Protein AF-0000000084534404 (afdb_homodimer)

Foldseek 3Di:
DQDADDAWDAEEEFEPLLFFLNVLLCVVCVVVRAAYAYEYCDQVSCVVVCVVPPPRYHYAHDDLLDLVSLLVSLVVSCSHHVAHAEYELDDAFAEFDAPVLADPVNLVVRLSRQPVSLVSNCVNRLVSLLVVLHHEYEREAALLLQDHFHGGVSNSVNSVNNLVVQVVVQVVCVRSHYHYEYEHEDWEQTCNLPDPRYHYGDYDPVCCVGRVCVVPVSNVCHPVTPHYSNVSSVVVVVLVVDVVRDRYHYGDPVSVVSNVVSVVVVVVVCVVCVVVVVVVDDPPPD/DQDADDAWDAEEEFEPLLWFLNVLLCVVCVVVRAAYAYEYCDQVSCVVVCVVRPPRYHYAHDDLLDLVSLLVSLVVSCSHHVAHAEYELDDAFAEFDAPVLADPVNLVVRLSRQPVSLVSNCVSRLVSLLVVLHHEYEREAALLLQDPFHGGVSNSVNSVNNLVVQVVVQVVCVRSHYHYEYEHEDWEQTCNLPDPRYHYGDYDPVCCVGRVCVVPVSNVCHPVTPHYSNVVSVVVVVLVPDVVRDRYHYGDPVSVVSNVVSVVVVVVVCVVCVVVVVVVDDPPPD

pLDDT: mean 96.42, std 6.54, range [39.44, 99.0]

Organism: Streptomyces rubellomurinus (strain ATCC 31215) (NCBI:txid359131)

Nearest PDB structures (foldseek):
  3m1a-assembly6_J  TM=9.734E-01  e=5.591E-38  Streptomyces avermitilis
  3m1a-assembly4_E  TM=9.728E-01  e=1.158E-37  Streptomyces avermitilis
  3m1a-assembly4_D  TM=9.571E-01  e=4.399E-37  Streptomyces avermitilis
  3m1a-assembly1_G  TM=9.650E-01  e=8.575E-37  Streptomyces avermitilis
  3m1a-assembly1_C  TM=9.523E-01  e=2.405E-36  Streptomyces avermitilis

Radius of gyration: 23.88 Å; Cα contacts (8 Å, |Δi|>4): 1272; chains: 2; bounding box: 55×74×57 Å

InterPro domains:
  IPR002347 Short-chain dehydrogenase/reductase SDR [PF00106] (11-192)
  IPR002347 Short-chain dehydrogenase/reductase SDR [PR00080] (82-93)
  IPR002347 Short-chain dehydrogenase/reductase SDR [PR00080] (135-143)
  IPR002347 Short-chain dehydrogenase/reductase SDR [PR00080] (155-174)
  IPR002347 Short-chain dehydrogenase/reductase SDR [PR00081] (11-28)
  IPR002347 Short-chain dehydrogenase/reductase SDR [PR00081] (82-93)
  IPR002347 Short-chain dehydrogenase/reductase SDR [PR00081] (129-145)
  IPR002347 Short-chain dehydrogenase/reductase SDR [PR00081] (155-174)
  IPR002347 Short-chain dehydrogenase/reductase SDR [PR00081] (176-193)
  IPR020904 Short-chain dehydrogenase/reductase, conserved site [PS00061] (142-170)
  IPR036291 NAD(P)-binding domain superfamily [SSF51735] (7-244)
  IPR051911 Short-chain Dehydrogenases/Reductases (SDR) [PTHR43976] (7-281)

Structure (mmCIF, N/CA/C/O backbone):
data_AF-0000000084534404-model_v1
#
loop_
_entity.id
_entity.type
_entity.pdbx_description
1 polymer '3-ketoacyl-ACP reductase'
#
loop_
_atom_site.group_PDB
_atom_site.id
_atom_site.type_symbol
_atom_site.label_atom_id
_atom_site.label_alt_id
_atom_site.label_comp_id
_atom_site.label_asym_id
_atom_site.label_entity_id
_atom_site.label_seq_id
_atom_site.pdbx_PDB_ins_code
_atom_site.Cartn_x
_atom_site.Cartn_y
_atom_site.Cartn_z
_atom_site.occupancy
_atom_site.B_iso_or_equiv
_atom_site.auth_seq_id
_atom_site.auth_comp_id
_atom_site.auth_asym_id
_atom_site.auth_atom_id
_atom_site.pdbx_PDB_model_num
ATOM 1 N N . MET A 1 1 ? 10.148 41.781 -4.383 1 39.44 1 MET A N 1
ATOM 2 C CA . MET A 1 1 ? 10.242 40.906 -3.213 1 39.44 1 MET A CA 1
ATOM 3 C C . MET A 1 1 ? 8.953 40.969 -2.396 1 39.44 1 MET A C 1
ATOM 5 O O . MET A 1 1 ? 8.656 41.969 -1.748 1 39.44 1 MET A O 1
ATOM 9 N N . THR A 1 2 ? 7.871 40.344 -2.916 1 50.09 2 THR A N 1
ATOM 10 C CA . THR A 1 2 ? 6.559 40.5 -2.295 1 50.09 2 THR A CA 1
ATOM 11 C C . THR A 1 2 ? 6.633 40.219 -0.797 1 50.09 2 THR A C 1
ATOM 13 O O . THR A 1 2 ? 7.281 39.25 -0.372 1 50.09 2 THR A O 1
ATOM 16 N N . GLU A 1 3 ? 6.484 41.156 -0.088 1 61.53 3 GLU A N 1
ATOM 17 C CA . GLU A 1 3 ? 6.598 41.125 1.367 1 61.53 3 GLU A CA 1
ATOM 18 C C . GLU A 1 3 ? 5.801 40 1.979 1 61.53 3 GLU A C 1
ATOM 20 O O . GLU A 1 3 ? 4.598 39.875 1.747 1 61.53 3 GLU A O 1
ATOM 25 N N . GLN A 1 4 ? 6.516 38.906 2.408 1 69.25 4 GLN A N 1
ATOM 26 C CA . GLN A 1 4 ? 5.914 37.812 3.152 1 69.25 4 GLN A CA 1
ATOM 27 C C . GLN A 1 4 ? 5.055 38.312 4.301 1 69.25 4 GLN A C 1
ATOM 29 O O . GLN A 1 4 ? 5.402 39.312 4.949 1 69.25 4 GLN A O 1
ATOM 34 N N . GLN A 1 5 ? 3.832 37.906 4.277 1 78.31 5 GLN A N 1
ATOM 35 C CA . GLN A 1 5 ? 2.912 38.281 5.34 1 78.31 5 GLN A CA 1
ATOM 36 C C . GLN A 1 5 ? 3.348 37.719 6.684 1 78.31 5 GLN A C 1
ATOM 38 O O . GLN A 1 5 ? 3.803 36.562 6.758 1 78.31 5 GLN A O 1
ATOM 43 N N . GLU A 1 6 ? 3.455 38.469 7.652 1 75.88 6 GLU A N 1
ATOM 44 C CA . GLU A 1 6 ? 3.764 38.031 9.008 1 75.88 6 GLU A CA 1
ATOM 45 C C . GLU A 1 6 ? 2.678 37.094 9.547 1 75.88 6 GLU A C 1
ATOM 47 O O . GLU A 1 6 ? 1.486 37.344 9.344 1 75.88 6 GLU A O 1
ATOM 52 N N . THR A 1 7 ? 3.027 35.875 9.859 1 79.12 7 THR A N 1
ATOM 53 C CA . THR A 1 7 ? 2.037 34.906 10.336 1 79.12 7 THR A CA 1
ATOM 54 C C . THR A 1 7 ? 2.248 34.594 11.82 1 79.12 7 THR A C 1
ATOM 56 O O . THR A 1 7 ? 3.346 34.781 12.344 1 79.12 7 THR A O 1
ATOM 59 N N . THR A 1 8 ? 1.12 34.406 12.469 1 81 8 THR A N 1
ATOM 60 C CA . THR A 1 8 ? 1.146 33.906 13.836 1 81 8 THR A CA 1
ATOM 61 C C . THR A 1 8 ? 1.241 32.375 13.852 1 81 8 THR A C 1
ATOM 63 O O . THR A 1 8 ? 0.524 31.688 13.117 1 81 8 THR A O 1
ATOM 66 N N . GLY A 1 9 ? 2.209 31.844 14.562 1 94.06 9 GLY A N 1
ATOM 67 C CA . GLY A 1 9 ? 2.307 30.406 14.742 1 94.06 9 GLY A CA 1
ATOM 68 C C . GLY A 1 9 ? 2.783 29.672 13.5 1 94.06 9 GLY A C 1
ATOM 69 O O . GLY A 1 9 ? 3.59 30.203 12.734 1 94.06 9 GLY A O 1
ATOM 70 N N . ARG A 1 10 ? 2.383 28.531 13.312 1 97.62 10 ARG A N 1
ATOM 71 C CA . ARG A 1 10 ? 2.787 27.688 12.195 1 97.62 10 ARG A CA 1
ATOM 72 C C . ARG A 1 10 ? 1.904 27.938 10.977 1 97.62 10 ARG A C 1
ATOM 74 O O . ARG A 1 10 ? 0.771 28.406 11.109 1 97.62 10 ARG A O 1
ATOM 81 N N . VAL A 1 11 ? 2.395 27.641 9.82 1 98.56 11 VAL A N 1
ATOM 82 C CA . VAL A 1 11 ? 1.636 27.703 8.578 1 98.56 11 VAL A CA 1
ATOM 83 C C . VAL A 1 11 ? 1.305 26.281 8.109 1 98.56 11 VAL A C 1
ATOM 85 O O . VAL A 1 11 ? 2.205 25.5 7.801 1 98.56 11 VAL A O 1
ATOM 88 N N . TRP A 1 12 ? -0.001 25.969 8.062 1 98.81 12 TRP A N 1
ATOM 89 C CA . TRP A 1 12 ? -0.508 24.672 7.621 1 98.81 12 TRP A CA 1
ATOM 90 C C . TRP A 1 12 ? -0.99 24.75 6.176 1 98.81 12 TRP A C 1
ATOM 92 O O . TRP A 1 12 ? -1.636 25.719 5.773 1 98.81 12 TRP A O 1
ATOM 102 N N . LEU A 1 13 ? -0.631 23.828 5.336 1 98.88 13 LEU A N 1
ATOM 103 C CA . LEU A 1 13 ? -1.285 23.531 4.062 1 98.88 13 LEU A CA 1
ATOM 104 C C . LEU A 1 13 ? -2.102 22.25 4.148 1 98.88 13 LEU A C 1
ATOM 106 O O . LEU A 1 13 ? -1.543 21.156 4.305 1 98.88 13 LEU A O 1
ATOM 110 N N . ILE A 1 14 ? -3.439 22.344 4.102 1 98.94 14 ILE A N 1
ATOM 111 C CA . ILE A 1 14 ? -4.344 21.234 4.324 1 98.94 14 ILE A CA 1
ATOM 112 C C . ILE A 1 14 ? -5.191 20.984 3.078 1 98.94 14 ILE A C 1
ATOM 114 O O . ILE A 1 14 ? -5.875 21.906 2.6 1 98.94 14 ILE A O 1
ATOM 118 N N . THR A 1 15 ? -5.145 19.812 2.521 1 98.88 15 THR A N 1
ATOM 119 C CA . THR A 1 15 ? -5.984 19.469 1.375 1 98.88 15 THR A CA 1
ATOM 120 C C . THR A 1 15 ? -7.324 18.906 1.831 1 98.88 15 THR A C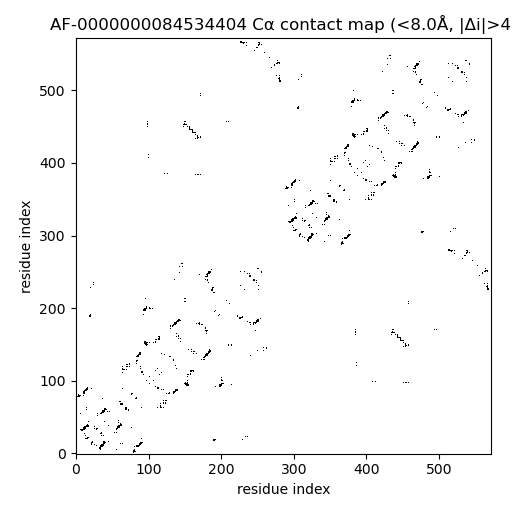 1
ATOM 122 O O . THR A 1 15 ? -7.402 18.25 2.873 1 98.88 15 THR A O 1
ATOM 125 N N . GLY A 1 16 ? -8.32 19.109 1 1 97.75 16 GLY A N 1
ATOM 126 C CA . GLY A 1 16 ? -9.648 18.703 1.432 1 97.75 16 GLY A CA 1
ATOM 127 C C . GLY A 1 16 ? -10.094 19.391 2.715 1 97.75 16 GLY A C 1
ATOM 128 O O . GLY A 1 16 ? -10.656 18.75 3.6 1 97.75 16 GLY A O 1
ATOM 129 N N . ALA A 1 17 ? -9.875 20.656 2.814 1 98.12 17 ALA A N 1
ATOM 130 C CA . ALA A 1 17 ? -10.023 21.375 4.082 1 98.12 17 ALA A CA 1
ATOM 131 C C . ALA A 1 17 ? -11.469 21.797 4.309 1 98.12 17 ALA A C 1
ATOM 133 O O . ALA A 1 17 ? -11.812 22.297 5.379 1 98.12 17 ALA A O 1
ATOM 134 N N . ASN A 1 18 ? -12.352 21.5 3.377 1 95.69 18 ASN A N 1
ATOM 135 C CA . ASN A 1 18 ? -13.695 22.062 3.439 1 95.69 18 ASN A CA 1
ATOM 136 C C . ASN A 1 18 ? -14.688 21.094 4.051 1 95.69 18 ASN A C 1
ATOM 138 O O . ASN A 1 18 ? -15.883 21.375 4.141 1 95.69 18 ASN A O 1
ATOM 142 N N . SER A 1 19 ? -14.219 19.938 4.48 1 93.69 19 SER A N 1
ATOM 143 C CA . SER A 1 19 ? -15.125 18.984 5.109 1 93.69 19 SER A CA 1
ATOM 144 C C . SER A 1 19 ? -14.367 17.953 5.938 1 93.69 19 SER A C 1
ATOM 146 O O . SER A 1 19 ? -13.141 17.875 5.879 1 93.69 19 SER A O 1
ATOM 148 N N . GLY A 1 20 ? -15.07 17.312 6.785 1 95.75 20 GLY A N 1
ATOM 149 C CA . GLY A 1 20 ? -14.562 16.141 7.484 1 95.75 20 GLY A CA 1
ATOM 150 C C . GLY A 1 20 ? -13.32 16.438 8.297 1 95.75 20 GLY A C 1
ATOM 151 O O . GLY A 1 20 ? -13.273 17.406 9.055 1 95.75 20 GLY A O 1
ATOM 152 N N . PHE A 1 21 ? -12.367 15.516 8.195 1 98.19 21 PHE A N 1
ATOM 153 C CA . PHE A 1 21 ? -11.125 15.625 8.945 1 98.19 21 PHE A CA 1
ATOM 154 C C . PHE A 1 21 ? -10.375 16.891 8.578 1 98.19 21 PHE A C 1
ATOM 156 O O . PHE A 1 21 ? -9.797 17.562 9.438 1 98.19 21 PHE A O 1
ATOM 163 N N . GLY A 1 22 ? -10.391 17.25 7.254 1 98.38 22 GLY A N 1
ATOM 164 C CA . GLY A 1 22 ? -9.68 18.438 6.812 1 98.38 22 GLY A CA 1
ATOM 165 C C . GLY A 1 22 ? -10.164 19.719 7.492 1 98.38 22 GLY A C 1
ATOM 166 O O . GLY A 1 22 ? -9.359 20.531 7.941 1 98.38 22 GLY A O 1
ATOM 167 N N . GLN A 1 23 ? -11.461 19.844 7.578 1 97.88 23 GLN A N 1
ATOM 168 C CA . GLN A 1 23 ? -12.039 21 8.242 1 97.88 23 GLN A CA 1
ATOM 169 C C . GLN A 1 23 ? -11.734 20.984 9.734 1 97.88 23 GLN A C 1
ATOM 171 O O . GLN A 1 23 ? -11.391 22.016 10.312 1 97.88 23 GLN A O 1
ATOM 176 N N . ALA A 1 24 ? -11.875 19.812 10.344 1 98.62 24 ALA A N 1
ATOM 177 C CA . ALA A 1 24 ? -11.625 19.688 11.781 1 98.62 24 ALA A CA 1
ATOM 178 C C . ALA A 1 24 ? -10.18 20.016 12.117 1 98.62 24 ALA A C 1
ATOM 180 O O . ALA A 1 24 ? -9.906 20.703 13.109 1 98.62 24 ALA A O 1
ATOM 181 N N . VAL A 1 25 ? -9.234 19.547 11.32 1 98.88 25 VAL A N 1
ATOM 182 C CA . VAL A 1 25 ? -7.824 19.812 11.547 1 98.88 25 VAL A CA 1
ATOM 183 C C . VAL A 1 25 ? -7.539 21.297 11.336 1 98.88 25 VAL A C 1
ATOM 185 O O . VAL A 1 25 ? -6.781 21.906 12.094 1 98.88 25 VAL A O 1
ATOM 188 N N . ALA A 1 26 ? -8.148 21.891 10.305 1 98.81 26 ALA A N 1
ATOM 189 C CA . ALA A 1 26 ? -8.008 23.312 10.07 1 98.81 26 ALA A CA 1
ATOM 190 C C . ALA A 1 26 ? -8.477 24.125 11.281 1 98.81 26 ALA A C 1
ATOM 192 O O . ALA A 1 26 ? -7.77 25.016 11.758 1 98.81 26 ALA A O 1
ATOM 193 N N . GLU A 1 27 ? -9.625 23.766 11.797 1 98.56 27 GLU A N 1
ATOM 194 C CA . GLU A 1 27 ? -10.203 24.469 12.938 1 98.56 27 GLU A CA 1
ATOM 195 C C . GLU A 1 27 ? -9.336 24.312 14.18 1 98.56 27 GLU A C 1
ATOM 197 O O . GLU A 1 27 ? -9.148 25.266 14.945 1 98.56 27 GLU A O 1
ATOM 202 N N . ALA A 1 28 ? -8.805 23.109 14.375 1 98.69 28 ALA A N 1
ATOM 203 C CA . ALA A 1 28 ? -7.93 22.859 15.523 1 98.69 28 ALA A CA 1
ATOM 204 C C . ALA A 1 28 ? -6.648 23.688 15.422 1 98.69 28 ALA A C 1
ATOM 206 O O . ALA A 1 28 ? -6.18 24.234 16.422 1 98.69 28 ALA A O 1
ATOM 207 N N . ALA A 1 29 ? -6.062 23.75 14.227 1 98.62 29 ALA A N 1
ATOM 208 C CA . ALA A 1 29 ? -4.859 24.547 14 1 98.62 29 ALA A CA 1
ATOM 209 C C . ALA A 1 29 ? -5.129 26.016 14.258 1 98.62 29 ALA A C 1
ATOM 211 O O . ALA A 1 29 ? -4.316 26.703 14.891 1 98.62 29 ALA A O 1
ATOM 212 N N . LEU A 1 30 ? -6.277 26.531 13.797 1 98.25 30 LEU A N 1
ATOM 213 C CA . LEU A 1 30 ? -6.66 27.922 14 1 98.25 30 LEU A CA 1
ATOM 214 C C . LEU A 1 30 ? -6.855 28.219 15.484 1 98.25 30 LEU A C 1
ATOM 216 O O . LEU A 1 30 ? -6.418 29.266 15.969 1 98.25 30 LEU A O 1
ATOM 220 N N . ALA A 1 31 ? -7.488 27.281 16.156 1 97.5 31 ALA A N 1
ATOM 221 C CA . ALA A 1 31 ? -7.703 27.438 17.594 1 97.5 31 ALA A CA 1
ATOM 222 C C . ALA A 1 31 ? -6.379 27.5 18.359 1 97.5 31 ALA A C 1
ATOM 224 O O . ALA A 1 31 ? -6.273 28.172 19.375 1 97.5 31 ALA A O 1
ATOM 225 N N . ALA A 1 32 ? -5.355 26.875 17.828 1 97.25 32 ALA A N 1
ATOM 226 C CA . ALA A 1 32 ? -4.031 26.859 18.438 1 97.25 32 ALA A CA 1
ATOM 227 C C . ALA A 1 32 ? -3.24 28.109 18.094 1 97.25 32 ALA A C 1
ATOM 229 O O . ALA A 1 32 ? -2.104 28.281 18.531 1 97.25 32 ALA A O 1
ATOM 230 N N . GLY A 1 33 ? -3.75 28.984 17.234 1 96.38 33 GLY A N 1
ATOM 231 C CA . GLY A 1 33 ? -3.119 30.25 16.891 1 96.38 33 GLY A CA 1
ATOM 232 C C . GLY A 1 33 ? -2.332 30.203 15.602 1 96.38 33 GLY A C 1
ATOM 233 O O . GLY A 1 33 ? -1.594 31.141 15.281 1 96.38 33 GLY A O 1
ATOM 234 N N . ASP A 1 34 ? -2.479 29.125 14.828 1 98.06 34 ASP A N 1
ATOM 235 C CA . ASP A 1 34 ? -1.726 28.938 13.594 1 98.06 34 ASP A CA 1
ATOM 236 C C . ASP A 1 34 ? -2.471 29.516 12.398 1 98.06 34 ASP A C 1
ATOM 238 O O . ASP A 1 34 ? -3.592 30.016 12.539 1 98.06 34 ASP A O 1
ATOM 242 N N . THR A 1 35 ? -1.83 29.609 11.289 1 98.19 35 THR A N 1
ATOM 243 C CA . THR A 1 35 ? -2.377 30.047 10.016 1 98.19 35 THR A CA 1
ATOM 244 C C . THR A 1 35 ? -2.625 28.844 9.094 1 98.19 35 THR A C 1
ATOM 246 O O . THR A 1 35 ? -1.806 27.938 9.023 1 98.19 35 THR A O 1
ATOM 249 N N . VAL A 1 36 ? -3.752 28.859 8.398 1 98.56 36 VAL A N 1
ATOM 250 C CA . VAL A 1 36 ? -4.129 27.703 7.598 1 98.56 36 VAL A CA 1
ATOM 251 C C . VAL A 1 36 ? -4.32 28.125 6.145 1 98.56 36 VAL A C 1
ATOM 253 O O . VAL A 1 36 ? -5.156 28.984 5.84 1 98.56 36 VAL A O 1
ATOM 256 N N . VAL A 1 37 ? -3.49 27.609 5.262 1 98.5 37 VAL A N 1
ATOM 257 C CA . VAL A 1 37 ? -3.793 27.578 3.834 1 98.5 37 VAL A CA 1
ATOM 258 C C . VAL A 1 37 ? -4.703 26.391 3.525 1 98.5 37 VAL A C 1
ATOM 260 O O . VAL A 1 37 ? -4.254 25.25 3.525 1 98.5 37 VAL A O 1
ATOM 263 N N . ALA A 1 38 ? -5.984 26.688 3.295 1 98.69 38 ALA A N 1
ATOM 264 C CA . ALA A 1 38 ? -7.023 25.672 3.131 1 98.69 38 ALA A CA 1
ATOM 265 C C . ALA A 1 38 ? -7.285 25.391 1.653 1 98.69 38 ALA A C 1
ATOM 267 O O . ALA A 1 38 ? -7.773 26.266 0.926 1 98.69 38 ALA A O 1
ATOM 268 N N . ALA A 1 39 ? -6.98 24.172 1.258 1 98.62 39 ALA A N 1
ATOM 269 C CA . ALA A 1 39 ? -7.094 23.828 -0.157 1 98.62 39 ALA A CA 1
ATOM 270 C C . ALA A 1 39 ? -8.336 22.984 -0.417 1 98.62 39 ALA A C 1
ATOM 272 O O . ALA A 1 39 ? -8.664 22.094 0.363 1 98.62 39 ALA A O 1
ATOM 273 N N . ALA A 1 40 ? -9.031 23.297 -1.398 1 98 40 ALA A N 1
ATOM 274 C CA . ALA A 1 40 ? -10.18 22.547 -1.901 1 98 40 ALA A CA 1
ATOM 275 C C . ALA A 1 40 ? -10.352 22.766 -3.404 1 98 40 ALA A C 1
ATOM 277 O O . ALA A 1 40 ? -9.82 23.719 -3.973 1 98 40 ALA A O 1
ATOM 278 N N . ARG A 1 41 ? -11.047 21.891 -4.047 1 95.94 41 ARG A N 1
ATOM 279 C CA . ARG A 1 41 ? -11.328 22.047 -5.473 1 95.94 41 ARG A CA 1
ATOM 280 C C . ARG A 1 41 ? -12.18 23.281 -5.738 1 95.94 41 ARG A C 1
ATOM 282 O O . ARG A 1 41 ? -12.023 23.953 -6.766 1 95.94 41 ARG A O 1
ATOM 289 N N . ARG A 1 42 ? -13.07 23.562 -4.727 1 95.5 42 ARG A N 1
ATOM 290 C CA . ARG A 1 42 ? -13.938 24.734 -4.746 1 95.5 42 ARG A CA 1
ATOM 291 C C . ARG A 1 42 ? -13.664 25.641 -3.549 1 95.5 42 ARG A C 1
ATOM 293 O O . ARG A 1 42 ? -14.336 25.531 -2.52 1 95.5 42 ARG A O 1
ATOM 300 N N . PRO A 1 43 ? -12.75 26.531 -3.77 1 96.62 43 PRO A N 1
ATOM 301 C CA . PRO A 1 43 ? -12.305 27.328 -2.625 1 96.62 43 PRO A CA 1
ATOM 302 C C . PRO A 1 43 ? -13.43 28.141 -1.992 1 96.62 43 PRO A C 1
ATOM 304 O O . PRO A 1 43 ? -13.359 28.484 -0.811 1 96.62 43 PRO A O 1
ATOM 307 N N . GLU A 1 44 ? -14.477 28.438 -2.752 1 97.19 44 GLU A N 1
ATOM 308 C CA . GLU A 1 44 ? -15.602 29.203 -2.227 1 97.19 44 GLU A CA 1
ATOM 309 C C . GLU A 1 44 ? -16.281 28.469 -1.075 1 97.19 44 GLU A C 1
ATOM 311 O O . GLU A 1 44 ? -16.938 29.094 -0.234 1 97.19 44 GLU A O 1
ATOM 316 N N . THR A 1 45 ? -16.156 27.156 -1.045 1 96.94 45 THR A N 1
ATOM 317 C CA . THR A 1 45 ? -16.734 26.375 0.033 1 96.94 45 THR A CA 1
ATOM 318 C C . THR A 1 45 ? -16.031 26.656 1.356 1 96.94 45 THR A C 1
ATOM 320 O O . THR A 1 45 ? -16.516 26.281 2.422 1 96.94 45 THR A O 1
ATOM 323 N N . LEU A 1 46 ? -14.922 27.391 1.323 1 97.62 46 LEU A N 1
ATOM 324 C CA . LEU A 1 46 ? -14.141 27.703 2.512 1 97.62 46 LEU A CA 1
ATOM 325 C C . LEU A 1 46 ? -14.383 29.141 2.967 1 97.62 46 LEU A C 1
ATOM 327 O O . LEU A 1 46 ? -13.742 29.609 3.908 1 97.62 46 LEU A O 1
ATOM 331 N N . SER A 1 47 ? -15.32 29.844 2.35 1 96.62 47 SER A N 1
ATOM 332 C CA . SER A 1 47 ? -15.562 31.25 2.631 1 96.62 47 SER A CA 1
ATOM 333 C C . SER A 1 47 ? -15.992 31.469 4.078 1 96.62 47 SER A C 1
ATOM 335 O O . SER A 1 47 ? -15.617 32.469 4.707 1 96.62 47 SER A O 1
ATOM 337 N N . GLY A 1 48 ? -16.844 30.516 4.559 1 95.81 48 GLY A N 1
ATOM 338 C CA . GLY A 1 48 ? -17.266 30.609 5.941 1 95.81 48 GLY A CA 1
ATOM 339 C C . GLY A 1 48 ? -16.125 30.516 6.934 1 95.81 48 GLY A C 1
ATOM 340 O O . GLY A 1 48 ? -16.047 31.297 7.879 1 95.81 48 GLY A O 1
ATOM 341 N N . LEU A 1 49 ? -15.25 29.578 6.688 1 96.06 49 LEU A N 1
ATOM 342 C CA . LEU A 1 49 ? -14.086 29.391 7.551 1 96.06 49 LEU A CA 1
ATOM 343 C C . LEU A 1 49 ? -13.188 30.625 7.5 1 96.06 49 LEU A C 1
ATOM 345 O O . LEU A 1 49 ? -12.672 31.062 8.531 1 96.06 49 LEU A O 1
ATOM 349 N N . ALA A 1 50 ? -12.992 31.156 6.336 1 96.19 50 ALA A N 1
ATOM 350 C CA . ALA A 1 50 ? -12.156 32.344 6.156 1 96.19 50 ALA A CA 1
ATOM 351 C C . ALA A 1 50 ? -12.758 33.562 6.863 1 96.19 50 ALA A C 1
ATOM 353 O O . ALA A 1 50 ? -12.039 34.344 7.488 1 96.19 50 ALA A O 1
ATOM 354 N N . ALA A 1 51 ? -14.047 33.688 6.797 1 96.31 51 ALA A N 1
ATOM 355 C CA . ALA A 1 51 ? -14.742 34.812 7.41 1 96.31 51 ALA A CA 1
ATOM 356 C C . ALA A 1 51 ? -14.656 34.75 8.93 1 96.31 51 ALA A C 1
ATOM 358 O O . ALA A 1 51 ? -14.578 35.781 9.602 1 96.31 51 ALA A O 1
ATOM 359 N N . ALA A 1 52 ? -14.602 33.531 9.406 1 95.69 52 ALA A N 1
ATOM 360 C CA . ALA A 1 52 ? -14.562 33.312 10.852 1 95.69 52 ALA A CA 1
ATOM 361 C C . ALA A 1 52 ? -13.172 33.594 11.406 1 95.69 52 ALA A C 1
ATOM 363 O O . ALA A 1 52 ? -13.008 33.844 12.609 1 95.69 52 ALA A O 1
ATOM 364 N N . HIS A 1 53 ? -12.148 33.562 10.547 1 94.75 53 HIS A N 1
ATOM 365 C CA . HIS A 1 53 ? -10.766 33.781 10.969 1 94.75 53 HIS A CA 1
ATOM 366 C C . HIS A 1 53 ? -10.023 34.688 10.016 1 94.75 53 HIS A C 1
ATOM 368 O O . HIS A 1 53 ? -9.062 34.281 9.367 1 94.75 53 HIS A O 1
ATOM 374 N N . PRO A 1 54 ? -10.406 35.938 10.023 1 90.94 54 PRO A N 1
ATOM 375 C CA . PRO A 1 54 ? -9.812 36.875 9.062 1 90.94 54 PRO A CA 1
ATOM 376 C C . PRO A 1 54 ? -8.289 36.938 9.164 1 90.94 54 PRO A C 1
ATOM 378 O O . PRO A 1 54 ? -7.746 37.062 10.258 1 90.94 54 PRO A O 1
ATOM 381 N N . GLY A 1 55 ? -7.676 36.719 8.047 1 90.5 55 GLY A N 1
ATOM 382 C CA . GLY A 1 55 ? -6.23 36.875 7.953 1 90.5 55 GLY A CA 1
ATOM 383 C C . GLY A 1 55 ? -5.48 35.594 8.297 1 90.5 55 GLY A C 1
ATOM 384 O O . GLY A 1 55 ? -4.27 35.5 8.094 1 90.5 55 GLY A O 1
ATOM 385 N N . ARG A 1 56 ? -6.195 34.625 8.812 1 95.81 56 ARG A N 1
ATOM 386 C CA . ARG A 1 56 ? -5.492 33.438 9.273 1 95.81 56 ARG A CA 1
ATOM 387 C C . ARG A 1 56 ? -5.895 32.219 8.453 1 95.81 56 ARG A C 1
ATOM 389 O O . ARG A 1 56 ? -5.344 31.125 8.641 1 95.81 56 ARG A O 1
ATOM 396 N N . VAL A 1 57 ? -6.848 32.406 7.59 1 97.12 57 VAL A N 1
ATOM 397 C CA . VAL A 1 57 ? -7.246 31.359 6.648 1 97.12 57 VAL A CA 1
ATOM 398 C C . VAL A 1 57 ? -7.109 31.875 5.219 1 97.12 57 VAL A C 1
ATOM 400 O O . VAL A 1 57 ? -7.602 32.969 4.891 1 97.12 57 VAL A O 1
ATOM 403 N N . VAL A 1 58 ? -6.453 31.125 4.363 1 96.38 58 VAL A N 1
ATOM 404 C CA . VAL A 1 58 ? -6.309 31.453 2.947 1 96.38 58 VAL A CA 1
ATOM 405 C C . VAL A 1 58 ? -6.855 30.297 2.102 1 96.38 58 VAL A C 1
ATOM 407 O O . VAL A 1 58 ? -6.191 29.266 1.936 1 96.38 58 VAL A O 1
ATOM 410 N N . PRO A 1 59 ? -8.047 30.5 1.562 1 97.5 59 PRO A N 1
ATOM 411 C CA . PRO A 1 59 ? -8.539 29.469 0.64 1 97.5 59 PRO A CA 1
ATOM 412 C C . PRO A 1 59 ? -7.738 29.406 -0.658 1 97.5 59 PRO A C 1
ATOM 414 O O . PRO A 1 59 ? -7.43 30.453 -1.246 1 97.5 59 PRO A O 1
ATOM 417 N N . VAL A 1 60 ? -7.316 28.234 -1.054 1 97.31 60 VAL A N 1
ATOM 418 C CA . VAL A 1 60 ? -6.609 28.047 -2.316 1 97.31 60 VAL A CA 1
ATOM 419 C C . VAL A 1 60 ? -7.285 26.953 -3.133 1 97.31 60 VAL A C 1
ATOM 421 O O . VAL A 1 60 ? -7.801 25.984 -2.572 1 97.31 60 VAL A O 1
ATOM 424 N N . ARG A 1 61 ? -7.285 27.141 -4.453 1 97.69 61 ARG A N 1
ATOM 425 C CA . ARG A 1 61 ? -7.801 26.125 -5.359 1 97.69 61 ARG A CA 1
ATOM 426 C C . ARG A 1 61 ? -6.773 25.016 -5.586 1 97.69 61 ARG A C 1
ATOM 428 O O . ARG A 1 61 ? -5.645 25.297 -6 1 97.69 61 ARG A O 1
ATOM 435 N N . LEU A 1 62 ? -7.227 23.781 -5.285 1 98.5 62 LEU A N 1
ATOM 436 C CA . LEU A 1 62 ? -6.324 22.656 -5.531 1 98.5 62 LEU A CA 1
ATOM 437 C C . LEU A 1 62 ? -7.105 21.375 -5.754 1 98.5 62 LEU A C 1
ATOM 439 O O . LEU A 1 62 ? -7.832 20.922 -4.863 1 98.5 62 LEU A O 1
ATOM 443 N N . ASP A 1 63 ? -7.05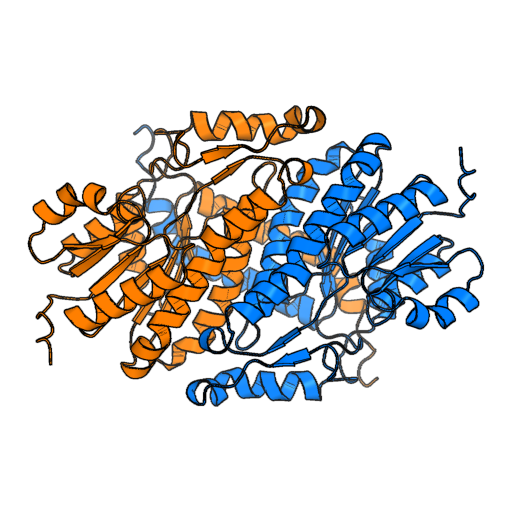1 20.859 -6.949 1 98.56 63 ASP A N 1
ATOM 444 C CA . ASP A 1 63 ? -7.273 19.453 -7.227 1 98.56 63 ASP A CA 1
ATOM 445 C C . ASP A 1 63 ? -5.977 18.656 -7.105 1 98.56 63 ASP A C 1
ATOM 447 O O . ASP A 1 63 ? -5.07 18.797 -7.926 1 98.56 63 ASP A O 1
ATOM 451 N N . VAL A 1 64 ? -5.926 17.781 -6.117 1 98.38 64 VAL A N 1
ATOM 452 C CA . VAL A 1 64 ? -4.652 17.141 -5.797 1 98.38 64 VAL A CA 1
ATOM 453 C C . VAL A 1 64 ? -4.266 16.188 -6.922 1 98.38 64 VAL A C 1
ATOM 455 O O . VAL A 1 64 ? -3.137 15.688 -6.961 1 98.38 64 VAL A O 1
ATOM 458 N N . THR A 1 65 ? -5.176 15.898 -7.855 1 98.12 65 THR A N 1
ATOM 459 C CA . THR A 1 65 ? -4.852 15.047 -8.992 1 98.12 65 THR A CA 1
ATOM 460 C C . THR A 1 65 ? -4.277 15.867 -10.141 1 98.12 65 THR A C 1
ATOM 462 O O . THR A 1 65 ? -3.93 15.32 -11.188 1 98.12 65 THR A O 1
ATOM 465 N N . ASP A 1 66 ? -4.211 17.203 -10 1 98.19 66 ASP A N 1
ATOM 466 C CA . ASP A 1 66 ? -3.662 18.109 -10.992 1 98.19 66 ASP A CA 1
ATOM 467 C C . ASP A 1 66 ? -2.271 18.594 -10.586 1 98.19 66 ASP A C 1
ATOM 469 O O . ASP A 1 66 ? -2.141 19.516 -9.773 1 98.19 66 ASP A O 1
ATOM 473 N N . GLN A 1 67 ? -1.259 18.141 -11.258 1 96.5 67 GLN A N 1
ATOM 474 C CA . GLN A 1 67 ? 0.128 18.406 -10.891 1 96.5 67 GLN A CA 1
ATOM 475 C C . GLN A 1 67 ? 0.446 19.906 -10.984 1 96.5 67 GLN A C 1
ATOM 477 O O . GLN A 1 67 ? 1.192 20.438 -10.156 1 96.5 67 GLN A O 1
ATOM 482 N N . ALA A 1 68 ? -0.062 20.531 -11.953 1 97 68 ALA A N 1
ATOM 483 C CA . ALA A 1 68 ? 0.187 21.953 -12.117 1 97 68 ALA A CA 1
ATOM 484 C C . ALA A 1 68 ? -0.415 22.75 -10.969 1 97 68 ALA A C 1
ATOM 486 O O . ALA A 1 68 ? 0.179 23.734 -10.5 1 97 68 ALA A O 1
ATOM 487 N N . GLN A 1 69 ? -1.566 22.344 -10.523 1 98.31 69 GLN A N 1
ATOM 488 C CA . GLN A 1 69 ? -2.197 23.047 -9.406 1 98.31 69 GLN A CA 1
ATOM 489 C C . GLN A 1 69 ? -1.447 22.797 -8.102 1 98.31 69 GLN A C 1
ATOM 491 O O . GLN A 1 69 ? -1.432 23.641 -7.211 1 98.31 69 GLN A O 1
ATOM 496 N N . ILE A 1 70 ? -0.854 21.609 -7.992 1 98.5 70 ILE A N 1
ATOM 497 C CA . ILE A 1 70 ? -0.044 21.297 -6.816 1 98.5 70 ILE A CA 1
ATOM 498 C C . ILE A 1 70 ? 1.118 22.297 -6.719 1 98.5 70 ILE A C 1
ATOM 500 O O . ILE A 1 70 ? 1.318 22.922 -5.68 1 98.5 70 ILE A O 1
ATOM 504 N N . ALA A 1 71 ? 1.832 22.422 -7.824 1 97.62 71 ALA A N 1
ATOM 505 C CA . ALA A 1 71 ? 2.961 23.344 -7.855 1 97.62 71 ALA A CA 1
ATOM 506 C C . ALA A 1 71 ? 2.512 24.766 -7.535 1 97.62 71 ALA A C 1
ATOM 508 O O . ALA A 1 71 ? 3.158 25.469 -6.754 1 97.62 71 ALA A O 1
ATOM 509 N N . ALA A 1 72 ? 1.437 25.203 -8.078 1 97.56 72 ALA A N 1
ATOM 510 C CA . ALA A 1 72 ? 0.921 26.547 -7.891 1 97.56 72 ALA A CA 1
ATOM 511 C C . ALA A 1 72 ? 0.528 26.797 -6.438 1 97.56 72 ALA A C 1
ATOM 513 O O . ALA A 1 72 ? 0.809 27.859 -5.883 1 97.56 72 ALA A O 1
ATOM 514 N N . ALA A 1 73 ? -0.137 25.812 -5.82 1 97.88 73 ALA A N 1
ATOM 515 C CA . ALA A 1 73 ? -0.586 25.953 -4.441 1 97.88 73 ALA A CA 1
ATOM 516 C C . ALA A 1 73 ? 0.6 26.078 -3.488 1 97.88 73 ALA A C 1
ATOM 518 O O . ALA A 1 73 ? 0.583 26.906 -2.576 1 97.88 73 ALA A O 1
ATOM 519 N N . VAL A 1 74 ? 1.629 25.266 -3.686 1 98.31 74 VAL A N 1
ATOM 520 C CA . VAL A 1 74 ? 2.814 25.312 -2.834 1 98.31 74 VAL A CA 1
ATOM 521 C C . VAL A 1 74 ? 3.562 26.625 -3.051 1 98.31 74 VAL A C 1
ATOM 523 O O . VAL A 1 74 ? 3.943 27.297 -2.088 1 98.31 74 VAL A O 1
ATOM 526 N N . ASP A 1 75 ? 3.686 27 -4.312 1 97.19 75 ASP A N 1
ATOM 527 C CA . ASP A 1 75 ? 4.371 28.25 -4.641 1 97.19 75 ASP A CA 1
ATOM 528 C C . ASP A 1 75 ? 3.65 29.453 -4.027 1 97.19 75 ASP A C 1
ATOM 530 O O . ASP A 1 75 ? 4.289 30.359 -3.488 1 97.19 75 ASP A O 1
ATOM 534 N N . GLU A 1 76 ? 2.369 29.453 -4.152 1 96 76 GLU A N 1
ATOM 535 C CA . GLU A 1 76 ? 1.578 30.547 -3.586 1 96 76 GLU A CA 1
ATOM 536 C C . GLU A 1 76 ? 1.746 30.625 -2.072 1 96 76 GLU A C 1
ATOM 538 O O . GLU A 1 76 ? 1.864 31.703 -1.509 1 96 76 GLU A O 1
ATOM 543 N N . THR A 1 77 ? 1.71 29.453 -1.424 1 97.31 77 THR A N 1
ATOM 544 C CA . THR A 1 77 ? 1.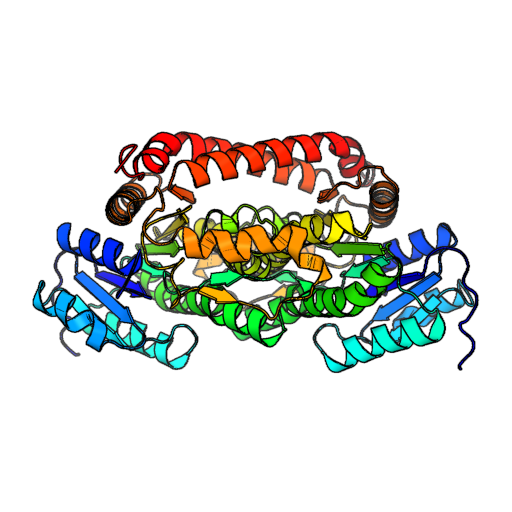883 29.391 0.024 1 97.31 77 THR A CA 1
ATOM 545 C C . THR A 1 77 ? 3.254 29.938 0.423 1 97.31 77 THR A C 1
ATOM 547 O O . THR A 1 77 ? 3.365 30.734 1.351 1 97.31 77 THR A O 1
ATOM 550 N N . LEU A 1 78 ? 4.273 29.562 -0.309 1 97 78 LEU A N 1
ATOM 551 C CA . LEU A 1 78 ? 5.637 29.984 -0.017 1 97 78 LEU A CA 1
ATOM 552 C C . LEU A 1 78 ? 5.816 31.469 -0.302 1 97 78 LEU A C 1
ATOM 554 O O . LEU A 1 78 ? 6.52 32.188 0.432 1 97 78 LEU A O 1
ATOM 558 N N . ALA A 1 79 ? 5.203 31.938 -1.358 1 96 79 ALA A N 1
ATOM 559 C CA . ALA A 1 79 ? 5.281 33.344 -1.693 1 96 79 ALA A CA 1
ATOM 560 C C . ALA A 1 79 ? 4.633 34.219 -0.61 1 96 79 ALA A C 1
ATOM 562 O O . ALA A 1 79 ? 5.121 35.312 -0.295 1 96 79 ALA A O 1
ATOM 563 N N . ARG A 1 80 ? 3.605 33.75 -0.052 1 95 80 ARG A N 1
ATOM 564 C CA . ARG A 1 80 ? 2.82 34.531 0.9 1 95 80 ARG A CA 1
ATOM 565 C C . ARG A 1 80 ? 3.43 34.469 2.297 1 95 80 ARG A C 1
ATOM 567 O O . ARG A 1 80 ? 3.473 35.469 3.012 1 95 80 ARG A O 1
ATOM 574 N N . PHE A 1 81 ? 3.877 33.281 2.662 1 96.56 81 PHE A N 1
ATOM 575 C CA . PHE A 1 81 ? 4.215 33.094 4.07 1 96.56 81 PHE A CA 1
ATOM 576 C C . PHE A 1 81 ? 5.68 32.719 4.23 1 96.56 81 PHE A C 1
ATOM 578 O O . PHE A 1 81 ? 6.203 32.688 5.344 1 96.56 81 PHE A O 1
ATOM 585 N N . GLY A 1 82 ? 6.363 32.281 3.143 1 95.81 82 GLY A N 1
ATOM 586 C CA . GLY A 1 82 ? 7.773 31.938 3.145 1 95.81 82 GLY A CA 1
ATOM 587 C C . GLY A 1 82 ? 8.047 30.531 3.641 1 95.81 82 GLY A C 1
ATOM 588 O O . GLY A 1 82 ? 9.188 30.062 3.629 1 95.81 82 GLY A O 1
ATOM 589 N N . ARG A 1 83 ? 6.926 29.828 4.062 1 96.81 83 ARG A N 1
ATOM 590 C CA . ARG A 1 83 ? 7.145 28.516 4.645 1 96.81 83 ARG A CA 1
ATOM 591 C C . ARG A 1 83 ? 5.863 27.688 4.625 1 96.81 83 ARG A C 1
ATOM 593 O O . ARG A 1 83 ? 4.766 28.234 4.504 1 96.81 83 ARG A O 1
ATOM 600 N N . VAL A 1 84 ? 6.027 26.422 4.637 1 98.5 84 VAL A N 1
ATOM 601 C CA . VAL A 1 84 ? 5.027 25.438 5.027 1 98.5 84 VAL A CA 1
ATOM 602 C C . VAL A 1 84 ? 5.527 24.641 6.227 1 98.5 84 VAL A C 1
ATOM 604 O O . VAL A 1 84 ? 6.48 23.859 6.109 1 98.5 84 VAL A O 1
ATOM 607 N N . ASP A 1 85 ? 4.895 24.797 7.352 1 98.75 85 ASP A N 1
ATOM 608 C CA . ASP A 1 85 ? 5.328 24.109 8.562 1 98.75 85 ASP A CA 1
ATOM 609 C C . ASP A 1 85 ? 4.707 22.719 8.648 1 98.75 85 ASP A C 1
ATOM 611 O O . ASP A 1 85 ? 5.332 21.781 9.148 1 98.75 85 ASP A O 1
ATOM 615 N N . VAL A 1 86 ? 3.457 22.578 8.258 1 98.94 86 VAL A N 1
ATOM 616 C CA . VAL A 1 86 ? 2.74 21.312 8.328 1 98.94 86 VAL A CA 1
ATOM 617 C C . VAL A 1 86 ? 1.95 21.094 7.035 1 98.94 86 VAL A C 1
ATOM 619 O O . VAL A 1 86 ? 1.125 21.922 6.66 1 98.94 86 VAL A O 1
ATOM 622 N N . LEU A 1 87 ? 2.238 20.094 6.312 1 98.94 87 LEU A N 1
ATOM 623 C CA . LEU A 1 87 ? 1.415 19.625 5.203 1 98.94 87 LEU A CA 1
ATOM 624 C C . LEU A 1 87 ? 0.485 18.5 5.656 1 98.94 87 LEU A C 1
ATOM 626 O O . LEU A 1 87 ? 0.933 17.516 6.254 1 98.94 87 LEU A O 1
ATOM 630 N N . VAL A 1 88 ? -0.807 18.656 5.461 1 99 88 VAL A N 1
ATOM 631 C CA . VAL A 1 88 ? -1.775 17.594 5.727 1 99 88 VAL A CA 1
ATOM 632 C C . VAL A 1 88 ? -2.379 17.109 4.41 1 99 88 VAL A C 1
ATOM 634 O O . VAL A 1 88 ? -3.213 17.781 3.811 1 99 88 VAL A O 1
ATOM 637 N N . ASN A 1 89 ? -1.939 15.969 3.99 1 98.94 89 ASN A N 1
ATOM 638 C CA . ASN A 1 89 ? -2.568 15.281 2.867 1 98.94 89 ASN A CA 1
ATOM 639 C C . ASN A 1 89 ? -3.834 14.547 3.297 1 98.94 89 ASN A C 1
ATOM 641 O O . ASN A 1 89 ? -3.766 13.414 3.777 1 98.94 89 ASN A O 1
ATOM 645 N N . ASN A 1 90 ? -5.004 15.172 3.021 1 98.69 90 ASN A N 1
ATOM 646 C CA . ASN A 1 90 ? -6.254 14.688 3.604 1 98.69 90 ASN A CA 1
ATOM 647 C C . ASN A 1 90 ? -7.305 14.422 2.529 1 98.69 90 ASN A C 1
ATOM 649 O O . ASN A 1 90 ? -8.211 13.609 2.73 1 98.69 90 ASN A O 1
ATOM 653 N N . ALA A 1 91 ? -7.195 15.094 1.338 1 97.94 91 ALA A N 1
ATOM 654 C CA . ALA A 1 91 ? -8.195 14.898 0.288 1 97.94 91 ALA A CA 1
ATOM 655 C C . ALA A 1 91 ? -8.359 13.422 -0.048 1 97.94 91 ALA A C 1
ATOM 657 O O . ALA A 1 91 ? -7.367 12.688 -0.155 1 97.94 91 ALA A O 1
ATOM 658 N N . GLY A 1 92 ? -9.578 12.992 -0.126 1 96.75 92 GLY A N 1
ATOM 659 C CA . GLY A 1 92 ? -9.805 11.586 -0.429 1 96.75 92 GLY A CA 1
ATOM 660 C C . GLY A 1 92 ? -11.273 11.242 -0.61 1 96.75 92 GLY A C 1
ATOM 661 O O . GLY A 1 92 ? -12.141 12.102 -0.444 1 96.75 92 GLY A O 1
ATOM 662 N N . ARG A 1 93 ? -11.547 10.031 -1.041 1 96.5 93 ARG A N 1
ATOM 663 C CA . ARG A 1 93 ? -12.875 9.445 -1.171 1 96.5 93 ARG A CA 1
ATOM 664 C C . ARG A 1 93 ? -12.82 7.93 -1.033 1 96.5 93 ARG A C 1
ATOM 666 O O . ARG A 1 93 ? -11.742 7.344 -1.002 1 96.5 93 ARG A O 1
ATOM 673 N N . GLY A 1 94 ? -14.039 7.398 -0.883 1 96.38 94 GLY A N 1
ATOM 674 C CA . GLY A 1 94 ? -14.125 5.949 -0.799 1 96.38 94 GLY A CA 1
ATOM 675 C C . GLY A 1 94 ? -14.609 5.305 -2.086 1 96.38 94 GLY A C 1
ATOM 676 O O . GLY A 1 94 ? -15.07 5.996 -2.994 1 96.38 94 GLY A O 1
ATOM 677 N N . LEU A 1 95 ? -14.383 4.074 -2.215 1 97.81 95 LEU A N 1
ATOM 678 C CA . LEU A 1 95 ? -14.922 3.219 -3.27 1 97.81 95 LEU A CA 1
ATOM 679 C C . LEU A 1 95 ? -15.281 1.841 -2.723 1 97.81 95 LEU A C 1
ATOM 681 O O . LEU A 1 95 ? -14.43 1.164 -2.135 1 97.81 95 LEU A O 1
ATOM 685 N N . ILE A 1 96 ? -16.531 1.481 -2.869 1 98.12 96 ILE A N 1
ATOM 686 C CA . ILE A 1 96 ? -16.953 0.146 -2.467 1 98.12 96 ILE A CA 1
ATOM 687 C C . ILE A 1 96 ? -17.094 -0.745 -3.699 1 98.12 96 ILE A C 1
ATOM 689 O O . ILE A 1 96 ? -17.703 -0.345 -4.699 1 98.12 96 ILE A O 1
ATOM 693 N N . GLY A 1 97 ? -16.547 -1.893 -3.633 1 98.5 97 GLY A N 1
ATOM 694 C CA . GLY A 1 97 ? -16.641 -2.914 -4.664 1 98.5 97 GLY A CA 1
ATOM 695 C C . GLY A 1 97 ? -15.625 -4.027 -4.484 1 98.5 97 GLY A C 1
ATOM 696 O O . GLY A 1 97 ? -14.547 -3.811 -3.934 1 98.5 97 GLY A O 1
ATOM 697 N N . ALA A 1 98 ? -16.016 -5.195 -4.938 1 98.88 98 ALA A N 1
ATOM 698 C CA . ALA A 1 98 ? -15.031 -6.27 -4.973 1 98.88 98 ALA A CA 1
ATOM 699 C C . ALA A 1 98 ? -13.891 -5.941 -5.93 1 98.88 98 ALA A C 1
ATOM 701 O O . ALA A 1 98 ? -14.023 -5.066 -6.789 1 98.88 98 ALA A O 1
ATOM 702 N N . VAL A 1 99 ? -12.797 -6.648 -5.762 1 98.94 99 VAL A N 1
ATOM 703 C CA . VAL A 1 99 ? -11.633 -6.445 -6.629 1 98.94 99 VAL A CA 1
ATOM 704 C C . VAL A 1 99 ? -12.031 -6.688 -8.086 1 98.94 99 VAL A C 1
ATOM 706 O O . VAL A 1 99 ? -11.68 -5.902 -8.969 1 98.94 99 VAL A O 1
ATOM 709 N N . GLU A 1 100 ? -12.797 -7.719 -8.352 1 98.88 100 GLU A N 1
ATOM 710 C CA . GLU A 1 100 ? -13.219 -8.031 -9.711 1 98.88 100 GLU A CA 1
ATOM 711 C C . GLU A 1 100 ? -14.195 -6.988 -10.242 1 98.88 100 GLU A C 1
ATOM 713 O O . GLU A 1 100 ? -14.289 -6.777 -11.453 1 98.88 100 GLU A O 1
ATOM 718 N N . GLU A 1 101 ? -14.914 -6.301 -9.32 1 98.81 101 GLU A N 1
ATOM 719 C CA . GLU A 1 101 ? -15.898 -5.293 -9.711 1 98.81 101 GLU A CA 1
ATOM 720 C C . GLU A 1 101 ? -15.219 -3.973 -10.07 1 98.81 101 GLU A C 1
ATOM 722 O O . GLU A 1 101 ? -15.758 -3.186 -10.852 1 98.81 101 GLU A O 1
ATOM 727 N N . SER A 1 102 ? -14.055 -3.686 -9.523 1 98.38 102 SER A N 1
ATOM 728 C CA . SER A 1 102 ? -13.367 -2.418 -9.734 1 98.38 102 SER A CA 1
ATOM 729 C C . SER A 1 102 ? -12.734 -2.355 -11.117 1 98.38 102 SER A C 1
ATOM 731 O O . SER A 1 102 ? -12.023 -3.277 -11.523 1 98.38 102 SER A O 1
ATOM 733 N N . THR A 1 103 ? -12.992 -1.284 -11.859 1 98 103 THR A N 1
ATOM 734 C CA . THR A 1 103 ? -12.414 -1.116 -13.188 1 98 103 THR A CA 1
ATOM 735 C C . THR A 1 103 ? -11.008 -0.525 -13.094 1 98 103 THR A C 1
ATOM 737 O O . THR A 1 103 ? -10.625 0.003 -12.047 1 98 103 THR A O 1
ATOM 740 N N . ASP A 1 104 ? -10.281 -0.626 -14.195 1 97.69 104 ASP A N 1
ATOM 741 C CA . ASP A 1 104 ? -8.961 -0.004 -14.258 1 97.69 104 ASP A CA 1
ATOM 742 C C . ASP A 1 104 ? -9.047 1.498 -13.992 1 97.69 104 ASP A C 1
ATOM 744 O O . ASP A 1 104 ? -8.211 2.062 -13.297 1 97.69 104 ASP A O 1
ATOM 748 N N . ARG A 1 105 ? -10 2.088 -14.609 1 98.06 105 ARG A N 1
ATOM 749 C CA . ARG A 1 105 ? -10.172 3.529 -14.445 1 98.06 105 ARG A CA 1
ATOM 750 C C . ARG A 1 105 ? -10.422 3.889 -12.984 1 98.06 105 ARG A C 1
ATOM 752 O O . ARG A 1 105 ? -9.828 4.832 -12.461 1 98.06 105 ARG A O 1
ATOM 759 N N . GLU A 1 106 ? -11.289 3.17 -12.281 1 98.5 106 GLU A N 1
ATOM 760 C CA . GLU A 1 106 ? -11.594 3.424 -10.875 1 98.5 106 GLU A CA 1
ATOM 761 C C . GLU A 1 106 ? -10.352 3.268 -10.008 1 98.5 106 GLU A C 1
ATOM 763 O O . GLU A 1 106 ? -10.094 4.094 -9.133 1 98.5 106 GLU A O 1
ATOM 768 N N . LEU A 1 107 ? -9.594 2.215 -10.273 1 98.69 107 LEU A N 1
ATOM 769 C CA . LEU A 1 107 ? -8.367 1.988 -9.516 1 98.69 107 LEU A CA 1
ATOM 770 C C . LEU A 1 107 ? -7.379 3.133 -9.727 1 98.69 107 LEU A C 1
ATOM 772 O O . LEU A 1 107 ? -6.793 3.639 -8.766 1 98.69 107 LEU A O 1
ATOM 776 N N . ARG A 1 108 ? -7.207 3.529 -10.969 1 98.5 108 ARG A N 1
ATOM 777 C CA . ARG A 1 108 ? -6.254 4.578 -11.32 1 98.5 108 ARG A CA 1
ATOM 778 C C . ARG A 1 108 ? -6.68 5.922 -10.742 1 98.5 108 ARG A C 1
ATOM 780 O O . ARG A 1 108 ? -5.852 6.668 -10.211 1 98.5 108 ARG A O 1
ATOM 787 N N . ASP A 1 109 ? -7.977 6.199 -10.82 1 98.38 109 ASP A N 1
ATOM 788 C CA . ASP A 1 109 ? -8.484 7.453 -10.273 1 98.38 109 ASP A CA 1
ATOM 789 C C . ASP A 1 109 ? -8.242 7.535 -8.773 1 98.38 109 ASP A C 1
ATOM 791 O O . ASP A 1 109 ? -7.863 8.586 -8.258 1 98.38 109 ASP A O 1
ATOM 795 N N . LEU A 1 110 ? -8.438 6.469 -8.102 1 98.69 110 LEU A N 1
ATOM 796 C CA . LEU A 1 110 ? -8.242 6.453 -6.656 1 98.69 110 LEU A CA 1
ATOM 797 C C . LEU A 1 110 ? -6.766 6.617 -6.305 1 98.69 110 LEU A C 1
ATOM 799 O O . LEU A 1 110 ? -6.422 7.305 -5.34 1 98.69 110 LEU A O 1
ATOM 803 N N . MET A 1 111 ? -5.891 5.961 -7.09 1 98.88 111 MET A N 1
ATOM 804 C CA . MET A 1 111 ? -4.457 6.066 -6.84 1 98.88 111 MET A CA 1
ATOM 805 C C . MET A 1 111 ? -3.961 7.484 -7.094 1 98.88 111 MET A C 1
ATOM 807 O O . MET A 1 111 ? -3.062 7.965 -6.402 1 98.88 111 MET A O 1
ATOM 811 N N . GLU A 1 112 ? -4.555 8.156 -8.102 1 98.69 112 GLU A N 1
ATOM 812 C CA . GLU A 1 112 ? -4.219 9.555 -8.336 1 98.69 112 GLU A CA 1
ATOM 813 C C . GLU A 1 112 ? -4.504 10.406 -7.105 1 98.69 112 GLU A C 1
ATOM 815 O O . GLU A 1 112 ? -3.691 11.258 -6.727 1 98.69 112 GLU A O 1
ATOM 820 N N . LEU A 1 113 ? -5.574 10.125 -6.512 1 98.62 113 LEU A N 1
ATOM 821 C CA . LEU A 1 113 ? -6.102 10.961 -5.438 1 98.62 113 LEU A CA 1
ATOM 822 C C . LEU A 1 113 ? -5.398 10.656 -4.117 1 98.62 113 LEU A C 1
ATOM 824 O O . LEU A 1 113 ? -5.031 11.578 -3.381 1 98.62 113 LEU A O 1
ATOM 828 N N . HIS A 1 114 ? -5.203 9.391 -3.836 1 98.81 114 HIS A N 1
ATOM 829 C CA . HIS A 1 114 ? -4.805 8.992 -2.49 1 98.81 114 HIS A CA 1
ATOM 830 C C . HIS A 1 114 ? -3.297 8.789 -2.402 1 98.81 114 HIS A C 1
ATOM 832 O O . HIS A 1 114 ? -2.734 8.75 -1.306 1 98.81 114 HIS A O 1
ATOM 838 N N . PHE A 1 115 ? -2.654 8.625 -3.553 1 98.94 115 PHE A N 1
ATOM 839 C CA . PHE A 1 115 ? -1.237 8.289 -3.48 1 98.94 115 PHE A CA 1
ATOM 840 C C . PHE A 1 115 ? -0.399 9.297 -4.262 1 98.94 115 PHE A C 1
ATOM 842 O O . PHE A 1 115 ? 0.45 9.977 -3.686 1 98.94 115 PHE A O 1
ATOM 849 N N . PHE A 1 116 ? -0.648 9.445 -5.621 1 98.88 116 PHE A N 1
ATOM 850 C CA . PHE A 1 116 ? 0.206 10.289 -6.453 1 98.88 116 PHE A CA 1
ATOM 851 C C . PHE A 1 116 ? 0.096 11.75 -6.043 1 98.88 116 PHE A C 1
ATOM 853 O O . PHE A 1 116 ? 1.095 12.469 -6.023 1 98.88 116 PHE A O 1
ATOM 860 N N . GLY A 1 117 ? -1.101 12.211 -5.754 1 98.88 117 GLY A N 1
ATOM 861 C CA . GLY A 1 117 ? -1.291 13.57 -5.273 1 98.88 117 GLY A CA 1
ATOM 862 C C . GLY A 1 117 ? -0.507 13.875 -4.008 1 98.88 117 GLY A C 1
ATOM 863 O O . GLY A 1 117 ? 0.373 14.734 -4.008 1 98.88 117 GLY A O 1
ATOM 864 N N . PRO A 1 118 ? -0.764 13.086 -2.945 1 98.94 118 PRO A N 1
ATOM 865 C CA . PRO A 1 118 ? -0.019 13.258 -1.695 1 98.94 118 PRO A CA 1
ATOM 866 C C . PRO A 1 118 ? 1.49 13.133 -1.887 1 98.94 118 PRO A C 1
ATOM 868 O O . PRO A 1 118 ? 2.258 13.891 -1.281 1 98.94 118 PRO A O 1
ATOM 871 N N . ALA A 1 119 ? 1.935 12.211 -2.725 1 98.94 119 ALA A N 1
ATOM 872 C CA . ALA A 1 119 ? 3.361 12.062 -2.994 1 98.94 119 ALA A CA 1
ATOM 873 C C . ALA A 1 119 ? 3.93 13.32 -3.645 1 98.94 119 ALA A C 1
ATOM 875 O O . ALA A 1 119 ? 5.008 13.789 -3.268 1 98.94 119 ALA A O 1
ATOM 876 N N . ALA A 1 120 ? 3.209 13.867 -4.59 1 98.88 120 ALA A N 1
ATOM 877 C CA . ALA A 1 120 ? 3.654 15.062 -5.297 1 98.88 120 ALA A CA 1
ATOM 878 C C . ALA A 1 120 ? 3.693 16.266 -4.363 1 98.88 120 ALA A C 1
ATOM 880 O O . ALA A 1 120 ? 4.66 17.031 -4.367 1 98.88 120 ALA A O 1
ATOM 881 N N . LEU A 1 121 ? 2.641 16.438 -3.564 1 98.94 121 LEU A N 1
ATOM 882 C CA . LEU A 1 121 ? 2.59 17.547 -2.607 1 98.94 121 LEU A CA 1
ATOM 883 C C . LEU A 1 121 ? 3.74 17.453 -1.61 1 98.94 121 LEU A C 1
ATOM 885 O O . LEU A 1 121 ? 4.387 18.453 -1.307 1 98.94 121 LEU A O 1
ATOM 889 N N . THR A 1 122 ? 3.977 16.234 -1.123 1 98.94 122 THR A N 1
ATOM 890 C CA . THR A 1 122 ? 5.055 15.984 -0.171 1 98.94 122 THR A CA 1
ATOM 891 C C . THR A 1 122 ? 6.402 16.359 -0.774 1 98.94 122 THR A C 1
ATOM 893 O O . THR A 1 122 ? 7.18 17.094 -0.162 1 98.94 122 THR A O 1
ATOM 896 N N . ARG A 1 123 ? 6.648 15.938 -1.995 1 98.81 123 ARG A N 1
ATOM 897 C CA . ARG A 1 123 ? 7.922 16.219 -2.652 1 98.81 123 ARG A CA 1
ATOM 898 C C . ARG A 1 123 ? 8.062 17.719 -2.934 1 98.81 123 ARG A C 1
ATOM 900 O O . ARG A 1 123 ? 9.18 18.25 -2.953 1 98.81 123 ARG A O 1
ATOM 907 N N . ALA A 1 124 ? 6.957 18.406 -3.121 1 98.69 124 ALA A N 1
ATOM 908 C CA . ALA A 1 124 ? 6.984 19.844 -3.414 1 98.69 124 ALA A CA 1
ATOM 909 C C . ALA A 1 124 ? 7.391 20.641 -2.184 1 98.69 124 ALA A C 1
ATOM 911 O O . ALA A 1 124 ? 8.023 21.688 -2.303 1 98.69 124 ALA A O 1
ATOM 912 N N . VAL A 1 125 ? 7.07 20.141 -0.987 1 98.81 125 VAL A N 1
ATOM 913 C CA . VAL A 1 125 ? 7.32 20.953 0.201 1 98.81 125 VAL A CA 1
ATOM 914 C C . VAL A 1 125 ? 8.648 20.547 0.833 1 98.81 125 VAL A C 1
ATOM 916 O O . VAL A 1 125 ? 9.25 21.328 1.578 1 98.81 125 VAL A O 1
ATOM 919 N N . LEU A 1 126 ? 9.164 19.344 0.586 1 98.81 126 LEU A N 1
ATOM 920 C CA . LEU A 1 126 ? 10.297 18.766 1.289 1 98.81 126 LEU A CA 1
ATOM 921 C C . LEU A 1 126 ? 11.547 19.609 1.114 1 98.81 126 LEU A C 1
ATOM 923 O O . LEU A 1 126 ? 12.281 19.859 2.076 1 98.81 126 LEU A O 1
ATOM 927 N N . PRO A 1 127 ? 11.844 20.109 -0.171 1 98.56 127 PRO A N 1
ATOM 928 C CA . PRO A 1 127 ? 13.07 20.906 -0.292 1 98.56 127 PRO A CA 1
ATOM 929 C C . PRO A 1 127 ? 13.078 22.109 0.641 1 98.56 127 PRO A C 1
ATOM 931 O O . PRO A 1 127 ? 14.133 22.469 1.187 1 98.56 127 PRO A O 1
ATOM 934 N N . HIS A 1 128 ? 11.961 22.703 0.876 1 98.38 128 HIS A N 1
ATOM 935 C CA . HIS A 1 128 ? 11.859 23.891 1.713 1 98.38 128 HIS A CA 1
ATOM 936 C C . HIS A 1 128 ? 11.938 23.547 3.193 1 98.38 128 HIS A C 1
ATOM 938 O O . HIS A 1 128 ? 12.578 24.25 3.975 1 98.38 128 HIS A O 1
ATOM 944 N N . MET A 1 129 ? 11.273 22.422 3.557 1 98.75 129 MET A N 1
ATOM 945 C CA . MET A 1 129 ? 11.359 21.938 4.934 1 98.75 129 MET A CA 1
ATOM 946 C C . MET A 1 129 ? 12.789 21.531 5.277 1 98.75 129 MET A C 1
ATOM 948 O O . MET A 1 129 ? 13.273 21.828 6.371 1 98.75 129 MET A O 1
ATOM 952 N N . ARG A 1 130 ? 13.461 20.859 4.316 1 98.38 130 ARG A N 1
ATOM 953 C CA . ARG A 1 130 ? 14.844 20.438 4.527 1 98.38 130 ARG A CA 1
ATOM 954 C C . ARG A 1 130 ? 15.758 21.641 4.723 1 98.38 130 ARG A C 1
ATOM 956 O O . ARG A 1 130 ? 16.594 21.656 5.633 1 98.38 130 ARG A O 1
ATOM 963 N N . ALA A 1 131 ? 15.547 22.641 3.93 1 97.88 131 ALA A N 1
ATOM 964 C CA . ALA A 1 131 ? 16.375 23.828 4.016 1 97.88 131 ALA A CA 1
ATOM 965 C C . ALA A 1 131 ? 16.188 24.531 5.359 1 97.88 131 ALA A C 1
ATOM 967 O O . ALA A 1 131 ? 17.141 25.062 5.93 1 97.88 131 ALA A O 1
ATOM 968 N N . ARG A 1 132 ? 15 24.531 5.887 1 97.25 132 ARG A N 1
ATOM 969 C CA . ARG A 1 132 ? 14.672 25.203 7.137 1 97.25 132 ARG A CA 1
ATOM 970 C C . ARG A 1 132 ? 15.039 24.344 8.336 1 97.25 132 ARG A C 1
ATOM 972 O O . ARG A 1 132 ? 15.195 24.844 9.453 1 97.25 132 ARG A O 1
ATOM 979 N N . GLY A 1 133 ? 15.102 23.016 8.141 1 98.31 133 GLY A N 1
ATOM 980 C CA . GLY A 1 133 ? 15.438 22.078 9.203 1 98.31 133 GLY A CA 1
ATOM 981 C C . GLY A 1 133 ? 14.266 21.781 10.117 1 98.31 133 GLY A C 1
ATOM 982 O O . GLY A 1 133 ? 14.461 21.453 11.289 1 98.31 133 GLY A O 1
ATOM 983 N N . SER A 1 134 ? 13.078 21.969 9.617 1 98.31 134 SER A N 1
ATOM 984 C CA . SER A 1 134 ? 11.859 21.719 10.367 1 98.31 134 SER A CA 1
ATOM 985 C C . SER A 1 134 ? 10.664 21.516 9.438 1 98.31 134 SER A C 1
ATOM 987 O O . SER A 1 134 ? 10.672 22 8.305 1 98.31 134 SER A O 1
ATOM 989 N N . GLY A 1 135 ? 9.672 20.812 9.875 1 98.69 135 GLY A N 1
ATOM 990 C CA . GLY A 1 135 ? 8.438 20.578 9.141 1 98.69 135 GLY A CA 1
ATOM 991 C C . GLY A 1 135 ? 7.746 19.297 9.531 1 98.69 135 GLY A C 1
ATOM 992 O O . GLY A 1 135 ? 8.32 18.469 10.25 1 98.69 135 GLY A O 1
ATOM 993 N N . ALA A 1 136 ? 6.508 19.172 9.172 1 98.94 136 ALA A N 1
ATOM 994 C CA . ALA A 1 136 ? 5.738 17.953 9.406 1 98.94 136 ALA A CA 1
ATOM 995 C C . ALA A 1 136 ? 4.855 17.625 8.211 1 98.94 136 ALA A C 1
ATOM 997 O O . ALA A 1 136 ? 4.273 18.516 7.59 1 98.94 136 ALA A O 1
ATOM 998 N N . VAL A 1 137 ? 4.875 16.391 7.863 1 99 137 VAL A N 1
ATOM 999 C CA . VAL A 1 137 ? 3.949 15.859 6.867 1 99 137 VAL A CA 1
ATOM 1000 C C . VAL A 1 137 ? 2.965 14.898 7.535 1 99 137 VAL A C 1
ATOM 1002 O O . VAL A 1 137 ? 3.371 13.898 8.141 1 99 137 VAL A O 1
ATOM 1005 N N . VAL A 1 138 ? 1.691 15.25 7.488 1 99 138 VAL A N 1
ATOM 1006 C CA . VAL A 1 138 ? 0.618 14.391 7.98 1 99 138 VAL A CA 1
ATOM 1007 C C . VAL A 1 138 ? -0.069 13.703 6.809 1 99 138 VAL A C 1
ATOM 1009 O O . VAL A 1 138 ? -0.577 14.359 5.898 1 99 138 VAL A O 1
ATOM 1012 N N . GLN A 1 139 ? 0.01 12.398 6.801 1 98.94 139 GLN A N 1
ATOM 1013 C CA . GLN A 1 139 ? -0.69 11.57 5.82 1 98.94 139 GLN A CA 1
ATOM 1014 C C . GLN A 1 139 ? -1.979 11 6.402 1 98.94 139 GLN A C 1
ATOM 1016 O O . GLN A 1 139 ? -1.941 10.18 7.32 1 98.94 139 GLN A O 1
ATOM 1021 N N . MET A 1 140 ? -3.117 11.43 5.852 1 98.88 140 MET A N 1
ATOM 1022 C CA . MET A 1 140 ? -4.383 10.844 6.277 1 98.88 140 MET A CA 1
ATOM 1023 C C . MET A 1 140 ? -4.625 9.508 5.574 1 98.88 140 MET A C 1
ATOM 1025 O O . MET A 1 140 ? -5.129 9.477 4.453 1 98.88 140 MET A O 1
ATOM 1029 N N . SER A 1 141 ? -4.273 8.508 6.258 1 98.81 141 SER A N 1
ATOM 1030 C CA . SER A 1 141 ? -4.535 7.145 5.805 1 98.81 141 SER A CA 1
ATOM 1031 C C . SER A 1 141 ? -5.863 6.625 6.344 1 98.81 141 SER A C 1
ATOM 1033 O O . SER A 1 141 ? -6.891 7.289 6.223 1 98.81 141 SER A O 1
ATOM 1035 N N . SER A 1 142 ? -5.934 5.477 6.863 1 98.56 142 SER A N 1
ATOM 1036 C CA . SER A 1 142 ? -7.094 4.754 7.379 1 98.56 142 SER A CA 1
ATOM 1037 C C . SER A 1 142 ? -6.672 3.479 8.102 1 98.56 142 SER A C 1
ATOM 1039 O O . SER A 1 142 ? -5.547 3.004 7.93 1 98.56 142 SER A O 1
ATOM 1041 N N . MET A 1 143 ? -7.594 3.004 8.984 1 98.69 143 MET A N 1
ATOM 1042 C CA . MET A 1 143 ? -7.383 1.616 9.391 1 98.69 143 MET A CA 1
ATOM 1043 C C . MET A 1 143 ? -7.285 0.705 8.172 1 98.69 143 MET A C 1
ATOM 1045 O O . MET A 1 143 ? -6.57 -0.298 8.195 1 98.69 143 MET A O 1
ATOM 1049 N N . GLY A 1 144 ? -7.895 1.146 7.059 1 98.44 144 GLY A N 1
ATOM 1050 C CA . GLY A 1 144 ? -7.855 0.425 5.797 1 98.44 144 GLY A CA 1
ATOM 1051 C C . GLY A 1 144 ? -6.492 0.459 5.133 1 98.44 144 GLY A C 1
ATOM 1052 O O . GLY A 1 144 ? -6.289 -0.167 4.09 1 98.44 144 GLY A O 1
ATOM 1053 N N . GLY A 1 145 ? -5.535 1.177 5.672 1 98.81 145 GLY A N 1
ATOM 1054 C CA . GLY A 1 145 ? -4.145 1.157 5.246 1 98.81 145 GLY A CA 1
ATOM 1055 C C . GLY A 1 145 ? -3.311 0.13 5.984 1 98.81 145 GLY A C 1
ATOM 1056 O O . GLY A 1 145 ? -2.146 -0.094 5.645 1 98.81 145 GLY A O 1
ATOM 1057 N N . ARG A 1 146 ? -3.945 -0.521 7.008 1 98.62 146 ARG A N 1
ATOM 1058 C CA . ARG A 1 146 ? -3.256 -1.499 7.844 1 98.62 146 ARG A CA 1
ATOM 1059 C C . ARG A 1 146 ? -3.799 -2.904 7.602 1 98.62 146 ARG A C 1
ATOM 1061 O O . ARG A 1 146 ? -3.082 -3.891 7.781 1 98.62 146 ARG A O 1
ATOM 1068 N N . PHE A 1 147 ? -5.059 -2.979 7.262 1 98.62 147 PHE A N 1
ATOM 1069 C CA . PHE A 1 147 ? -5.688 -4.223 6.836 1 98.62 147 PHE A CA 1
ATOM 1070 C C . PHE A 1 147 ? -6.832 -3.949 5.871 1 98.62 147 PHE A C 1
ATOM 1072 O O . PHE A 1 147 ? -7.305 -2.816 5.762 1 98.62 147 PHE A O 1
ATOM 1079 N N . SER A 1 148 ? -7.215 -4.973 5.152 1 98.5 148 SER A N 1
ATOM 1080 C CA . SER A 1 148 ? -8.281 -4.844 4.164 1 98.5 148 SER A CA 1
ATOM 1081 C C . SER A 1 148 ? -9.383 -5.871 4.41 1 98.5 148 SER A C 1
ATOM 1083 O O . SER A 1 148 ? -9.234 -6.762 5.246 1 98.5 148 SER A O 1
ATOM 1085 N N . PHE A 1 149 ? -10.516 -5.672 3.844 1 97.44 149 PHE A N 1
ATOM 1086 C CA . PHE A 1 149 ? -11.656 -6.574 3.947 1 97.44 149 PHE A CA 1
ATOM 1087 C C . PHE A 1 149 ? -12.539 -6.477 2.709 1 97.44 149 PHE A C 1
ATOM 1089 O O . PHE A 1 149 ? -12.352 -5.594 1.872 1 97.44 149 PHE A O 1
ATOM 1096 N N . PRO A 1 150 ? -13.445 -7.398 2.531 1 98.56 150 PRO A N 1
ATOM 1097 C CA . PRO A 1 150 ? -14.219 -7.457 1.287 1 98.56 150 PRO A CA 1
ATOM 1098 C C . PRO A 1 150 ? -14.945 -6.148 0.98 1 98.56 150 PRO A C 1
ATOM 1100 O O . PRO A 1 150 ? -15.578 -5.57 1.865 1 98.56 150 PRO A O 1
ATOM 1103 N N . GLY A 1 151 ? -14.812 -5.742 -0.219 1 98.56 151 GLY A N 1
ATOM 1104 C CA . GLY A 1 151 ? -15.562 -4.59 -0.688 1 98.56 151 GLY A CA 1
ATOM 1105 C C . GLY A 1 151 ? -14.766 -3.301 -0.649 1 98.56 151 GLY A C 1
ATOM 1106 O O . GLY A 1 151 ? -15.219 -2.271 -1.153 1 98.56 151 GLY A O 1
ATOM 1107 N N . VAL A 1 152 ? -13.508 -3.363 -0.128 1 98.5 152 VAL A N 1
ATOM 1108 C CA . VAL A 1 152 ? -12.789 -2.098 -0.009 1 98.5 152 VAL A CA 1
ATOM 1109 C C . VAL A 1 152 ? -11.367 -2.258 -0.541 1 98.5 152 VAL A C 1
ATOM 1111 O O . VAL A 1 152 ? -10.477 -1.469 -0.207 1 98.5 152 VAL A O 1
ATOM 1114 N N . GLY A 1 153 ? -11.125 -3.293 -1.324 1 98.81 153 GLY A N 1
ATOM 1115 C CA . GLY A 1 153 ? -9.789 -3.602 -1.802 1 98.81 153 GLY A CA 1
ATOM 1116 C C . GLY A 1 153 ? -9.141 -2.449 -2.547 1 98.81 153 GLY A C 1
ATOM 1117 O O . GLY A 1 153 ? -7.961 -2.152 -2.336 1 98.81 153 GLY A O 1
ATOM 1118 N N . ALA A 1 154 ? -9.898 -1.796 -3.434 1 98.81 154 ALA A N 1
ATOM 1119 C CA . ALA A 1 154 ? -9.367 -0.675 -4.207 1 98.81 154 ALA A CA 1
ATOM 1120 C C . ALA A 1 154 ? -8.945 0.474 -3.293 1 98.81 154 ALA A C 1
ATOM 1122 O O . ALA A 1 154 ? -7.852 1.02 -3.432 1 98.81 154 ALA A O 1
ATOM 1123 N N . TYR A 1 155 ? -9.781 0.803 -2.359 1 98.69 155 TYR A N 1
ATOM 1124 C CA . TYR A 1 155 ? -9.5 1.852 -1.387 1 98.69 155 TYR A CA 1
ATOM 1125 C C . TYR A 1 155 ? -8.297 1.487 -0.527 1 98.69 155 TYR A C 1
ATOM 1127 O O . TYR A 1 155 ? -7.367 2.283 -0.38 1 98.69 155 TYR A O 1
ATOM 1135 N N . SER A 1 156 ? -8.266 0.269 0.006 1 98.88 156 SER A N 1
ATOM 1136 C CA . SER A 1 156 ? -7.184 -0.194 0.867 1 98.88 156 SER A CA 1
ATOM 1137 C C . SER A 1 156 ? -5.844 -0.155 0.139 1 98.88 156 SER A C 1
ATOM 1139 O O . SER A 1 156 ? -4.828 0.232 0.719 1 98.88 156 SER A O 1
ATOM 1141 N N . ALA A 1 157 ? -5.84 -0.519 -1.105 1 98.94 157 ALA A N 1
ATOM 1142 C CA . ALA A 1 157 ? -4.598 -0.517 -1.873 1 98.94 157 ALA A CA 1
ATOM 1143 C C . ALA A 1 157 ? -3.949 0.865 -1.863 1 98.94 157 ALA A C 1
ATOM 1145 O O . ALA A 1 157 ? -2.73 0.985 -1.71 1 98.94 157 ALA A O 1
ATOM 1146 N N . THR A 1 158 ? -4.738 1.907 -2.029 1 98.94 158 THR A N 1
ATOM 1147 C CA . THR A 1 158 ? -4.191 3.26 -2.086 1 98.94 158 THR A CA 1
ATOM 1148 C C . THR A 1 158 ? -3.639 3.678 -0.727 1 98.94 158 THR A C 1
ATOM 1150 O O . THR A 1 158 ? -2.572 4.289 -0.647 1 98.94 158 THR A O 1
ATOM 1153 N N . LYS A 1 159 ? -4.375 3.35 0.336 1 98.94 159 LYS A N 1
ATOM 1154 C CA . LYS A 1 159 ? -3.934 3.73 1.674 1 98.94 159 LYS A CA 1
ATOM 1155 C C . LYS A 1 159 ? -2.719 2.916 2.104 1 98.94 159 LYS A C 1
ATOM 1157 O O . LYS A 1 159 ? -1.822 3.432 2.775 1 98.94 159 LYS A O 1
ATOM 1162 N N . PHE A 1 160 ? -2.635 1.627 1.626 1 98.94 160 PHE A N 1
ATOM 1163 C CA . PHE A 1 160 ? -1.435 0.825 1.824 1 98.94 160 PHE A CA 1
ATOM 1164 C C . PHE A 1 160 ? -0.233 1.472 1.146 1 98.94 160 PHE A C 1
ATOM 1166 O O . PHE A 1 160 ? 0.839 1.584 1.744 1 98.94 160 PHE A O 1
ATOM 1173 N N . ALA A 1 161 ? -0.425 1.861 -0.058 1 98.94 161 ALA A N 1
ATOM 1174 C CA . ALA A 1 161 ? 0.663 2.502 -0.794 1 98.94 161 ALA A CA 1
ATOM 1175 C C . ALA A 1 161 ? 1.168 3.74 -0.06 1 98.94 161 ALA A C 1
ATOM 1177 O O . ALA A 1 161 ? 2.377 3.936 0.079 1 98.94 161 ALA A O 1
ATOM 1178 N N . LEU A 1 162 ? 0.231 4.523 0.425 1 98.94 162 LEU A N 1
ATOM 1179 C CA . LEU A 1 162 ? 0.576 5.734 1.162 1 98.94 162 LEU A CA 1
ATOM 1180 C C . LEU A 1 162 ? 1.366 5.398 2.422 1 98.94 162 LEU A C 1
ATOM 1182 O O . LEU A 1 162 ? 2.344 6.078 2.748 1 98.94 162 LEU A O 1
ATOM 1186 N N . GLU A 1 163 ? 0.975 4.355 3.121 1 98.94 163 GLU A N 1
ATOM 1187 C CA . GLU A 1 163 ? 1.675 3.896 4.316 1 98.94 163 GLU A CA 1
ATOM 1188 C C . GLU A 1 163 ? 3.113 3.502 3.994 1 98.94 163 GLU A C 1
ATOM 1190 O O . GLU A 1 163 ? 4.047 3.928 4.68 1 98.94 163 GLU A O 1
ATOM 1195 N N . GLY A 1 164 ? 3.26 2.707 2.969 1 98.88 164 GLY A N 1
ATOM 1196 C CA . GLY A 1 164 ? 4.586 2.234 2.602 1 98.88 164 GLY A CA 1
ATOM 1197 C C . GLY A 1 164 ? 5.539 3.355 2.24 1 98.88 164 GLY A C 1
ATOM 1198 O O . GLY A 1 164 ? 6.688 3.369 2.689 1 98.88 164 GLY A O 1
ATOM 1199 N N . LEU A 1 165 ? 5.062 4.32 1.48 1 98.94 165 LEU A N 1
ATOM 1200 C CA . LEU A 1 165 ? 5.875 5.473 1.108 1 98.94 165 LEU A CA 1
ATOM 1201 C C . LEU A 1 165 ? 6.262 6.285 2.34 1 98.94 165 LEU A C 1
ATOM 1203 O O . LEU A 1 165 ? 7.414 6.707 2.471 1 98.94 165 LEU A O 1
ATOM 1207 N N . SER A 1 166 ? 5.332 6.453 3.223 1 98.94 166 SER A N 1
ATOM 1208 C CA . SER A 1 166 ? 5.496 7.34 4.367 1 98.94 166 SER A CA 1
ATOM 1209 C C . SER A 1 166 ? 6.449 6.746 5.398 1 98.94 166 SER A C 1
ATOM 1211 O O . SER A 1 166 ? 7.184 7.477 6.07 1 98.94 166 SER A O 1
ATOM 1213 N N . GLU A 1 167 ? 6.418 5.422 5.512 1 98.88 167 GLU A N 1
ATOM 1214 C CA . GLU A 1 167 ? 7.344 4.766 6.43 1 98.88 167 GLU A CA 1
ATOM 1215 C C . GLU A 1 167 ? 8.797 5.023 6.031 1 98.88 167 GLU A C 1
ATOM 1217 O O . GLU A 1 167 ? 9.641 5.305 6.883 1 98.88 167 GLU A O 1
ATOM 1222 N N . ALA A 1 168 ? 9.086 4.91 4.758 1 98.88 168 ALA A N 1
ATOM 1223 C CA . ALA A 1 168 ? 10.422 5.238 4.281 1 98.88 168 ALA A CA 1
ATOM 1224 C C . ALA A 1 168 ? 10.727 6.723 4.473 1 98.88 168 ALA A C 1
ATOM 1226 O O . ALA A 1 168 ? 11.797 7.086 4.957 1 98.88 168 ALA A O 1
ATOM 1227 N N . LEU A 1 169 ? 9.773 7.539 4.156 1 98.94 169 LEU A N 1
ATOM 1228 C CA . LEU A 1 169 ? 9.93 8.984 4.242 1 98.94 169 LEU A CA 1
ATOM 1229 C C . LEU A 1 169 ? 10.297 9.406 5.66 1 98.94 169 LEU A C 1
ATOM 1231 O O . LEU A 1 169 ? 11.203 10.227 5.855 1 98.94 169 LEU A O 1
ATOM 1235 N N . ALA A 1 170 ? 9.602 8.867 6.629 1 98.94 170 ALA A N 1
ATOM 1236 C CA . ALA A 1 170 ? 9.797 9.242 8.031 1 98.94 170 ALA A CA 1
ATOM 1237 C C . ALA A 1 170 ? 11.25 9.07 8.445 1 98.94 170 ALA A C 1
ATOM 1239 O O . ALA A 1 170 ? 11.828 9.953 9.086 1 98.94 170 ALA A O 1
ATOM 1240 N N . LYS A 1 171 ? 11.805 7.953 8.039 1 98.62 171 LYS A N 1
ATOM 1241 C CA . LYS A 1 171 ? 13.195 7.688 8.391 1 98.62 171 LYS A CA 1
ATOM 1242 C C . LYS A 1 171 ? 14.148 8.57 7.586 1 98.62 171 LYS A C 1
ATOM 1244 O O . LYS A 1 171 ? 15.156 9.039 8.109 1 98.62 171 LYS A O 1
ATOM 1249 N N . GLU A 1 172 ? 13.828 8.836 6.387 1 98.88 172 GLU A N 1
ATOM 1250 C CA . GLU A 1 172 ? 14.68 9.602 5.48 1 98.88 172 GLU A CA 1
ATOM 1251 C C . GLU A 1 172 ? 14.805 11.047 5.934 1 98.88 172 GLU A C 1
ATOM 1253 O O . GLU A 1 172 ? 15.875 11.656 5.805 1 98.88 172 GLU A O 1
ATOM 1258 N N . VAL A 1 173 ? 13.758 11.609 6.543 1 98.88 173 VAL A N 1
ATOM 1259 C CA . VAL A 1 173 ? 13.75 13.055 6.746 1 98.88 173 VAL A CA 1
ATOM 1260 C C . VAL A 1 173 ? 13.961 13.375 8.227 1 98.88 173 VAL A C 1
ATOM 1262 O O . VAL A 1 173 ? 14.062 14.539 8.609 1 98.88 173 VAL A O 1
ATOM 1265 N N . ALA A 1 174 ? 13.992 12.328 9.062 1 98.56 174 ALA A N 1
ATOM 1266 C CA . ALA A 1 174 ? 14.117 12.531 10.508 1 98.56 174 ALA A CA 1
ATOM 1267 C C . ALA A 1 174 ? 15.344 13.367 10.844 1 98.56 174 ALA A C 1
ATOM 1269 O O . ALA A 1 174 ? 15.289 14.242 11.703 1 98.56 174 ALA A O 1
ATOM 1270 N N . GLY A 1 175 ? 16.422 13.141 10.086 1 98.12 175 GLY A N 1
ATOM 1271 C CA . GLY A 1 175 ? 17.672 13.836 10.352 1 98.12 175 GLY A CA 1
ATOM 1272 C C . GLY A 1 175 ? 17.609 15.32 10.016 1 98.12 175 GLY A C 1
ATOM 1273 O O . GLY A 1 175 ? 18.469 16.094 10.422 1 98.12 175 GLY A O 1
ATOM 1274 N N . PHE A 1 176 ? 16.578 15.719 9.281 1 98.5 176 PHE A N 1
ATOM 1275 C CA . PHE A 1 176 ? 16.438 17.109 8.891 1 98.5 176 PHE A CA 1
ATOM 1276 C C . PHE A 1 176 ? 15.477 17.844 9.836 1 98.5 176 PHE A C 1
ATOM 1278 O O . PHE A 1 176 ? 15.125 19 9.602 1 98.5 176 PHE A O 1
ATOM 1285 N N . GLY A 1 177 ? 15 17.125 10.914 1 98.38 177 GLY A N 1
ATOM 1286 C CA . GLY A 1 177 ? 14.039 17.734 11.812 1 98.38 177 GLY A CA 1
ATOM 1287 C C . GLY A 1 177 ? 12.625 17.734 11.273 1 98.38 177 GLY A C 1
ATOM 1288 O O . GLY A 1 177 ? 11.758 18.453 11.766 1 98.38 177 GLY A O 1
ATOM 1289 N N . ILE A 1 178 ? 12.344 16.969 10.203 1 98.88 178 ILE A N 1
ATOM 1290 C CA . ILE A 1 178 ? 11.016 16.891 9.602 1 98.88 178 ILE A CA 1
ATOM 1291 C C . ILE A 1 178 ? 10.273 15.672 10.156 1 98.88 178 ILE A C 1
ATOM 1293 O O . ILE A 1 178 ? 10.812 14.57 10.195 1 98.88 178 ILE A O 1
ATOM 1297 N N . LYS A 1 179 ? 9.055 15.875 10.664 1 98.88 179 LYS A N 1
ATOM 1298 C CA . LYS A 1 179 ? 8.203 14.828 11.219 1 98.88 179 LYS A CA 1
ATOM 1299 C C . LYS A 1 179 ? 7.277 14.258 10.148 1 98.88 179 LYS A C 1
ATOM 1301 O O . LYS A 1 179 ? 6.883 14.961 9.219 1 98.88 179 LYS A O 1
ATOM 1306 N N . VAL A 1 180 ? 7.012 12.984 10.242 1 98.94 180 VAL A N 1
ATOM 1307 C CA . VAL A 1 180 ? 5.988 12.328 9.438 1 98.94 180 VAL A CA 1
ATOM 1308 C C . VAL A 1 180 ? 5 11.609 10.352 1 98.94 180 VAL A C 1
ATOM 1310 O O . VAL A 1 180 ? 5.402 10.852 11.242 1 98.94 180 VAL A O 1
ATOM 1313 N N . LEU A 1 181 ? 3.742 11.906 10.195 1 98.94 181 LEU A N 1
ATOM 1314 C CA . LEU A 1 181 ? 2.662 11.273 10.953 1 98.94 181 LEU A CA 1
ATOM 1315 C C . LEU A 1 181 ? 1.644 10.633 10.016 1 98.94 181 LEU A C 1
ATOM 1317 O O . LEU A 1 181 ? 1.104 11.305 9.125 1 98.94 181 LEU A O 1
ATOM 1321 N N . ILE A 1 182 ? 1.447 9.336 10.156 1 98.94 182 ILE A N 1
ATOM 1322 C CA . ILE A 1 182 ? 0.391 8.617 9.445 1 98.94 182 ILE A CA 1
ATOM 1323 C C . ILE A 1 182 ? -0.832 8.477 10.352 1 98.94 182 ILE A C 1
ATOM 1325 O O . ILE A 1 182 ? -0.756 7.859 11.414 1 98.94 182 ILE A O 1
ATOM 1329 N N . VAL A 1 183 ? -1.922 9.062 9.953 1 99 183 VAL A N 1
ATOM 1330 C CA . VAL A 1 183 ? -3.156 9 10.727 1 99 183 VAL A CA 1
ATOM 1331 C C . VAL A 1 183 ? -4.055 7.891 10.18 1 99 183 VAL A C 1
ATOM 1333 O O . VAL A 1 183 ? -4.297 7.816 8.977 1 99 183 VAL A O 1
ATOM 1336 N N . GLU A 1 184 ? -4.531 7.02 11.07 1 98.94 184 GLU A N 1
ATOM 1337 C CA . GLU A 1 184 ? -5.277 5.832 10.664 1 98.94 184 GLU A CA 1
ATOM 1338 C C . GLU A 1 184 ? -6.648 5.789 11.328 1 98.94 184 GLU A C 1
ATOM 1340 O O . GLU A 1 184 ? -6.883 4.984 12.234 1 98.94 184 GLU A O 1
ATOM 1345 N N . PRO A 1 185 ? -7.594 6.582 10.828 1 98.88 185 PRO A N 1
ATOM 1346 C CA . PRO A 1 185 ? -8.93 6.617 11.422 1 98.88 185 PRO A CA 1
ATOM 1347 C C . PRO A 1 185 ? -9.766 5.383 11.078 1 98.88 185 PRO A C 1
ATOM 1349 O O . PRO A 1 185 ? -9.609 4.812 9.992 1 98.88 185 PRO A O 1
ATOM 1352 N N . GLY A 1 186 ? -10.633 5 12.055 1 98.44 186 GLY A N 1
ATOM 1353 C CA . GLY A 1 186 ? -11.742 4.109 11.773 1 98.44 186 GLY A CA 1
ATOM 1354 C C . GLY A 1 186 ? -12.977 4.832 11.273 1 98.44 186 GLY A C 1
ATOM 1355 O O . GLY A 1 186 ? -12.898 5.645 10.344 1 98.44 186 GLY A O 1
ATOM 1356 N N . ALA A 1 187 ? -14.102 4.539 11.828 1 97.62 187 ALA A N 1
ATOM 1357 C CA . ALA A 1 187 ? -15.367 5.145 11.43 1 97.62 187 ALA A CA 1
ATOM 1358 C C . ALA A 1 187 ? -15.609 6.453 12.188 1 97.62 187 ALA A C 1
ATOM 1360 O O . ALA A 1 187 ? -15.828 6.445 13.398 1 97.62 187 ALA A O 1
ATOM 1361 N N . PHE A 1 188 ? -15.586 7.566 11.445 1 97.88 188 PHE A N 1
ATOM 1362 C CA . PHE A 1 188 ? -15.797 8.883 12.039 1 97.88 188 PHE A CA 1
ATOM 1363 C C . PHE A 1 188 ? -16.922 9.617 11.336 1 97.88 188 PHE A C 1
ATOM 1365 O O . PHE A 1 188 ? -17.188 9.383 10.148 1 97.88 188 PHE A O 1
ATOM 1372 N N . ARG A 1 189 ? -17.5 10.531 12.031 1 96 189 ARG A N 1
ATOM 1373 C CA . ARG A 1 189 ? -18.609 11.305 11.484 1 96 189 ARG A CA 1
ATOM 1374 C C . ARG A 1 189 ? -18.094 12.453 10.617 1 96 189 ARG A C 1
ATOM 1376 O O . ARG A 1 189 ? -18.078 13.602 11.055 1 96 189 ARG A O 1
ATOM 1383 N N . THR A 1 190 ? -17.578 12.328 9.25 1 91.88 190 THR A N 1
ATOM 1384 C CA . THR A 1 190 ? -17 13.305 8.328 1 91.88 190 THR A CA 1
ATOM 1385 C C . THR A 1 190 ? -17.812 13.375 7.039 1 91.88 190 THR A C 1
ATOM 1387 O O . THR A 1 190 ? -17.5 14.18 6.152 1 91.88 190 THR A O 1
ATOM 1390 N N . GLY A 1 191 ? -18.719 12.695 6.723 1 88.81 191 GLY A N 1
ATOM 1391 C CA . GLY A 1 191 ? -19.453 12.539 5.484 1 88.81 191 GLY A CA 1
ATOM 1392 C C . GLY A 1 191 ? -18.859 11.508 4.551 1 88.81 191 GLY A C 1
ATOM 1393 O O . GLY A 1 191 ? -19.344 11.312 3.436 1 88.81 191 GLY A O 1
ATOM 1394 N N . PHE A 1 192 ? -17.812 10.93 4.902 1 86.44 192 PHE A N 1
ATOM 1395 C CA . PHE A 1 192 ? -17.125 9.93 4.094 1 86.44 192 PHE A CA 1
ATOM 1396 C C . PHE A 1 192 ? -18.078 8.82 3.678 1 86.44 192 PHE A C 1
ATOM 1398 O O . PHE A 1 192 ? -18.047 8.367 2.531 1 86.44 192 PHE A O 1
ATOM 1405 N N . ALA A 1 193 ? -18.922 8.461 4.609 1 84.56 193 ALA A N 1
ATOM 1406 C CA . ALA A 1 193 ? -19.859 7.371 4.352 1 84.56 193 ALA A CA 1
ATOM 1407 C C . ALA A 1 193 ? -21.094 7.879 3.619 1 84.56 193 ALA A C 1
ATOM 1409 O O . ALA A 1 193 ? -21.969 7.094 3.223 1 84.56 193 ALA A O 1
ATOM 1410 N N . GLY A 1 194 ? -21.078 9.156 3.482 1 83.94 194 GLY A N 1
ATOM 1411 C CA . GLY A 1 194 ? -22.25 9.75 2.836 1 83.94 194 GLY A CA 1
ATOM 1412 C C . GLY A 1 194 ? -22.172 9.719 1.321 1 83.94 194 GLY A C 1
ATOM 1413 O O . GLY A 1 194 ? -21.141 9.312 0.756 1 83.94 194 GLY A O 1
ATOM 1414 N N . GLY A 1 195 ? -23.125 10.047 0.638 1 75.81 195 GLY A N 1
ATOM 1415 C CA . GLY A 1 195 ? -23.297 9.883 -0.796 1 75.81 195 GLY A CA 1
ATOM 1416 C C . GLY A 1 195 ? -22.312 10.688 -1.613 1 75.81 195 GLY A C 1
ATOM 1417 O O . GLY A 1 195 ? -22 10.336 -2.756 1 75.81 195 GLY A O 1
ATOM 1418 N N . GLY A 1 196 ? -21.734 11.656 -1.133 1 80.56 196 GLY A N 1
ATOM 1419 C CA . GLY A 1 196 ? -20.875 12.508 -1.937 1 80.56 196 GLY A CA 1
ATOM 1420 C C . GLY A 1 196 ? -19.438 12.008 -2.006 1 80.56 196 GLY A C 1
ATOM 1421 O O . GLY A 1 196 ? -18.75 12.234 -3.002 1 80.56 196 GLY A O 1
ATOM 1422 N N . ALA A 1 197 ? -18.984 11.305 -1.054 1 88.56 197 ALA A N 1
ATOM 1423 C CA . ALA A 1 197 ? -17.562 10.945 -0.964 1 88.56 197 ALA A CA 1
ATOM 1424 C C . ALA A 1 197 ? -17.375 9.445 -1.149 1 88.56 197 ALA A C 1
ATOM 1426 O O . ALA A 1 197 ? -16.234 8.961 -1.223 1 88.56 197 ALA A O 1
ATOM 1427 N N . LEU A 1 198 ? -18.5 8.742 -1.266 1 93.81 198 LEU A N 1
ATOM 1428 C CA . LEU A 1 198 ? -18.438 7.289 -1.386 1 93.81 198 LEU A CA 1
ATOM 1429 C C . LEU A 1 198 ? -18.969 6.828 -2.738 1 93.81 198 LEU A C 1
ATOM 1431 O O . LEU A 1 198 ? -20.156 6.988 -3.029 1 93.81 198 LEU A O 1
ATOM 1435 N N . ALA A 1 199 ? -18.062 6.293 -3.539 1 95.75 199 ALA A N 1
ATOM 1436 C CA . ALA A 1 199 ? -18.438 5.75 -4.84 1 95.75 199 ALA A CA 1
ATOM 1437 C C . ALA A 1 199 ? -18.641 4.238 -4.77 1 95.75 199 ALA A C 1
ATOM 1439 O O . ALA A 1 199 ? -18.266 3.605 -3.781 1 95.75 199 ALA A O 1
ATOM 1440 N N . HIS A 1 200 ? -19.266 3.725 -5.766 1 96.88 200 HIS A N 1
ATOM 1441 C CA . HIS A 1 200 ? -19.547 2.295 -5.852 1 96.88 200 HIS A CA 1
ATOM 1442 C C . HIS A 1 200 ? -19.172 1.743 -7.223 1 96.88 200 HIS A C 1
ATOM 1444 O O . HIS A 1 200 ? -19.562 2.309 -8.25 1 96.88 200 HIS A O 1
ATOM 1450 N N . SER A 1 201 ? -18.422 0.622 -7.246 1 98.31 201 SER A N 1
ATOM 1451 C CA . SER A 1 201 ? -18.25 -0.121 -8.492 1 98.31 201 SER A CA 1
ATOM 1452 C C . SER A 1 201 ? -19.531 -0.866 -8.875 1 98.31 201 SER A C 1
ATOM 1454 O O . SER A 1 201 ? -20.344 -1.204 -8.008 1 98.31 201 SER A O 1
ATOM 1456 N N . ALA A 1 202 ? -19.688 -1.104 -10.211 1 98.19 202 ALA A N 1
ATOM 1457 C CA . ALA A 1 202 ? -20.828 -1.905 -10.656 1 98.19 202 ALA A CA 1
ATOM 1458 C C . ALA A 1 202 ? -20.781 -3.309 -10.055 1 98.19 202 ALA A C 1
ATOM 1460 O O . ALA A 1 202 ? -19.766 -4 -10.172 1 98.19 202 ALA A O 1
ATOM 1461 N N . PRO A 1 203 ? -21.906 -3.711 -9.484 1 98.12 203 PRO A N 1
ATOM 1462 C CA . PRO A 1 203 ? -21.875 -4.984 -8.766 1 98.12 203 PRO A CA 1
ATOM 1463 C C . PRO A 1 203 ? -21.875 -6.191 -9.703 1 98.12 203 PRO A C 1
ATOM 1465 O O . PRO A 1 203 ? -22.422 -6.121 -10.805 1 98.12 203 PRO A O 1
ATOM 1468 N N . ILE A 1 204 ? -21.203 -7.258 -9.359 1 98.56 204 ILE A N 1
ATOM 1469 C CA . ILE A 1 204 ? -21.328 -8.609 -9.891 1 98.56 204 ILE A CA 1
ATOM 1470 C C . ILE A 1 204 ? -22.094 -9.484 -8.898 1 98.56 204 ILE A C 1
ATOM 1472 O O . ILE A 1 204 ? -21.688 -9.633 -7.746 1 98.56 204 ILE A O 1
ATOM 1476 N N . GLY A 1 205 ? -23.156 -10.055 -9.305 1 98.38 205 GLY A N 1
ATOM 1477 C CA . GLY A 1 205 ? -24.078 -10.781 -8.453 1 98.38 205 GLY A CA 1
ATOM 1478 C C . GLY A 1 205 ? -23.406 -11.797 -7.555 1 98.38 205 GLY A C 1
ATOM 1479 O O . GLY A 1 205 ? -23.781 -11.953 -6.395 1 98.38 205 GLY A O 1
ATOM 1480 N N . ALA A 1 206 ? -22.406 -12.391 -8.008 1 98.5 206 ALA A N 1
ATOM 1481 C CA . ALA A 1 206 ? -21.703 -13.453 -7.285 1 98.5 206 ALA A CA 1
ATOM 1482 C C . ALA A 1 206 ? -21.109 -12.93 -5.984 1 98.5 206 ALA A C 1
ATOM 1484 O O . ALA A 1 206 ? -20.906 -13.688 -5.039 1 98.5 206 ALA A O 1
ATOM 1485 N N . TYR A 1 207 ? -20.859 -11.602 -5.855 1 98.62 207 TYR A N 1
ATOM 1486 C CA . TYR A 1 207 ? -20.188 -11.047 -4.691 1 98.62 207 TYR A CA 1
ATOM 1487 C C . TYR A 1 207 ? -21.188 -10.461 -3.701 1 98.62 207 TYR A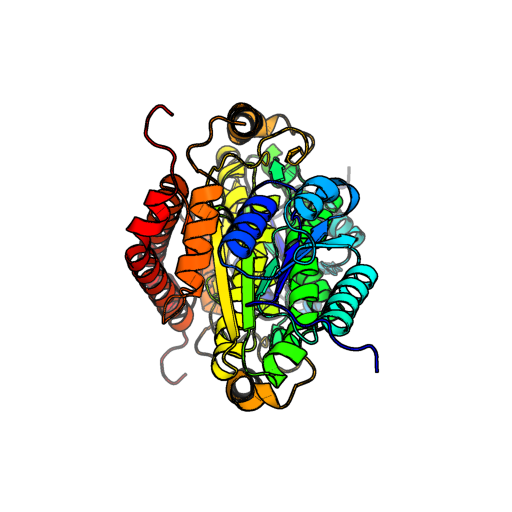 C 1
ATOM 1489 O O . TYR A 1 207 ? -20.797 -9.992 -2.625 1 98.62 207 TYR A O 1
ATOM 1497 N N . ASP A 1 208 ? -22.438 -10.469 -3.934 1 98.06 208 ASP A N 1
ATOM 1498 C CA . ASP A 1 208 ? -23.453 -9.859 -3.09 1 98.06 208 ASP A CA 1
ATOM 1499 C C . ASP A 1 208 ? -23.391 -10.406 -1.665 1 98.06 208 ASP A C 1
ATOM 1501 O O . ASP A 1 208 ? -23.516 -9.648 -0.698 1 98.06 208 ASP A O 1
ATOM 1505 N N . PRO A 1 209 ? -23.188 -11.695 -1.499 1 98.12 209 PRO A N 1
ATOM 1506 C CA . PRO A 1 209 ? -23.188 -12.219 -0.132 1 98.12 209 PRO A CA 1
ATOM 1507 C C . PRO A 1 209 ? -22.031 -11.672 0.708 1 98.12 209 PRO A C 1
ATOM 1509 O O . PRO A 1 209 ? -22.156 -11.547 1.93 1 98.12 209 PRO A O 1
ATOM 1512 N N . ILE A 1 210 ? -20.969 -11.312 0.078 1 98 210 ILE A N 1
ATOM 1513 C CA . ILE A 1 210 ? -19.766 -10.984 0.841 1 98 210 ILE A CA 1
ATOM 1514 C C . ILE A 1 210 ? -19.531 -9.477 0.806 1 98 210 ILE A C 1
ATOM 1516 O O . ILE A 1 210 ? -19.016 -8.898 1.766 1 98 210 ILE A O 1
ATOM 1520 N N . VAL A 1 211 ? -19.875 -8.797 -0.298 1 98.19 211 VAL A N 1
ATOM 1521 C CA . VAL A 1 211 ? -19.625 -7.367 -0.456 1 98.19 211 VAL A CA 1
ATOM 1522 C C . VAL A 1 211 ? -20.891 -6.582 -0.167 1 98.19 211 VAL A C 1
ATOM 1524 O O . VAL A 1 211 ? -20.844 -5.402 0.193 1 98.19 211 VAL A O 1
ATOM 1527 N N . GLY A 1 212 ? -22.109 -7.215 -0.27 1 97 212 GLY A N 1
ATOM 1528 C CA . GLY A 1 212 ? -23.406 -6.582 -0.066 1 97 212 GLY A CA 1
ATOM 1529 C C . GLY A 1 212 ? -23.531 -5.898 1.281 1 97 212 GLY A C 1
ATOM 1530 O O . GLY A 1 212 ? -23.922 -4.734 1.358 1 97 212 GLY A O 1
ATOM 1531 N N . PRO A 1 213 ? -23.125 -6.633 2.309 1 96.44 213 PRO A N 1
ATOM 1532 C CA . PRO A 1 213 ? -23.219 -6.02 3.637 1 96.44 213 PRO A CA 1
ATOM 1533 C C . PRO A 1 213 ? -22.391 -4.738 3.752 1 96.44 213 PRO A C 1
ATOM 1535 O O . PRO A 1 213 ? -22.812 -3.791 4.418 1 96.44 213 PRO A O 1
ATOM 1538 N N . VAL A 1 214 ? -21.266 -4.688 3.17 1 96.19 214 VAL A N 1
ATOM 1539 C CA . VAL A 1 214 ? -20.422 -3.492 3.184 1 96.19 214 VAL A CA 1
ATOM 1540 C C . VAL A 1 214 ? -21.062 -2.41 2.312 1 96.19 214 VAL A C 1
ATOM 1542 O O . VAL A 1 214 ? -21.094 -1.237 2.693 1 96.19 214 VAL A O 1
ATOM 1545 N N . ARG A 1 215 ? -21.578 -2.801 1.184 1 95.56 215 ARG A N 1
ATOM 1546 C CA . ARG A 1 215 ? -22.188 -1.897 0.211 1 95.56 215 ARG A CA 1
ATOM 1547 C C . ARG A 1 215 ? -23.359 -1.139 0.826 1 95.56 215 ARG A C 1
ATOM 1549 O O . ARG A 1 215 ? -23.578 0.037 0.521 1 95.56 215 ARG A O 1
ATOM 1556 N N . THR A 1 216 ? -24.094 -1.756 1.686 1 94.75 216 THR A N 1
ATOM 1557 C CA . THR A 1 216 ? -25.266 -1.12 2.283 1 94.75 216 THR A CA 1
ATOM 1558 C C . THR A 1 216 ? -24.938 -0.581 3.674 1 94.75 216 THR A C 1
ATOM 1560 O O . THR A 1 216 ? -25.453 0.467 4.074 1 94.75 216 THR A O 1
ATOM 1563 N N . GLY A 1 217 ? -24.062 -1.283 4.352 1 93.8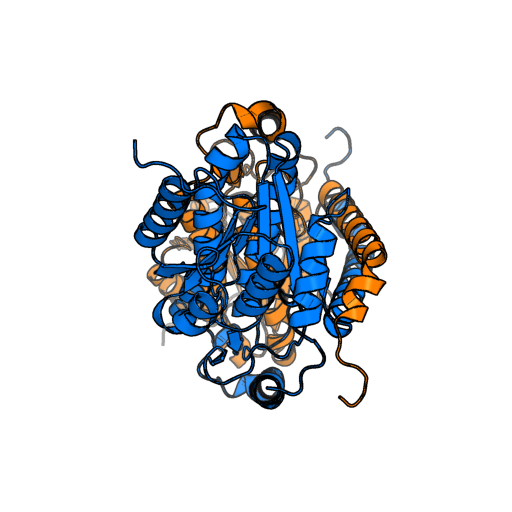8 217 GLY A N 1
ATOM 1564 C CA . GLY A 1 217 ? -23.766 -0.942 5.734 1 93.88 217 GLY A CA 1
ATOM 1565 C C . GLY A 1 217 ? -23.031 0.376 5.883 1 93.88 217 GLY A C 1
ATOM 1566 O O . GLY A 1 217 ? -23.344 1.168 6.777 1 93.88 217 GLY A O 1
ATOM 1567 N N . LEU A 1 218 ? -22.047 0.582 5.031 1 92.56 218 LEU A N 1
ATOM 1568 C CA . LEU A 1 218 ? -21.219 1.78 5.164 1 92.56 218 LEU A CA 1
ATOM 1569 C C . LEU A 1 218 ? -22.047 3.037 4.934 1 92.56 218 LEU A C 1
ATOM 1571 O O . LEU A 1 218 ? -22.078 3.934 5.781 1 92.56 218 LEU A O 1
ATOM 1575 N N . PRO A 1 219 ? -22.875 3.131 3.918 1 91.62 219 PRO A N 1
ATOM 1576 C CA . PRO A 1 219 ? -23.719 4.309 3.75 1 91.62 219 PRO A CA 1
ATOM 1577 C C . PRO A 1 219 ? -24.75 4.457 4.871 1 91.62 219 PRO A C 1
ATOM 1579 O O . PRO A 1 219 ? -25.062 5.578 5.285 1 91.62 219 PRO A O 1
ATOM 1582 N N . ASP A 1 220 ? -25.203 3.371 5.363 1 92.88 220 ASP A N 1
ATOM 1583 C CA . ASP A 1 220 ? -26.219 3.395 6.406 1 92.88 220 ASP A CA 1
ATOM 1584 C C . ASP A 1 220 ? -25.641 3.926 7.719 1 92.88 220 ASP A C 1
ATOM 1586 O O . ASP A 1 220 ? -26.391 4.324 8.609 1 92.88 220 ASP A O 1
ATOM 1590 N N . SER A 1 221 ? -24.328 3.881 7.781 1 92.5 221 SER A N 1
ATOM 1591 C CA . SER A 1 221 ? -23.672 4.301 9.016 1 92.5 221 SER A CA 1
ATOM 1592 C C . SER A 1 221 ? -23.484 5.816 9.055 1 92.5 221 SER A C 1
ATOM 1594 O O . SER A 1 221 ? -23.109 6.375 10.086 1 92.5 221 SER A O 1
ATOM 1596 N N . ASP A 1 222 ? -23.828 6.484 7.996 1 93.75 222 ASP A N 1
ATOM 1597 C CA . ASP A 1 222 ? -23.531 7.906 7.879 1 93.75 222 ASP A CA 1
ATOM 1598 C C . ASP A 1 222 ? -24.188 8.695 9.016 1 93.75 222 ASP A C 1
ATOM 1600 O O . ASP A 1 222 ? -25.391 8.617 9.219 1 93.75 222 ASP A O 1
ATOM 1604 N N . GLY A 1 223 ? -23.328 9.398 9.711 1 93.44 223 GLY A N 1
ATOM 1605 C CA . GLY A 1 223 ? -23.797 10.234 10.797 1 93.44 223 GLY A CA 1
ATOM 1606 C C . GLY A 1 223 ? -23.922 9.492 12.117 1 93.44 223 GLY A C 1
ATOM 1607 O O . GLY A 1 223 ? -24.172 10.102 13.156 1 93.44 223 GLY A O 1
ATOM 1608 N N . LYS A 1 224 ? -23.641 8.148 12.078 1 94.88 224 LYS A N 1
ATOM 1609 C CA . LYS A 1 224 ? -23.797 7.328 13.273 1 94.88 224 LYS A CA 1
ATOM 1610 C C . LYS A 1 224 ? -22.469 6.695 13.68 1 94.88 224 LYS A C 1
ATOM 1612 O O . LYS A 1 224 ? -22.422 5.875 14.594 1 94.88 224 LYS A O 1
ATOM 1617 N N . GLN A 1 225 ? -21.484 7.09 13.016 1 96.5 225 GLN A N 1
ATOM 1618 C CA . GLN A 1 225 ? -20.156 6.535 13.297 1 96.5 225 GLN A CA 1
ATOM 1619 C C . GLN A 1 225 ? -19.688 6.906 14.695 1 96.5 225 GLN A C 1
ATOM 1621 O O . GLN A 1 225 ? -20.016 7.984 15.203 1 96.5 225 GLN A O 1
ATOM 1626 N N . PRO A 1 226 ? -18.875 6.078 15.281 1 97.44 226 PRO A N 1
ATOM 1627 C CA . PRO A 1 226 ? -18.484 6.281 16.672 1 97.44 226 PRO A CA 1
ATOM 1628 C C . PRO A 1 226 ? -17.469 7.406 16.844 1 97.44 226 PRO A C 1
ATOM 1630 O O . PRO A 1 226 ? -17.344 7.977 17.938 1 97.44 226 PRO A O 1
ATOM 1633 N N . GLY A 1 227 ? -16.703 7.742 15.828 1 98.44 227 GLY A N 1
ATOM 1634 C CA . GLY A 1 227 ? -15.586 8.664 15.977 1 98.44 227 GLY A CA 1
ATOM 1635 C C . GLY A 1 227 ? -15.984 10.117 15.828 1 98.44 227 GLY A C 1
ATOM 1636 O O . GLY A 1 227 ? -16.844 10.453 15 1 98.44 227 GLY A O 1
ATOM 1637 N N . ASP A 1 228 ? -15.359 11.008 16.578 1 98.62 228 ASP A N 1
ATOM 1638 C CA . ASP A 1 228 ? -15.547 12.453 16.578 1 98.62 228 ASP A CA 1
ATOM 1639 C C . ASP A 1 228 ? -14.398 13.156 15.852 1 98.62 228 ASP A C 1
ATOM 1641 O O . ASP A 1 228 ? -13.273 13.188 16.344 1 98.62 228 ASP A O 1
ATOM 1645 N N . PRO A 1 229 ? -14.68 13.758 14.711 1 98.44 229 PRO A N 1
ATOM 1646 C CA . PRO A 1 229 ? -13.602 14.398 13.953 1 98.44 229 PRO A CA 1
ATOM 1647 C C . PRO A 1 229 ? -12.906 15.508 14.742 1 98.44 229 PRO A C 1
ATOM 1649 O O . PRO A 1 229 ? -11.711 15.75 14.547 1 98.44 229 PRO A O 1
ATOM 1652 N N . VAL A 1 230 ? -13.602 16.188 15.656 1 98.56 230 VAL A N 1
ATOM 1653 C CA . VAL A 1 230 ? -12.992 17.234 16.469 1 98.56 230 VAL A CA 1
ATOM 1654 C C . VAL A 1 230 ? -11.953 16.625 17.406 1 98.56 230 VAL A C 1
ATOM 1656 O O . VAL A 1 230 ? -10.828 17.141 17.5 1 98.56 230 VAL A O 1
ATOM 1659 N N . LYS A 1 231 ? -12.297 15.523 18.031 1 98.81 231 LYS A N 1
ATOM 1660 C CA . LYS A 1 231 ? -11.359 14.836 18.922 1 98.81 231 LYS A CA 1
ATOM 1661 C C . LYS A 1 231 ? -10.188 14.258 18.125 1 98.81 231 LYS A C 1
ATOM 1663 O O . LYS A 1 231 ? -9.062 14.211 18.625 1 98.81 231 LYS A O 1
ATOM 1668 N N . ALA A 1 232 ? -10.477 13.773 16.938 1 98.88 232 ALA A N 1
ATOM 1669 C CA . ALA A 1 232 ? -9.414 13.281 16.062 1 98.88 232 ALA A CA 1
ATOM 1670 C C . ALA A 1 232 ? -8.398 14.383 15.766 1 98.88 232 ALA A C 1
ATOM 1672 O O . ALA A 1 232 ? -7.188 14.156 15.812 1 98.88 232 ALA A O 1
ATOM 1673 N N . ALA A 1 233 ? -8.906 15.578 15.43 1 98.94 233 ALA A N 1
ATOM 1674 C CA . ALA A 1 233 ? -8.031 16.703 15.125 1 98.94 233 ALA A CA 1
ATOM 1675 C C . ALA A 1 233 ? -7.152 17.062 16.328 1 98.94 233 ALA A C 1
ATOM 1677 O O . ALA A 1 233 ? -5.961 17.328 16.172 1 98.94 233 ALA A O 1
ATOM 1678 N N . GLU A 1 234 ? -7.727 17.031 17.547 1 98.81 234 GLU A N 1
ATOM 1679 C CA . GLU A 1 234 ? -6.965 17.281 18.766 1 98.81 234 GLU A CA 1
ATOM 1680 C C . GLU A 1 234 ? -5.871 16.234 18.969 1 98.81 234 GLU A C 1
ATOM 1682 O O . GLU A 1 234 ? -4.75 16.578 19.359 1 98.81 234 GLU A O 1
ATOM 1687 N N . ALA A 1 235 ? -6.219 15 18.688 1 98.94 235 ALA A N 1
ATOM 1688 C CA . ALA A 1 235 ? -5.254 13.906 18.812 1 98.94 235 ALA A CA 1
ATOM 1689 C C . ALA A 1 235 ? -4.102 14.078 17.828 1 98.94 235 ALA A C 1
ATOM 1691 O O . ALA A 1 235 ? -2.945 13.805 18.156 1 98.94 235 ALA A O 1
ATOM 1692 N N . ILE A 1 236 ? -4.391 14.516 16.625 1 98.94 236 ILE A N 1
ATOM 1693 C CA . ILE A 1 236 ? -3.381 14.727 15.594 1 98.94 236 ILE A CA 1
ATOM 1694 C C . ILE A 1 236 ? -2.412 15.82 16.047 1 98.94 236 ILE A C 1
ATOM 1696 O O . ILE A 1 236 ? -1.194 15.656 15.945 1 98.94 236 ILE A O 1
ATOM 1700 N N . LEU A 1 237 ? -2.955 16.969 16.578 1 98.88 237 LEU A N 1
ATOM 1701 C CA . LEU A 1 237 ? -2.092 18.047 17.062 1 98.88 237 LEU A CA 1
ATOM 1702 C C . LEU A 1 237 ? -1.254 17.578 18.25 1 98.88 237 LEU A C 1
ATOM 1704 O O . LEU A 1 237 ? -0.074 17.922 18.359 1 98.88 237 LEU A O 1
ATOM 1708 N N . ALA A 1 238 ? -1.86 16.734 19.141 1 98.81 238 ALA A N 1
ATOM 1709 C CA . ALA A 1 238 ? -1.125 16.203 20.281 1 98.81 238 ALA A CA 1
ATOM 1710 C C . ALA A 1 238 ? 0.018 15.305 19.812 1 98.81 238 ALA A C 1
ATOM 1712 O O . ALA A 1 238 ? 1.118 15.352 20.375 1 98.81 238 ALA A O 1
ATOM 1713 N N . ALA A 1 239 ? -0.223 14.469 18.828 1 98.88 239 ALA A N 1
ATOM 1714 C CA . ALA A 1 239 ? 0.806 13.578 18.297 1 98.88 239 ALA A CA 1
ATOM 1715 C C . ALA A 1 239 ? 1.955 14.375 17.688 1 98.88 239 ALA A C 1
ATOM 1717 O O . ALA A 1 239 ? 3.125 14.047 17.906 1 98.88 239 ALA A O 1
ATOM 1718 N N . LEU A 1 240 ? 1.627 15.422 16.953 1 98.75 240 LEU A N 1
ATOM 1719 C CA . LEU A 1 240 ? 2.643 16.25 16.328 1 98.75 240 LEU A CA 1
ATOM 1720 C C . LEU A 1 240 ? 3.494 16.969 17.375 1 98.75 240 LEU A C 1
ATOM 1722 O O . LEU A 1 240 ? 4.68 17.219 17.141 1 98.75 240 LEU A O 1
ATOM 1726 N N . ALA A 1 241 ? 2.895 17.266 18.547 1 98.19 241 ALA A N 1
ATOM 1727 C CA . ALA A 1 241 ? 3.586 18 19.594 1 98.19 241 ALA A CA 1
ATOM 1728 C C . ALA A 1 241 ? 4.43 17.062 20.453 1 98.19 241 ALA A C 1
ATOM 1730 O O . ALA A 1 241 ? 5.309 17.5 21.203 1 98.19 241 ALA A O 1
ATOM 1731 N N . ALA A 1 242 ? 4.219 15.766 20.297 1 98.12 242 ALA A N 1
ATOM 1732 C CA . ALA A 1 242 ? 4.914 14.789 21.125 1 98.12 242 ALA A CA 1
ATOM 1733 C C . ALA A 1 242 ? 6.344 14.578 20.641 1 98.12 242 ALA A C 1
ATOM 1735 O O . ALA A 1 242 ? 6.633 14.75 19.453 1 98.12 242 ALA A O 1
ATOM 1736 N N . GLU A 1 243 ? 7.234 14.227 21.656 1 96.38 243 GLU A N 1
ATOM 1737 C CA . GLU A 1 243 ? 8.609 13.836 21.375 1 96.38 243 GLU A CA 1
ATOM 1738 C C . GLU A 1 243 ? 8.93 12.469 21.984 1 96.38 243 GLU A C 1
ATOM 1740 O O . GLU A 1 243 ? 8.992 12.328 23.219 1 96.38 243 GLU A O 1
ATOM 1745 N N . PRO A 1 244 ? 9.125 11.445 21.203 1 96 244 PRO A N 1
ATOM 1746 C CA . PRO A 1 244 ? 9.07 11.5 19.734 1 96 244 PRO A CA 1
ATOM 1747 C C . PRO A 1 244 ? 7.645 11.516 19.203 1 96 244 PRO A C 1
ATOM 1749 O O . PRO A 1 244 ? 6.734 10.977 19.828 1 96 244 PRO A O 1
ATOM 1752 N N . THR A 1 245 ? 7.441 12.156 18.031 1 98.44 245 THR A N 1
ATOM 1753 C CA . THR A 1 245 ? 6.207 12.008 17.266 1 98.44 245 THR A CA 1
ATOM 1754 C C . THR A 1 245 ? 6.027 10.562 16.812 1 98.44 245 THR A C 1
ATOM 1756 O O . THR A 1 245 ? 6.961 9.953 16.281 1 98.44 245 THR A O 1
ATOM 1759 N N . PRO A 1 246 ? 4.852 9.984 17.125 1 98.75 246 PRO A N 1
ATOM 1760 C CA . PRO A 1 246 ? 4.637 8.633 16.594 1 98.75 246 PRO A CA 1
ATOM 1761 C C . PRO A 1 246 ? 4.59 8.586 15.07 1 98.75 246 PRO A C 1
ATOM 1763 O O . PRO A 1 246 ? 4.246 9.586 14.43 1 98.75 246 PRO A O 1
ATOM 1766 N N . LEU A 1 247 ? 4.969 7.488 14.477 1 98.81 247 LEU A N 1
ATOM 1767 C CA . LEU A 1 247 ? 4.805 7.32 13.039 1 98.81 247 LEU A CA 1
ATOM 1768 C C . LEU A 1 247 ? 3.338 7.141 12.672 1 98.81 247 LEU A C 1
ATOM 1770 O O . LEU A 1 247 ? 2.871 7.684 11.672 1 98.81 247 LEU A O 1
ATOM 1774 N N . ARG A 1 248 ? 2.668 6.32 13.5 1 98.88 248 ARG A N 1
ATOM 1775 C CA . ARG A 1 248 ? 1.272 6 13.219 1 98.88 248 ARG A CA 1
ATOM 1776 C C . ARG A 1 248 ? 0.378 6.363 14.398 1 98.88 248 ARG A C 1
ATOM 1778 O O . ARG A 1 248 ? 0.763 6.18 15.555 1 98.88 248 ARG A O 1
ATOM 1785 N N . LEU A 1 249 ? -0.759 6.844 14.086 1 98.94 249 LEU A N 1
ATOM 1786 C CA . LEU A 1 249 ? -1.795 7.188 15.055 1 98.94 249 LEU A CA 1
ATOM 1787 C C . LEU A 1 249 ? -3.137 6.586 14.656 1 98.94 249 LEU A C 1
ATOM 1789 O O . LEU A 1 249 ? -3.857 7.164 13.836 1 98.94 249 LEU A O 1
ATOM 1793 N N . ALA A 1 250 ? -3.463 5.434 15.25 1 98.94 250 ALA A N 1
ATOM 1794 C CA . ALA A 1 250 ? -4.793 4.859 15.055 1 98.94 250 ALA A CA 1
ATOM 1795 C C . ALA A 1 250 ? -5.844 5.637 15.844 1 98.94 250 ALA A C 1
ATOM 1797 O O . ALA A 1 250 ? -5.656 5.926 17.031 1 98.94 250 ALA A O 1
ATOM 1798 N N . LEU A 1 251 ? -6.906 6.008 15.18 1 98.94 251 LEU A N 1
ATOM 1799 C CA . LEU A 1 251 ? -7.957 6.801 15.812 1 98.94 251 LEU A CA 1
ATOM 1800 C C . LEU A 1 251 ? -9.281 6.051 15.805 1 98.94 251 LEU A C 1
ATOM 1802 O O . LEU A 1 251 ? -9.75 5.621 14.742 1 98.94 251 LEU A O 1
ATOM 1806 N N . GLY A 1 252 ? -9.914 5.98 16.938 1 98.81 252 GLY A N 1
ATOM 1807 C CA . GLY A 1 252 ? -11.148 5.246 17.109 1 98.81 252 GLY A CA 1
ATOM 1808 C C . GLY A 1 252 ? -10.938 3.854 17.672 1 98.81 252 GLY A C 1
ATOM 1809 O O . GLY A 1 252 ? -9.977 3.174 17.328 1 98.81 252 GLY A O 1
ATOM 1810 N N . SER A 1 253 ? -11.867 3.377 18.547 1 98.75 253 SER A N 1
ATOM 1811 C CA . SER A 1 253 ? -11.758 2.051 19.141 1 98.75 253 SER A CA 1
ATOM 1812 C C . SER A 1 253 ? -11.789 0.958 18.078 1 98.75 253 SER A C 1
ATOM 1814 O O . SER A 1 253 ? -11.109 -0.062 18.219 1 98.75 253 SER A O 1
ATOM 1816 N N . ASP A 1 254 ? -12.547 1.211 17.078 1 98.38 254 ASP A N 1
ATOM 1817 C CA . ASP A 1 254 ? -12.633 0.211 16.016 1 98.38 254 ASP A CA 1
ATOM 1818 C C . ASP A 1 254 ? -11.297 0.067 15.289 1 98.38 254 ASP A C 1
ATOM 1820 O O . ASP A 1 254 ? -10.859 -1.049 15 1 98.38 254 ASP A O 1
ATOM 1824 N N . ALA A 1 255 ? -10.641 1.188 15 1 98.81 255 ALA A N 1
ATOM 1825 C CA . ALA A 1 255 ? -9.336 1.136 14.352 1 98.81 255 ALA A CA 1
ATOM 1826 C C . ALA A 1 255 ? -8.297 0.478 15.258 1 98.81 255 ALA A C 1
ATOM 1828 O O . ALA A 1 255 ? -7.52 -0.369 14.805 1 98.81 255 ALA A O 1
ATOM 1829 N N . VAL A 1 256 ? -8.266 0.87 16.531 1 98.88 256 VAL A N 1
ATOM 1830 C CA . VAL A 1 256 ? -7.316 0.305 17.484 1 98.88 256 VAL A CA 1
ATOM 1831 C C . VAL A 1 256 ? -7.512 -1.207 17.578 1 98.88 256 VAL A C 1
ATOM 1833 O O . VAL A 1 256 ? -6.555 -1.973 17.438 1 98.88 256 VAL A O 1
ATOM 1836 N N . ASP A 1 257 ? -8.797 -1.656 17.766 1 98.81 257 ASP A N 1
ATOM 1837 C CA . ASP A 1 257 ? -9.094 -3.08 17.875 1 98.81 257 ASP A CA 1
ATOM 1838 C C . ASP A 1 257 ? -8.734 -3.818 16.594 1 98.81 257 ASP A C 1
ATOM 1840 O O . ASP A 1 257 ? -8.148 -4.902 16.641 1 98.81 257 ASP A O 1
ATOM 1844 N N . GLY A 1 258 ? -9.102 -3.219 15.453 1 98.75 258 GLY A N 1
ATOM 1845 C CA . GLY A 1 258 ? -8.844 -3.857 14.172 1 98.75 258 GLY A CA 1
ATOM 1846 C C . GLY A 1 258 ? -7.371 -4.02 13.867 1 98.75 258 GLY A C 1
ATOM 1847 O O . GLY A 1 258 ? -6.941 -5.082 13.406 1 98.75 258 GLY A O 1
ATOM 1848 N N . VAL A 1 259 ? -6.605 -2.973 14.102 1 98.88 259 VAL A N 1
ATOM 1849 C CA . VAL A 1 259 ? -5.176 -3.023 13.828 1 98.88 259 VAL A CA 1
ATOM 1850 C C . VAL A 1 259 ? -4.504 -4.031 14.758 1 98.88 259 VAL A C 1
ATOM 1852 O O . VAL A 1 259 ? -3.666 -4.824 14.328 1 98.88 259 VAL A O 1
ATOM 1855 N N . LEU A 1 260 ? -4.902 -4.027 16.047 1 98.69 260 LEU A N 1
ATOM 1856 C CA . LEU A 1 260 ? -4.332 -4.98 17 1 98.69 260 LEU A CA 1
ATOM 1857 C C . LEU A 1 260 ? -4.648 -6.414 16.578 1 98.69 260 LEU A C 1
ATOM 1859 O O . LEU A 1 260 ? -3.77 -7.277 16.594 1 98.69 260 LEU A O 1
ATOM 1863 N N . ALA A 1 261 ? -5.906 -6.656 16.219 1 98.62 261 ALA A N 1
ATOM 1864 C CA . ALA A 1 261 ? -6.305 -7.992 15.773 1 98.62 261 ALA A CA 1
ATOM 1865 C C . ALA A 1 261 ? -5.516 -8.422 14.539 1 98.62 261 ALA A C 1
ATOM 1867 O O . ALA A 1 261 ? -5.117 -9.578 14.422 1 98.62 261 ALA A O 1
ATOM 1868 N N . ASN A 1 262 ? -5.344 -7.508 13.648 1 98.5 262 ASN A N 1
ATOM 1869 C CA . ASN A 1 262 ? -4.582 -7.816 12.438 1 98.5 262 ASN A CA 1
ATOM 1870 C C . ASN A 1 262 ? -3.129 -8.141 12.758 1 98.5 262 ASN A C 1
ATOM 1872 O O . ASN A 1 262 ? -2.545 -9.047 12.164 1 98.5 262 ASN A O 1
ATOM 1876 N N . LEU A 1 263 ? -2.484 -7.348 13.641 1 98.56 263 LEU A N 1
ATOM 1877 C CA . LEU A 1 263 ? -1.102 -7.59 14.039 1 98.56 263 LEU A CA 1
ATOM 1878 C C . LEU A 1 263 ? -0.951 -8.969 14.672 1 98.56 263 LEU A C 1
ATOM 1880 O O . LEU A 1 263 ? -0.017 -9.703 14.352 1 98.56 263 LEU A O 1
ATOM 1884 N N . ASP A 1 264 ? -1.883 -9.32 15.523 1 98.31 264 ASP A N 1
ATOM 1885 C CA . ASP A 1 264 ? -1.833 -10.617 16.203 1 98.31 264 ASP A CA 1
ATOM 1886 C C . ASP A 1 264 ? -2.041 -11.758 15.211 1 98.31 264 ASP A C 1
ATOM 1888 O O . ASP A 1 264 ? -1.343 -12.773 15.266 1 98.31 264 ASP A O 1
ATOM 1892 N N . GLY A 1 265 ? -2.992 -11.578 14.32 1 98.31 265 GLY A N 1
ATOM 1893 C CA . GLY A 1 265 ? -3.246 -12.586 13.305 1 98.31 265 GLY A CA 1
ATOM 1894 C C . GLY A 1 265 ? -2.072 -12.797 12.367 1 98.31 265 GLY A C 1
ATOM 1895 O O . GLY A 1 265 ? -1.753 -13.938 12.008 1 98.31 265 GLY A O 1
ATOM 1896 N N . ALA A 1 266 ? -1.474 -11.688 11.969 1 98.44 266 ALA A N 1
ATOM 1897 C CA . ALA A 1 266 ? -0.313 -11.766 11.086 1 98.44 266 ALA A CA 1
ATOM 1898 C C . ALA A 1 266 ? 0.843 -12.5 11.75 1 98.44 266 ALA A C 1
ATOM 1900 O O . ALA A 1 266 ? 1.542 -13.289 11.109 1 98.44 266 ALA A O 1
ATOM 1901 N N . ARG A 1 267 ? 1.062 -12.18 13.023 1 98.31 267 ARG A N 1
ATOM 1902 C CA . ARG A 1 267 ? 2.133 -12.836 13.766 1 98.31 267 ARG A CA 1
ATOM 1903 C C . ARG A 1 267 ? 1.877 -14.336 13.883 1 98.31 267 ARG A C 1
ATOM 1905 O O . ARG A 1 267 ? 2.801 -15.141 13.734 1 98.31 267 ARG A O 1
ATOM 1912 N N . GLU A 1 268 ? 0.638 -14.688 14.164 1 98.44 268 GLU A N 1
ATOM 1913 C CA . GLU A 1 268 ? 0.269 -16.094 14.281 1 98.44 268 GLU A CA 1
ATOM 1914 C C . GLU A 1 268 ? 0.497 -16.844 12.969 1 98.44 268 GLU A C 1
ATOM 1916 O O . GLU A 1 268 ? 1.06 -17.938 12.961 1 98.44 268 GLU A O 1
ATOM 1921 N N . GLU A 1 269 ? 0.065 -16.25 11.883 1 98.38 269 GLU A N 1
ATOM 1922 C CA . GLU A 1 269 ? 0.227 -16.891 10.586 1 98.38 269 GLU A CA 1
ATOM 1923 C C . GLU A 1 269 ? 1.702 -17.031 10.219 1 98.38 269 GLU A C 1
ATOM 1925 O O . GLU A 1 269 ? 2.123 -18.078 9.703 1 98.38 269 GLU A O 1
ATOM 1930 N N . LEU A 1 270 ? 2.463 -15.961 10.43 1 98.62 270 LEU A N 1
ATOM 1931 C CA . LEU A 1 270 ? 3.898 -16.016 10.172 1 98.62 270 LEU A CA 1
ATOM 1932 C C . LEU A 1 270 ? 4.555 -17.125 10.984 1 98.62 270 LEU A C 1
ATOM 1934 O O . LEU A 1 270 ? 5.406 -17.859 10.477 1 98.62 270 LEU A O 1
ATOM 1938 N N . GLY A 1 271 ? 4.145 -17.234 12.258 1 98.5 271 GLY A N 1
ATOM 1939 C CA . GLY A 1 271 ? 4.684 -18.281 13.109 1 98.5 271 GLY A CA 1
ATOM 1940 C C . GLY A 1 271 ? 4.418 -19.688 12.586 1 98.5 271 GLY A C 1
ATOM 1941 O O . GLY A 1 271 ? 5.285 -20.562 12.664 1 98.5 271 GLY A O 1
ATOM 1942 N N . ALA A 1 272 ? 3.246 -19.938 11.992 1 98.5 272 ALA A N 1
ATOM 1943 C CA . ALA A 1 272 ? 2.85 -21.234 11.477 1 98.5 272 ALA A CA 1
ATOM 1944 C C . ALA A 1 272 ? 3.695 -21.641 10.266 1 98.5 272 ALA A C 1
ATOM 1946 O O . ALA A 1 272 ? 3.881 -22.828 10 1 98.5 272 ALA A O 1
ATOM 1947 N N . TRP A 1 273 ? 4.281 -20.688 9.57 1 98.69 273 TRP A N 1
ATOM 1948 C CA . TRP A 1 273 ? 5.02 -20.969 8.344 1 98.69 273 TRP A CA 1
ATOM 1949 C C . TRP A 1 273 ? 6.473 -20.531 8.477 1 98.69 273 TRP A C 1
ATOM 1951 O O . TRP A 1 273 ? 7.199 -20.469 7.48 1 98.69 273 TRP A O 1
ATOM 1961 N N . GLU A 1 274 ? 6.898 -20.203 9.711 1 98.75 274 GLU A N 1
ATOM 1962 C CA . GLU A 1 274 ? 8.234 -19.688 9.969 1 98.75 274 GLU A CA 1
ATOM 1963 C C . GLU A 1 274 ? 9.312 -20.656 9.508 1 98.75 274 GLU A C 1
ATOM 1965 O O . GLU A 1 274 ? 10.289 -20.266 8.867 1 98.75 274 GLU A O 1
ATOM 1970 N N . ALA A 1 275 ? 9.133 -21.938 9.844 1 98.69 275 ALA A N 1
ATOM 1971 C CA . ALA A 1 275 ? 10.133 -22.938 9.492 1 98.69 275 ALA A CA 1
ATOM 1972 C C . ALA A 1 275 ? 10.289 -23.031 7.973 1 98.69 275 ALA A C 1
ATOM 1974 O O . ALA A 1 275 ? 11.406 -23.188 7.469 1 98.69 275 ALA A O 1
ATOM 1975 N N . VAL A 1 276 ? 9.188 -22.984 7.234 1 98.75 276 VAL A N 1
ATOM 1976 C CA . VAL A 1 276 ? 9.227 -23.047 5.777 1 98.75 276 VAL A CA 1
ATOM 1977 C C . VAL A 1 276 ? 9.961 -21.812 5.238 1 98.75 276 VAL A C 1
ATOM 1979 O O . VAL A 1 276 ? 10.836 -21.938 4.375 1 98.75 276 VAL A O 1
ATOM 1982 N N . GLY A 1 277 ? 9.609 -20.594 5.742 1 98.75 277 GLY A N 1
ATOM 1983 C CA . GLY A 1 277 ? 10.258 -19.359 5.312 1 98.75 277 GLY A CA 1
ATOM 1984 C C . GLY A 1 277 ? 11.758 -19.375 5.555 1 98.75 277 GLY A C 1
ATOM 1985 O O . GLY A 1 277 ? 12.539 -19.109 4.637 1 98.75 277 GLY A O 1
ATOM 1986 N N . ARG A 1 278 ? 12.148 -19.781 6.77 1 98.56 278 ARG A N 1
ATOM 1987 C CA . ARG A 1 278 ? 13.562 -19.781 7.141 1 98.56 278 ARG A CA 1
ATOM 1988 C C . ARG A 1 278 ? 14.328 -20.875 6.387 1 98.56 278 ARG A C 1
ATOM 1990 O O . ARG A 1 278 ? 15.531 -20.734 6.152 1 98.56 278 ARG A O 1
ATOM 1997 N N . GLY A 1 279 ? 13.664 -21.875 5.918 1 98.62 279 GLY A N 1
ATOM 1998 C CA . GLY A 1 279 ? 14.266 -22.984 5.207 1 98.62 279 GLY A CA 1
ATOM 1999 C C . GLY A 1 279 ? 14.656 -22.641 3.781 1 98.62 279 GLY A C 1
ATOM 2000 O O . GLY A 1 279 ? 15.281 -23.453 3.09 1 98.62 279 GLY A O 1
ATOM 2001 N N . THR A 1 280 ? 14.391 -21.406 3.326 1 98.75 280 THR A N 1
ATOM 2002 C CA . THR A 1 280 ? 14.633 -21.062 1.93 1 98.75 280 THR A CA 1
ATOM 2003 C C . THR A 1 280 ? 15.992 -20.391 1.768 1 98.75 280 THR A C 1
ATOM 2005 O O . THR A 1 280 ? 16.391 -20.031 0.655 1 98.75 280 THR A O 1
ATOM 2008 N N . ASP A 1 281 ? 16.766 -20.234 2.836 1 98.31 281 ASP A N 1
ATOM 2009 C CA . ASP A 1 281 ? 18.125 -19.719 2.764 1 98.31 281 ASP A CA 1
ATOM 2010 C C . ASP A 1 281 ? 19.094 -20.781 2.27 1 98.31 281 ASP A C 1
ATOM 2012 O O . ASP A 1 281 ? 18.875 -21.969 2.49 1 98.31 281 ASP A O 1
ATOM 2016 N N . PHE A 1 282 ? 20.109 -20.344 1.562 1 97.25 282 PHE A N 1
ATOM 2017 C CA . PHE A 1 282 ? 21.25 -21.219 1.362 1 97.25 282 PHE A CA 1
ATOM 2018 C C . PHE A 1 282 ? 21.875 -21.609 2.697 1 97.25 282 PHE A C 1
ATOM 2020 O O . PHE A 1 282 ? 21.75 -20.875 3.682 1 97.25 282 PHE A O 1
ATOM 2027 N N . PRO A 1 283 ? 22.531 -22.75 2.711 1 92.69 283 PRO A N 1
ATOM 2028 C CA . PRO A 1 283 ? 23.297 -23.047 3.922 1 92.69 283 PRO A CA 1
ATOM 2029 C C . PRO A 1 283 ? 24.344 -21.984 4.227 1 92.69 283 PRO A C 1
ATOM 2031 O O . PRO A 1 283 ? 24.828 -21.312 3.312 1 92.69 283 PRO A O 1
ATOM 2034 N N . ALA A 1 284 ? 24.562 -21.844 5.508 1 80.69 284 ALA A N 1
ATOM 2035 C CA . ALA A 1 284 ? 25.562 -20.859 5.914 1 80.69 284 ALA A CA 1
ATOM 2036 C C . ALA A 1 284 ? 26.875 -21.094 5.191 1 80.69 284 ALA A C 1
ATOM 2038 O O . ALA A 1 284 ? 27.344 -22.219 5.074 1 80.69 284 ALA A O 1
ATOM 2039 N N . GLY A 1 285 ? 27.422 -20.016 4.582 1 73.31 285 GLY A N 1
ATOM 2040 C CA . GLY A 1 285 ? 28.719 -20.125 3.928 1 73.31 285 GLY A CA 1
ATOM 2041 C C . GLY A 1 285 ? 28.625 -20.609 2.492 1 73.31 285 GLY A C 1
ATOM 2042 O O . GLY A 1 285 ? 29.641 -20.719 1.805 1 73.31 285 GLY A O 1
ATOM 2043 N N . ALA A 1 286 ? 27.531 -20.812 2.014 1 74.31 286 ALA A N 1
ATOM 2044 C CA . ALA A 1 286 ? 27.344 -21.25 0.633 1 74.31 286 ALA A CA 1
ATOM 2045 C C . ALA A 1 286 ? 27.438 -20.078 -0.335 1 74.31 286 ALA A C 1
ATOM 2047 O O . ALA A 1 286 ? 27.094 -18.953 0.016 1 74.31 286 ALA A O 1
ATOM 2048 N N . MET B 1 1 ? -14.203 -24.531 -33.219 1 39.56 1 MET B N 1
ATOM 2049 C CA . MET B 1 1 ? -14 -24.875 -31.812 1 39.56 1 MET B CA 1
ATOM 2050 C C . MET B 1 1 ? -12.586 -25.406 -31.578 1 39.56 1 MET B C 1
ATOM 2052 O O . MET B 1 1 ? -12.25 -26.516 -32.031 1 39.56 1 MET B O 1
ATOM 2056 N N . THR B 1 2 ? -11.578 -24.516 -31.625 1 50.06 2 THR B N 1
ATOM 2057 C CA . THR B 1 2 ? -10.188 -24.953 -31.609 1 50.06 2 THR B CA 1
ATOM 2058 C C . THR B 1 2 ? -9.945 -25.922 -30.469 1 50.06 2 THR B C 1
ATOM 2060 O O . THR B 1 2 ? -10.391 -25.703 -29.344 1 50.06 2 THR B O 1
ATOM 2063 N N . GLU B 1 3 ? -9.758 -27.062 -30.766 1 61.94 3 GLU B N 1
ATOM 2064 C CA . GLU B 1 3 ? -9.578 -28.172 -29.844 1 61.94 3 GLU B CA 1
ATOM 2065 C C . GLU B 1 3 ? -8.578 -27.828 -28.75 1 61.94 3 GLU B C 1
ATOM 2067 O O . GLU B 1 3 ? -7.43 -27.484 -29.047 1 61.94 3 GLU B O 1
ATOM 2072 N N . GLN B 1 4 ? -9.078 -27.531 -27.531 1 69.38 4 GLN B N 1
ATOM 2073 C CA . GLN B 1 4 ? -8.234 -27.344 -26.344 1 69.38 4 GLN B CA 1
ATOM 2074 C C . GLN B 1 4 ? -7.223 -28.469 -26.203 1 69.38 4 GLN B C 1
ATOM 2076 O O . GLN B 1 4 ? -7.531 -29.625 -26.484 1 69.38 4 GLN B O 1
ATOM 2081 N N . GLN B 1 5 ? -5.988 -28.062 -26.125 1 79.06 5 GLN B N 1
ATOM 2082 C CA . GLN B 1 5 ? -4.918 -29.031 -25.953 1 79.06 5 GLN B CA 1
ATOM 2083 C C . GLN B 1 5 ? -5.035 -29.75 -24.609 1 79.06 5 GLN B C 1
ATOM 2085 O O . GLN B 1 5 ? -5.355 -29.125 -23.594 1 79.06 5 GLN B O 1
ATOM 2090 N N . GLU B 1 6 ? -5.035 -30.984 -24.578 1 76.81 6 GLU B N 1
ATOM 2091 C CA . GLU B 1 6 ? -5.039 -31.781 -23.344 1 76.81 6 GLU B CA 1
ATOM 2092 C C . GLU B 1 6 ? -3.787 -31.516 -22.516 1 76.81 6 GLU B C 1
ATOM 2094 O O . GLU B 1 6 ? -2.686 -31.422 -23.062 1 76.81 6 GLU B O 1
ATOM 2099 N N . THR B 1 7 ? -3.945 -31.016 -21.312 1 79.75 7 THR B N 1
ATOM 2100 C CA . THR B 1 7 ? -2.797 -30.703 -20.484 1 79.75 7 THR B CA 1
ATOM 2101 C C . THR B 1 7 ? -2.703 -31.672 -19.297 1 79.75 7 THR B C 1
ATOM 2103 O O . THR B 1 7 ? -3.697 -32.281 -18.922 1 79.75 7 THR B O 1
ATOM 2106 N N . THR B 1 8 ? -1.456 -31.953 -18.938 1 81.19 8 THR B N 1
ATOM 2107 C CA . THR B 1 8 ? -1.187 -32.688 -17.719 1 81.19 8 THR B CA 1
ATOM 2108 C C . THR B 1 8 ? -1.144 -31.734 -16.516 1 81.19 8 THR B C 1
ATOM 2110 O O . THR B 1 8 ? -0.523 -30.672 -16.578 1 81.19 8 THR B O 1
ATOM 2113 N N . GLY B 1 9 ? -1.9 -32.031 -15.492 1 94.12 9 GLY B N 1
ATOM 2114 C CA . GLY B 1 9 ? -1.835 -31.25 -14.258 1 94.12 9 GLY B CA 1
ATOM 2115 C C . GLY B 1 9 ? -2.467 -29.875 -14.383 1 94.12 9 GLY B C 1
ATOM 2116 O O . GLY B 1 9 ? -3.449 -29.703 -15.102 1 94.12 9 GLY B O 1
ATOM 2117 N N . ARG B 1 10 ? -2 -28.969 -13.703 1 97.62 10 ARG B N 1
ATOM 2118 C CA . ARG B 1 10 ? -2.533 -27.609 -13.664 1 97.62 10 ARG B CA 1
ATOM 2119 C C . ARG B 1 10 ? -1.923 -26.75 -14.766 1 97.62 10 ARG B C 1
ATOM 2121 O O . ARG B 1 10 ? -0.833 -27.047 -15.258 1 97.62 10 ARG B O 1
ATOM 2128 N N . VAL B 1 11 ? -2.588 -25.719 -15.148 1 98.56 11 VAL B N 1
ATOM 2129 C CA . VAL B 1 11 ? -2.09 -24.734 -16.094 1 98.56 11 VAL B CA 1
ATOM 2130 C C . VAL B 1 11 ? -1.725 -23.453 -15.344 1 98.56 11 VAL B C 1
ATOM 2132 O O . VAL B 1 11 ? -2.592 -22.797 -14.758 1 98.56 11 VAL B O 1
ATOM 2135 N N . TRP B 1 12 ? -0.433 -23.094 -15.391 1 98.81 12 TRP B N 1
ATOM 2136 C CA . TRP B 1 12 ? 0.097 -21.891 -14.758 1 98.81 12 TRP B CA 1
ATOM 2137 C C . TRP B 1 12 ? 0.284 -20.766 -15.781 1 98.81 12 TRP B C 1
ATOM 2139 O O . TRP B 1 12 ? 0.754 -21.016 -16.891 1 98.81 12 TRP B O 1
ATOM 2149 N N . LEU B 1 13 ? -0.144 -19.578 -15.523 1 98.88 13 LEU B N 1
ATOM 2150 C CA . LEU B 1 13 ? 0.276 -18.359 -16.203 1 98.88 13 LEU B CA 1
ATOM 2151 C C . LEU B 1 13 ? 1.207 -17.531 -15.312 1 98.88 13 LEU B C 1
ATOM 2153 O O . LEU B 1 13 ? 0.788 -17.016 -14.273 1 98.88 13 LEU B O 1
ATOM 2157 N N . ILE B 1 14 ? 2.502 -17.438 -15.672 1 98.94 14 ILE B N 1
ATOM 2158 C CA . ILE B 1 14 ? 3.529 -16.812 -14.844 1 98.94 14 ILE B CA 1
ATOM 2159 C C . ILE B 1 14 ? 4.141 -15.625 -15.578 1 98.94 14 ILE B C 1
ATOM 2161 O O . ILE B 1 14 ? 4.633 -15.773 -16.703 1 98.94 14 ILE B O 1
ATOM 2165 N N . THR B 1 15 ? 4.086 -14.461 -15 1 98.88 15 THR B N 1
ATOM 2166 C CA . THR B 1 15 ? 4.719 -13.289 -15.602 1 98.88 15 THR B CA 1
ATOM 2167 C C . THR B 1 15 ? 6.168 -13.164 -15.141 1 98.88 15 THR B C 1
ATOM 2169 O O . THR B 1 15 ? 6.504 -13.547 -14.023 1 98.88 15 THR B O 1
ATOM 2172 N N . GLY B 1 16 ? 6.961 -12.555 -15.992 1 97.75 16 GLY B N 1
ATOM 2173 C CA . GLY B 1 16 ? 8.375 -12.508 -15.672 1 97.75 16 GLY B CA 1
ATOM 2174 C C . GLY B 1 16 ? 9 -13.883 -15.5 1 97.75 16 GLY B C 1
ATOM 2175 O O . GLY B 1 16 ? 9.781 -14.102 -14.578 1 97.75 16 GLY B O 1
ATOM 2176 N N . ALA B 1 17 ? 8.695 -14.781 -16.375 1 98.12 17 ALA B N 1
ATOM 2177 C CA . ALA B 1 17 ? 9.016 -16.188 -16.188 1 98.12 17 ALA B CA 1
ATOM 2178 C C . ALA B 1 17 ? 10.438 -16.5 -16.656 1 98.12 17 ALA B C 1
ATOM 2180 O O . ALA B 1 17 ? 10.938 -17.609 -16.469 1 98.12 17 ALA B O 1
ATOM 2181 N N . ASN B 1 18 ? 11.148 -15.523 -17.172 1 95.62 18 ASN B N 1
ATOM 2182 C CA . ASN B 1 18 ? 12.422 -15.805 -17.828 1 95.62 18 ASN B CA 1
ATOM 2183 C C . ASN B 1 18 ? 13.602 -15.562 -16.891 1 95.62 18 ASN B C 1
ATOM 2185 O O . ASN B 1 18 ? 14.758 -15.703 -17.281 1 95.62 18 ASN B O 1
ATOM 2189 N N . SER B 1 19 ? 13.328 -15.211 -15.641 1 93.5 19 SER B N 1
ATOM 2190 C CA . SER B 1 19 ? 14.422 -15.008 -14.695 1 93.5 19 SER B CA 1
ATOM 2191 C C . SER B 1 19 ? 13.938 -15.07 -13.258 1 93.5 19 SER B C 1
ATOM 2193 O O . SER B 1 19 ? 12.734 -15.094 -13 1 93.5 19 SER B O 1
ATOM 2195 N N . GLY B 1 20 ? 14.836 -15.258 -12.391 1 95.62 20 GLY B N 1
ATOM 2196 C CA . GLY B 1 20 ? 14.586 -15.109 -10.969 1 95.62 20 GLY B CA 1
ATOM 2197 C C . GLY B 1 20 ? 13.5 -16.031 -10.453 1 95.62 20 GLY B C 1
ATOM 2198 O O . GLY B 1 20 ? 13.508 -17.234 -10.734 1 95.62 20 GLY B O 1
ATOM 2199 N N . PHE B 1 21 ? 12.633 -15.469 -9.633 1 98.12 21 PHE B N 1
ATOM 2200 C CA . PHE B 1 21 ? 11.547 -16.234 -9.016 1 98.12 21 PHE B CA 1
ATOM 2201 C C . PHE B 1 21 ? 10.625 -16.812 -10.078 1 98.12 21 PHE B C 1
ATOM 2203 O O . PHE B 1 21 ? 10.172 -17.953 -9.961 1 98.12 21 PHE B O 1
ATOM 2210 N N . GLY B 1 22 ? 10.352 -16.016 -11.164 1 98.31 22 GLY B N 1
ATOM 2211 C CA . GLY B 1 22 ? 9.461 -16.5 -12.211 1 98.31 22 GLY B CA 1
ATOM 2212 C C . GLY B 1 22 ? 9.953 -17.781 -12.867 1 98.31 22 GLY B C 1
ATOM 2213 O O . GLY B 1 22 ? 9.172 -18.703 -13.07 1 98.31 22 GLY B O 1
ATOM 2214 N N . GLN B 1 23 ? 11.227 -17.797 -13.164 1 97.81 23 GLN B N 1
ATOM 2215 C CA . GLN B 1 23 ? 11.812 -18.984 -13.766 1 97.81 23 GLN B CA 1
ATOM 2216 C C . GLN B 1 23 ? 11.805 -20.156 -12.789 1 97.81 23 GLN B C 1
ATOM 2218 O O . GLN B 1 23 ? 11.484 -21.281 -13.164 1 97.81 23 GLN B O 1
ATOM 2223 N N . ALA B 1 24 ? 12.172 -19.875 -11.531 1 98.62 24 ALA B N 1
ATOM 2224 C CA . ALA B 1 24 ? 12.219 -20.922 -10.516 1 98.62 24 ALA B CA 1
ATOM 2225 C C . ALA B 1 24 ? 10.836 -21.531 -10.289 1 98.62 24 ALA B C 1
ATOM 2227 O O . ALA B 1 24 ? 10.695 -22.75 -10.164 1 98.62 24 ALA B O 1
ATOM 2228 N N . VAL B 1 25 ? 9.805 -20.703 -10.227 1 98.88 25 VAL B N 1
ATOM 2229 C CA . VAL B 1 25 ? 8.438 -21.172 -10.031 1 98.88 25 VAL B CA 1
ATOM 2230 C C . VAL B 1 25 ? 7.984 -21.984 -11.25 1 98.88 25 VAL B C 1
ATOM 2232 O O . VAL B 1 25 ? 7.332 -23.016 -11.109 1 98.88 25 VAL B O 1
ATOM 2235 N N . ALA B 1 26 ? 8.336 -21.484 -12.453 1 98.81 26 ALA B N 1
ATOM 2236 C CA . ALA B 1 26 ? 8.016 -22.219 -13.664 1 98.81 26 ALA B CA 1
ATOM 2237 C C . ALA B 1 26 ? 8.633 -23.625 -13.641 1 98.81 26 ALA B C 1
ATOM 2239 O O . ALA B 1 26 ? 7.949 -24.609 -13.898 1 98.81 26 ALA B O 1
ATOM 2240 N N . GLU B 1 27 ? 9.891 -23.703 -13.273 1 98.5 27 GLU B N 1
ATOM 2241 C CA . GLU B 1 27 ? 10.602 -24.969 -13.227 1 98.5 27 GLU B CA 1
ATOM 2242 C C . GLU B 1 27 ? 10.008 -25.906 -12.18 1 98.5 27 GLU B C 1
ATOM 2244 O O . GLU B 1 27 ? 9.883 -27.109 -12.414 1 98.5 27 GLU B O 1
ATOM 2249 N N . ALA B 1 28 ? 9.633 -25.344 -11.031 1 98.69 28 ALA B N 1
ATOM 2250 C CA . ALA B 1 28 ? 9.023 -26.156 -9.977 1 98.69 28 ALA B CA 1
ATOM 2251 C C . ALA B 1 28 ? 7.672 -26.703 -10.43 1 98.69 28 ALA B C 1
ATOM 2253 O O . ALA B 1 28 ? 7.355 -27.875 -10.164 1 98.69 28 ALA B O 1
ATOM 2254 N N . ALA B 1 29 ? 6.863 -25.875 -11.094 1 98.62 29 ALA B N 1
ATOM 2255 C CA . ALA B 1 29 ? 5.574 -26.312 -11.617 1 98.62 29 ALA B CA 1
ATOM 2256 C C . ALA B 1 29 ? 5.75 -27.422 -12.648 1 98.62 29 ALA B C 1
ATOM 2258 O O . ALA B 1 29 ? 5.016 -28.422 -12.633 1 98.62 29 ALA B O 1
ATOM 2259 N N . LEU B 1 30 ? 6.742 -27.281 -13.539 1 98.25 30 LEU B N 1
ATOM 2260 C CA . LEU B 1 30 ? 7.027 -28.281 -14.562 1 98.25 30 LEU B CA 1
ATOM 2261 C C . LEU B 1 30 ? 7.473 -29.594 -13.93 1 98.25 30 LEU B C 1
ATOM 2263 O O . LEU B 1 30 ? 7.043 -30.672 -14.359 1 98.25 30 LEU B O 1
ATOM 2267 N N . ALA B 1 31 ? 8.305 -29.469 -12.906 1 97.44 31 ALA B N 1
ATOM 2268 C CA . ALA B 1 31 ? 8.781 -30.656 -12.195 1 97.44 31 ALA B CA 1
ATOM 2269 C C . ALA B 1 31 ? 7.621 -31.391 -11.539 1 97.44 31 ALA B C 1
ATOM 2271 O O . ALA B 1 31 ? 7.652 -32.625 -11.406 1 97.44 31 ALA B O 1
ATOM 2272 N N . ALA B 1 32 ? 6.57 -30.688 -11.18 1 97.25 32 ALA B N 1
ATOM 2273 C CA . ALA B 1 32 ? 5.398 -31.266 -10.539 1 97.25 32 ALA B CA 1
ATOM 2274 C C . ALA B 1 32 ? 4.438 -31.859 -11.562 1 97.25 32 ALA B C 1
ATOM 2276 O O . ALA B 1 32 ? 3.396 -32.406 -11.203 1 97.25 32 ALA B O 1
ATOM 2277 N N . GLY B 1 33 ? 4.703 -31.719 -12.859 1 96.38 33 GLY B N 1
ATOM 2278 C CA . GLY B 1 33 ? 3.902 -32.312 -13.914 1 96.38 33 GLY B CA 1
ATOM 2279 C C . GLY B 1 33 ? 2.891 -31.344 -14.508 1 96.38 33 GLY B C 1
ATOM 2280 O O . GLY B 1 33 ? 2.02 -31.75 -15.281 1 96.38 33 GLY B O 1
ATOM 2281 N N . ASP B 1 34 ? 2.98 -30.062 -14.172 1 98.06 34 ASP B N 1
ATOM 2282 C CA . ASP B 1 34 ? 2.029 -29.062 -14.633 1 98.06 34 ASP B CA 1
ATOM 2283 C C . ASP B 1 34 ? 2.477 -2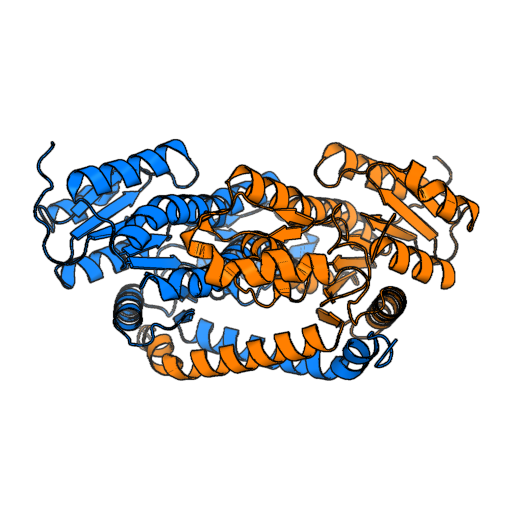8.438 -15.953 1 98.06 34 ASP B C 1
ATOM 2285 O O . ASP B 1 34 ? 3.553 -28.766 -16.469 1 98.06 34 ASP B O 1
ATOM 2289 N N . THR B 1 35 ? 1.632 -27.703 -16.578 1 98.19 35 THR B N 1
ATOM 2290 C CA . THR B 1 35 ? 1.884 -26.938 -17.797 1 98.19 35 THR B CA 1
ATOM 2291 C C . THR B 1 35 ? 2.061 -25.469 -17.484 1 98.19 35 THR B C 1
ATOM 2293 O O . THR B 1 35 ? 1.335 -24.906 -16.656 1 98.19 35 THR B O 1
ATOM 2296 N N . VAL B 1 36 ? 3.027 -24.844 -18.141 1 98.56 36 VAL B N 1
ATOM 2297 C CA . VAL B 1 36 ? 3.35 -23.453 -17.797 1 98.56 36 VAL B CA 1
ATOM 2298 C C . VAL B 1 36 ? 3.217 -22.578 -19.047 1 98.56 36 VAL B C 1
ATOM 2300 O O . VAL B 1 36 ? 3.895 -22.812 -20.047 1 98.56 36 VAL B O 1
ATOM 2303 N N . VAL B 1 37 ? 2.289 -21.656 -19.031 1 98.5 37 VAL B N 1
ATOM 2304 C CA . VAL B 1 37 ? 2.316 -20.5 -19.938 1 98.5 37 VAL B CA 1
ATOM 2305 C C . VAL B 1 37 ? 3.254 -19.438 -19.375 1 98.5 37 VAL B C 1
ATOM 2307 O O . VAL B 1 37 ? 2.92 -18.75 -18.406 1 98.5 37 VAL B O 1
ATOM 2310 N N . ALA B 1 38 ? 4.438 -19.312 -19.984 1 98.69 38 ALA B N 1
ATOM 2311 C CA . ALA B 1 38 ? 5.516 -18.453 -19.5 1 98.69 38 ALA B CA 1
ATOM 2312 C C . ALA B 1 38 ? 5.516 -17.125 -20.234 1 98.69 38 ALA B C 1
ATOM 2314 O O . ALA B 1 38 ? 5.766 -17.062 -21.438 1 98.69 38 ALA B O 1
ATOM 2315 N N . ALA B 1 39 ? 5.25 -16.078 -19.484 1 98.62 39 ALA B N 1
ATOM 2316 C CA . ALA B 1 39 ? 5.121 -14.758 -20.109 1 98.62 39 ALA B CA 1
ATOM 2317 C C . ALA B 1 39 ? 6.367 -13.914 -19.859 1 98.62 39 ALA B C 1
ATOM 2319 O O . ALA B 1 39 ? 6.918 -13.922 -18.75 1 98.62 39 ALA B O 1
ATOM 2320 N N . ALA B 1 40 ? 6.824 -13.273 -20.812 1 98 40 ALA B N 1
ATOM 2321 C CA . ALA B 1 40 ? 7.922 -12.312 -20.766 1 98 40 ALA B CA 1
ATOM 2322 C C . ALA B 1 40 ? 7.781 -11.266 -21.875 1 98 40 ALA B C 1
ATOM 2324 O O . ALA B 1 40 ? 7.059 -11.477 -22.844 1 98 40 ALA B O 1
ATOM 2325 N N . ARG B 1 41 ? 8.414 -10.172 -21.734 1 95.88 41 ARG B N 1
ATOM 2326 C CA . ARG B 1 41 ? 8.398 -9.141 -22.766 1 95.88 41 ARG B CA 1
ATOM 2327 C C . ARG B 1 41 ? 9.07 -9.641 -24.047 1 95.88 41 ARG B C 1
ATOM 2329 O O . ARG B 1 41 ? 8.664 -9.273 -25.156 1 95.88 41 ARG B O 1
ATOM 2336 N N . ARG B 1 42 ? 10.109 -10.523 -23.828 1 95.5 42 ARG B N 1
ATOM 2337 C CA . ARG B 1 42 ? 10.844 -11.164 -24.906 1 95.5 42 ARG B CA 1
ATOM 2338 C C . ARG B 1 42 ? 10.719 -12.688 -24.812 1 95.5 42 ARG B C 1
ATOM 2340 O O . ARG B 1 42 ? 11.586 -13.352 -24.25 1 95.5 42 ARG B O 1
ATOM 2347 N N . PRO B 1 43 ? 9.695 -13.164 -25.469 1 96.56 43 PRO B N 1
ATOM 2348 C CA . PRO B 1 43 ? 9.414 -14.586 -25.297 1 96.56 43 PRO B CA 1
ATOM 2349 C C . PRO B 1 43 ? 10.562 -15.477 -25.75 1 96.56 43 PRO B C 1
ATOM 2351 O O . PRO B 1 43 ? 10.695 -16.609 -25.281 1 96.56 43 PRO B O 1
ATOM 2354 N N . GLU B 1 44 ? 11.414 -14.984 -26.641 1 97.19 44 GLU B N 1
ATOM 2355 C CA . GLU B 1 44 ? 12.539 -15.773 -27.141 1 97.19 44 GLU B CA 1
ATOM 2356 C C . GLU B 1 44 ? 13.492 -16.125 -26 1 97.19 44 GLU B C 1
ATOM 2358 O O . GLU B 1 44 ? 14.234 -17.109 -26.094 1 97.19 44 GLU B O 1
ATOM 2363 N N . THR B 1 45 ? 13.484 -15.344 -24.938 1 96.94 45 THR B N 1
ATOM 2364 C CA . THR B 1 45 ? 14.336 -15.617 -23.797 1 96.94 45 THR B CA 1
ATOM 2365 C C . THR B 1 45 ? 13.875 -16.875 -23.062 1 96.94 45 THR B C 1
ATOM 2367 O O . THR B 1 45 ? 14.594 -17.406 -22.219 1 96.94 45 THR B O 1
ATOM 2370 N N . LEU B 1 46 ? 12.727 -17.422 -23.438 1 97.62 46 LEU B N 1
ATOM 2371 C CA . LEU B 1 46 ? 12.156 -18.609 -22.797 1 97.62 46 LEU B CA 1
ATOM 2372 C C . LEU B 1 46 ? 12.359 -19.844 -23.672 1 97.62 46 LEU B C 1
ATOM 2374 O O . LEU B 1 46 ? 11.875 -20.922 -23.344 1 97.62 46 LEU B O 1
ATOM 2378 N N . SER B 1 47 ? 13.094 -19.734 -24.766 1 96.56 47 SER B N 1
ATOM 2379 C CA . SER B 1 47 ? 13.258 -20.812 -25.734 1 96.56 47 SER B CA 1
ATOM 2380 C C . SER B 1 47 ? 13.938 -22.016 -25.094 1 96.56 47 SER B C 1
ATOM 2382 O O . SER B 1 47 ? 13.609 -23.172 -25.406 1 96.56 47 SER B O 1
ATOM 2384 N N . GLY B 1 48 ? 14.938 -21.703 -24.234 1 95.75 48 GLY B N 1
ATOM 2385 C CA . GLY B 1 48 ? 15.617 -22.797 -23.547 1 95.75 48 GLY B CA 1
ATOM 2386 C C . GLY B 1 48 ? 14.695 -23.594 -22.641 1 95.75 48 GLY B C 1
ATOM 2387 O O . GLY B 1 48 ? 14.727 -24.828 -22.656 1 95.75 48 GLY B O 1
ATOM 2388 N N . LEU B 1 49 ? 13.875 -22.906 -21.906 1 96 49 LEU B N 1
ATOM 2389 C CA . LEU B 1 49 ? 12.914 -23.562 -21.031 1 96 49 LEU B CA 1
ATOM 2390 C C . LEU B 1 49 ? 11.914 -24.391 -21.828 1 96 49 LEU B C 1
ATOM 2392 O O . LEU B 1 49 ? 11.57 -25.5 -21.453 1 96 49 LEU B O 1
ATOM 2396 N N . ALA B 1 50 ? 11.453 -23.844 -22.922 1 96.19 50 ALA B N 1
ATOM 2397 C CA . ALA B 1 50 ? 10.5 -24.531 -23.781 1 96.19 50 ALA B CA 1
ATOM 2398 C C . ALA B 1 50 ? 11.125 -25.781 -24.391 1 96.19 50 ALA B C 1
ATOM 2400 O O . ALA B 1 50 ? 10.469 -26.812 -24.484 1 96.19 50 ALA B O 1
ATOM 2401 N N . ALA B 1 51 ? 12.359 -25.688 -24.781 1 96.25 51 ALA B N 1
ATOM 2402 C CA . ALA B 1 51 ? 13.055 -26.812 -25.406 1 96.25 51 ALA B CA 1
ATOM 2403 C C . ALA B 1 51 ? 13.266 -27.953 -24.422 1 96.25 51 ALA B C 1
ATOM 2405 O O . ALA B 1 51 ? 13.234 -29.125 -24.797 1 96.25 51 ALA B O 1
ATOM 2406 N N . ALA B 1 52 ? 13.406 -27.562 -23.188 1 95.62 52 ALA B N 1
ATOM 2407 C CA . ALA B 1 52 ? 13.664 -28.547 -22.141 1 95.62 52 ALA B CA 1
ATOM 2408 C C . ALA B 1 52 ? 12.383 -29.266 -21.734 1 95.62 52 ALA B C 1
ATOM 2410 O O . ALA B 1 52 ? 12.438 -30.359 -21.156 1 95.62 52 ALA B O 1
ATOM 2411 N N . HIS B 1 53 ? 11.227 -28.688 -22.062 1 94.75 53 HIS B N 1
ATOM 2412 C CA . HIS B 1 53 ? 9.938 -29.266 -21.688 1 94.75 53 HIS B CA 1
ATOM 2413 C C . HIS B 1 53 ? 8.945 -29.188 -22.844 1 94.75 53 HIS B C 1
ATOM 2415 O O . HIS B 1 53 ? 7.914 -28.516 -22.734 1 94.75 53 HIS B O 1
ATOM 2421 N N . PRO B 1 54 ? 9.203 -29.938 -23.875 1 90.88 54 PRO B N 1
ATOM 2422 C CA . PRO B 1 54 ? 8.359 -29.844 -25.062 1 90.88 54 PRO B CA 1
ATOM 2423 C C . PRO B 1 54 ? 6.883 -30.109 -24.766 1 90.88 54 PRO B C 1
ATOM 2425 O O . PRO B 1 54 ? 6.551 -31.078 -24.094 1 90.88 54 PRO B O 1
ATOM 2428 N N . GLY B 1 55 ? 6.086 -29.156 -25.156 1 90.5 55 GLY B N 1
ATOM 2429 C CA . GLY B 1 55 ? 4.645 -29.312 -25.047 1 90.5 55 GLY B CA 1
ATOM 2430 C C . GLY B 1 55 ? 4.09 -28.844 -23.719 1 90.5 55 GLY B C 1
ATOM 2431 O O . GLY B 1 55 ? 2.875 -28.734 -23.547 1 90.5 55 GLY B O 1
ATOM 2432 N N . ARG B 1 56 ? 4.973 -28.562 -22.797 1 95.81 56 ARG B N 1
ATOM 2433 C CA . ARG B 1 56 ? 4.48 -28.219 -21.469 1 95.81 56 ARG B CA 1
ATOM 2434 C C . ARG B 1 56 ? 4.824 -26.781 -21.094 1 95.81 56 ARG B C 1
ATOM 2436 O O . ARG B 1 56 ? 4.418 -26.297 -20.047 1 95.81 56 ARG B O 1
ATOM 2443 N N . VAL B 1 57 ? 5.574 -26.156 -21.953 1 97.06 57 VAL B N 1
ATOM 2444 C CA . VAL B 1 57 ? 5.875 -24.734 -21.797 1 97.06 57 VAL B CA 1
ATOM 2445 C C . VAL B 1 57 ? 5.418 -23.969 -23.047 1 97.06 57 VAL B C 1
ATOM 2447 O O . VAL B 1 57 ? 5.738 -24.344 -24.172 1 97.06 57 VAL B O 1
ATOM 2450 N N . VAL B 1 58 ? 4.672 -22.906 -22.859 1 96.44 58 VAL B N 1
ATOM 2451 C CA . VAL B 1 58 ? 4.23 -22.031 -23.938 1 96.44 58 VAL B CA 1
ATOM 2452 C C . VAL B 1 58 ? 4.715 -20.609 -23.656 1 96.44 58 VAL B C 1
ATOM 2454 O O . VAL B 1 58 ? 4.137 -19.891 -22.844 1 96.44 58 VAL B O 1
ATOM 2457 N N . PRO B 1 59 ? 5.762 -20.203 -24.375 1 97.56 59 PRO B N 1
ATOM 2458 C CA . PRO B 1 59 ? 6.164 -18.797 -24.25 1 97.56 59 PRO B CA 1
ATOM 2459 C C . PRO B 1 59 ? 5.137 -17.828 -24.828 1 97.56 59 PRO B C 1
ATOM 2461 O O . PRO B 1 59 ? 4.629 -18.062 -25.938 1 97.56 59 PRO B O 1
ATOM 2464 N N . VAL B 1 60 ? 4.754 -16.812 -24.078 1 97.31 60 VAL B N 1
ATOM 2465 C CA . VAL B 1 60 ? 3.836 -15.789 -24.578 1 97.31 60 VAL B CA 1
ATOM 2466 C C . VAL B 1 60 ? 4.441 -14.406 -24.344 1 97.31 60 VAL B C 1
ATOM 2468 O O . VAL B 1 60 ? 5.145 -14.18 -23.359 1 97.31 60 VAL B O 1
ATOM 2471 N N . ARG B 1 61 ? 4.168 -13.516 -25.297 1 97.69 61 ARG B N 1
ATOM 2472 C CA . ARG B 1 61 ? 4.594 -12.125 -25.156 1 97.69 61 ARG B CA 1
ATOM 2473 C C . ARG B 1 61 ? 3.646 -11.352 -24.25 1 97.69 61 ARG B C 1
ATOM 2475 O O . ARG B 1 61 ? 2.438 -11.312 -24.484 1 97.69 61 ARG B O 1
ATOM 2482 N N . LEU B 1 62 ? 4.266 -10.766 -23.188 1 98.5 62 LEU B N 1
ATOM 2483 C CA . LEU B 1 62 ? 3.441 -9.945 -22.312 1 98.5 62 LEU B CA 1
ATOM 2484 C C . LEU B 1 62 ? 4.281 -8.891 -21.594 1 98.5 62 LEU B C 1
ATOM 2486 O O . LEU B 1 62 ? 5.203 -9.227 -20.844 1 98.5 62 LEU B O 1
ATOM 2490 N N . ASP B 1 63 ? 4.039 -7.66 -21.922 1 98.56 63 ASP B N 1
ATOM 2491 C CA . ASP B 1 63 ? 4.336 -6.535 -21.047 1 98.56 63 ASP B CA 1
ATOM 2492 C C . ASP B 1 63 ? 3.16 -6.242 -20.109 1 98.56 63 ASP B C 1
ATOM 2494 O O . ASP B 1 63 ? 2.104 -5.793 -20.562 1 98.56 63 ASP B O 1
ATOM 2498 N N . VAL B 1 64 ? 3.379 -6.457 -18.828 1 98.44 64 VAL B N 1
ATOM 2499 C CA . VAL B 1 64 ? 2.258 -6.41 -17.906 1 98.44 64 VAL B CA 1
ATOM 2500 C C . VAL B 1 64 ? 1.749 -4.977 -17.781 1 98.44 64 VAL B C 1
ATOM 2502 O O . VAL B 1 64 ? 0.685 -4.734 -17.203 1 98.44 64 VAL B O 1
ATOM 2505 N N . THR B 1 65 ? 2.488 -4 -18.312 1 98.12 65 THR B N 1
ATOM 2506 C CA . THR B 1 65 ? 2.031 -2.613 -18.281 1 98.12 65 THR B CA 1
ATOM 2507 C C . THR B 1 65 ? 1.173 -2.303 -19.5 1 98.12 65 THR B C 1
ATOM 2509 O O . THR B 1 65 ? 0.681 -1.183 -19.656 1 98.12 65 THR B O 1
ATOM 2512 N N . ASP B 1 66 ? 1.008 -3.26 -20.422 1 98.12 66 ASP B N 1
ATOM 2513 C CA . ASP B 1 66 ? 0.197 -3.119 -21.641 1 98.12 66 ASP B CA 1
ATOM 2514 C C . ASP B 1 66 ? -1.127 -3.867 -21.5 1 98.12 66 ASP B C 1
ATOM 2516 O O . ASP B 1 66 ? -1.182 -5.082 -21.688 1 98.12 66 ASP B O 1
ATOM 2520 N N . GLN B 1 67 ? -2.199 -3.168 -21.359 1 96.44 67 GLN B N 1
ATOM 2521 C CA . GLN B 1 67 ? -3.506 -3.748 -21.062 1 96.44 67 GLN B CA 1
ATOM 2522 C C . GLN B 1 67 ? -3.973 -4.645 -22.219 1 96.44 67 GLN B C 1
ATOM 2524 O O . GLN B 1 67 ? -4.59 -5.684 -21.984 1 96.44 67 GLN B O 1
ATOM 2529 N N . ALA B 1 68 ? -3.719 -4.238 -23.375 1 96.94 68 ALA B N 1
ATOM 2530 C CA . ALA B 1 68 ? -4.125 -5.035 -24.531 1 96.94 68 ALA B CA 1
ATOM 2531 C C . ALA B 1 68 ? -3.387 -6.371 -24.562 1 96.94 68 ALA B C 1
ATOM 2533 O O . ALA B 1 68 ? -3.967 -7.398 -24.922 1 96.94 68 ALA B O 1
ATOM 2534 N N . GLN B 1 69 ? -2.135 -6.352 -24.203 1 98.25 69 GLN B N 1
ATOM 2535 C CA . GLN B 1 69 ? -1.367 -7.59 -24.188 1 98.25 69 GLN B CA 1
ATOM 2536 C C . GLN B 1 69 ? -1.827 -8.5 -23.047 1 98.25 69 GLN B C 1
ATOM 2538 O O . GLN B 1 69 ? -1.75 -9.727 -23.156 1 98.25 69 GLN B O 1
ATOM 2543 N N . ILE B 1 70 ? -2.275 -7.902 -21.953 1 98.5 70 ILE B N 1
ATOM 2544 C CA . ILE B 1 70 ? -2.812 -8.688 -20.859 1 98.5 70 ILE B CA 1
ATOM 2545 C C . ILE B 1 70 ? -4.02 -9.492 -21.328 1 98.5 70 ILE B C 1
ATOM 2547 O O . ILE B 1 70 ? -4.07 -10.711 -21.156 1 98.5 70 ILE B O 1
ATOM 2551 N N . ALA B 1 71 ? -4.945 -8.789 -21.969 1 97.62 71 ALA B N 1
ATOM 2552 C CA . ALA B 1 71 ? -6.141 -9.453 -22.484 1 97.62 71 ALA B CA 1
ATOM 2553 C C . ALA B 1 71 ? -5.77 -10.555 -23.469 1 97.62 71 ALA B C 1
ATOM 2555 O O . ALA B 1 71 ? -6.316 -11.664 -23.406 1 97.62 71 ALA B O 1
ATOM 2556 N N . ALA B 1 72 ? -4.863 -10.305 -24.328 1 97.56 72 ALA B N 1
ATOM 2557 C CA . ALA B 1 72 ? -4.445 -11.258 -25.359 1 97.56 72 ALA B CA 1
ATOM 2558 C C . ALA B 1 72 ? -3.805 -12.492 -24.734 1 97.56 72 ALA B C 1
ATOM 2560 O O . ALA B 1 72 ? -4.07 -13.617 -25.172 1 97.56 72 ALA B O 1
ATOM 2561 N N . ALA B 1 73 ? -2.943 -12.289 -23.734 1 97.94 73 ALA B N 1
ATOM 2562 C CA . ALA B 1 73 ? -2.254 -13.406 -23.094 1 97.94 73 ALA B CA 1
ATOM 2563 C C . ALA B 1 73 ? -3.242 -14.328 -22.391 1 97.94 73 ALA B C 1
ATOM 2565 O O . ALA B 1 73 ? -3.127 -15.555 -22.469 1 97.94 73 ALA B O 1
ATOM 2566 N N . VAL B 1 74 ? -4.211 -13.75 -21.688 1 98.31 74 VAL B N 1
ATOM 2567 C CA . VAL B 1 74 ? -5.211 -14.539 -20.969 1 98.31 74 VAL B CA 1
ATOM 2568 C C . VAL B 1 74 ? -6.102 -15.273 -21.969 1 98.31 74 VAL B C 1
ATOM 2570 O O . VAL B 1 74 ? -6.348 -16.469 -21.828 1 98.31 74 VAL B O 1
ATOM 2573 N N . ASP B 1 75 ? -6.5 -14.547 -23.016 1 97.25 75 ASP B N 1
ATOM 2574 C CA . ASP B 1 75 ? -7.344 -15.148 -24.047 1 97.25 75 ASP B CA 1
ATOM 2575 C C . ASP B 1 75 ? -6.629 -16.312 -24.734 1 97.25 75 ASP B C 1
ATOM 2577 O O . ASP B 1 75 ? -7.23 -17.359 -24.984 1 97.25 75 ASP B O 1
ATOM 2581 N N . GLU B 1 76 ? -5.398 -16.109 -25.062 1 96 76 GLU B N 1
ATOM 2582 C CA . GLU B 1 76 ? -4.613 -17.156 -25.703 1 96 76 GLU B CA 1
ATOM 2583 C C . GLU B 1 76 ? -4.496 -18.391 -24.797 1 96 76 GLU B C 1
ATOM 2585 O O . GLU B 1 76 ? -4.598 -19.516 -25.281 1 96 76 GLU B O 1
ATOM 2590 N N . THR B 1 77 ? -4.234 -18.141 -23.516 1 97.38 77 THR B N 1
ATOM 2591 C CA . THR B 1 77 ? -4.125 -19.25 -22.562 1 97.38 77 THR B CA 1
ATOM 2592 C C . THR B 1 77 ? -5.438 -20.016 -22.469 1 97.38 77 THR B C 1
ATOM 2594 O O . THR B 1 77 ? -5.441 -21.25 -22.5 1 97.38 77 THR B O 1
ATOM 2597 N N . LEU B 1 78 ? -6.539 -19.312 -22.438 1 97 78 LEU B N 1
ATOM 2598 C CA . LEU B 1 78 ? -7.855 -19.922 -22.328 1 97 78 LEU B CA 1
ATOM 2599 C C . LEU B 1 78 ? -8.219 -20.672 -23.609 1 97 78 LEU B C 1
ATOM 2601 O O . LEU B 1 78 ? -8.828 -21.734 -23.578 1 97 78 LEU B O 1
ATOM 2605 N N . ALA B 1 79 ? -7.855 -20.078 -24.734 1 96.06 79 ALA B N 1
ATOM 2606 C CA . ALA B 1 79 ? -8.125 -20.734 -26.016 1 96.06 79 ALA B CA 1
ATOM 2607 C C . ALA B 1 79 ? -7.363 -22.047 -26.141 1 96.06 79 ALA B C 1
ATOM 2609 O O . ALA B 1 79 ? -7.879 -23.016 -26.688 1 96.06 79 ALA B O 1
ATOM 2610 N N . ARG B 1 80 ? -6.211 -22.094 -25.641 1 95.06 80 ARG B N 1
ATOM 2611 C CA . ARG B 1 80 ? -5.332 -23.25 -25.812 1 95.06 80 ARG B CA 1
ATOM 2612 C C . ARG B 1 80 ? -5.656 -24.328 -24.797 1 95.06 80 ARG B C 1
ATOM 2614 O O . ARG B 1 80 ? -5.652 -25.516 -25.125 1 95.06 80 ARG B O 1
ATOM 2621 N N . PHE B 1 81 ? -5.918 -23.906 -23.562 1 96.56 81 PHE B N 1
ATOM 2622 C CA . PHE B 1 81 ? -5.965 -24.906 -22.516 1 96.56 81 PHE B CA 1
ATOM 2623 C C . PHE B 1 81 ? -7.332 -24.922 -21.828 1 96.56 81 PHE B C 1
ATOM 2625 O O . PHE B 1 81 ? -7.633 -25.828 -21.047 1 96.56 81 PHE B O 1
ATOM 2632 N N . GLY B 1 82 ? -8.164 -23.875 -22.031 1 95.81 82 GLY B N 1
ATOM 2633 C CA . GLY B 1 82 ? -9.516 -23.797 -21.5 1 95.81 82 GLY B CA 1
ATOM 2634 C C . GLY B 1 82 ? -9.555 -23.312 -20.062 1 95.81 82 GLY B C 1
ATOM 2635 O O . GLY B 1 82 ? -10.641 -23.125 -19.5 1 95.81 82 GLY B O 1
ATOM 2636 N N . ARG B 1 83 ? -8.32 -23.078 -19.484 1 96.75 83 ARG B N 1
ATOM 2637 C CA . ARG B 1 83 ? -8.312 -22.719 -18.078 1 96.75 83 ARG B CA 1
ATOM 2638 C C . ARG B 1 83 ? -6.988 -22.062 -17.688 1 96.75 83 ARG B C 1
ATOM 2640 O O . ARG B 1 83 ? -5.984 -22.219 -18.391 1 96.75 83 ARG B O 1
ATOM 2647 N N . VAL B 1 84 ? -7.023 -21.297 -16.688 1 98.5 84 VAL B N 1
ATOM 2648 C CA . VAL B 1 84 ? -5.883 -20.891 -15.883 1 98.5 84 VAL B CA 1
ATOM 2649 C C . VAL B 1 84 ? -6.074 -21.359 -14.438 1 98.5 84 VAL B C 1
ATOM 2651 O O . VAL B 1 84 ? -6.961 -20.859 -13.734 1 98.5 84 VAL B O 1
ATOM 2654 N N . ASP B 1 85 ? -5.246 -22.25 -14 1 98.75 85 ASP B N 1
ATOM 2655 C CA . ASP B 1 85 ? -5.379 -22.781 -12.641 1 98.75 85 ASP B CA 1
ATOM 2656 C C . ASP B 1 85 ? -4.629 -21.906 -11.641 1 98.75 85 ASP B C 1
ATOM 2658 O O . ASP B 1 85 ? -5.059 -21.766 -10.492 1 98.75 85 ASP B O 1
ATOM 2662 N N . VAL B 1 86 ? -3.465 -21.406 -12 1 98.94 86 VAL B N 1
ATOM 2663 C CA . VAL B 1 86 ? -2.635 -20.594 -11.117 1 98.94 86 VAL B CA 1
ATOM 2664 C C . VAL B 1 86 ? -2.09 -19.391 -11.891 1 98.94 86 VAL B C 1
ATOM 2666 O O . VAL B 1 86 ? -1.429 -19.547 -12.914 1 98.94 86 VAL B O 1
ATOM 2669 N N . LEU B 1 87 ? -2.424 -18.234 -11.5 1 98.94 87 LEU B N 1
ATOM 2670 C CA . LEU B 1 87 ? -1.79 -17.016 -11.969 1 98.94 87 LEU B CA 1
ATOM 2671 C C . LEU B 1 87 ? -0.692 -16.562 -11.008 1 98.94 87 LEU B C 1
ATOM 2673 O O . LEU B 1 87 ? -0.925 -16.453 -9.805 1 98.94 87 LEU B O 1
ATOM 2677 N N . VAL B 1 88 ? 0.521 -16.391 -11.492 1 99 88 VAL B N 1
ATOM 2678 C CA . VAL B 1 88 ? 1.615 -15.844 -10.703 1 99 88 VAL B CA 1
ATOM 2679 C C . VAL B 1 88 ? 1.998 -14.461 -11.234 1 99 88 VAL B C 1
ATOM 2681 O O . VAL B 1 88 ? 2.635 -14.359 -12.289 1 99 88 VAL B O 1
ATOM 2684 N N . ASN B 1 89 ? 1.586 -13.469 -10.539 1 98.94 89 ASN B N 1
ATOM 2685 C CA . ASN B 1 89 ? 2.049 -12.109 -10.82 1 98.94 89 ASN B CA 1
ATOM 2686 C C . ASN B 1 89 ? 3.436 -11.859 -10.227 1 98.94 89 ASN B C 1
ATOM 2688 O O . ASN B 1 89 ? 3.562 -11.523 -9.055 1 98.94 89 ASN B O 1
ATOM 2692 N N . ASN B 1 90 ? 4.477 -11.938 -11.102 1 98.69 90 ASN B N 1
ATOM 2693 C CA . ASN B 1 90 ? 5.852 -11.961 -10.609 1 98.69 90 ASN B CA 1
ATOM 2694 C C . ASN B 1 90 ? 6.699 -10.867 -11.258 1 98.69 90 ASN B C 1
ATOM 2696 O O . ASN B 1 90 ? 7.695 -10.43 -10.68 1 98.69 90 ASN B O 1
ATOM 2700 N N . ALA B 1 91 ? 6.301 -10.383 -12.477 1 97.94 91 ALA B N 1
ATOM 2701 C CA . ALA B 1 91 ? 7.094 -9.359 -13.156 1 97.94 91 ALA B CA 1
ATOM 2702 C C . ALA B 1 91 ? 7.328 -8.156 -12.258 1 97.94 91 ALA B C 1
ATOM 2704 O O . ALA B 1 91 ? 6.41 -7.699 -11.562 1 97.94 91 ALA B O 1
ATOM 2705 N N . GLY B 1 92 ? 8.547 -7.719 -12.203 1 96.75 92 GLY B N 1
ATOM 2706 C CA . GLY B 1 92 ? 8.836 -6.578 -11.352 1 96.75 92 GLY B CA 1
ATOM 2707 C C . GLY B 1 92 ? 10.266 -6.086 -11.477 1 96.75 92 GLY B C 1
ATOM 2708 O O . GLY B 1 92 ? 11.07 -6.668 -12.211 1 96.75 92 GLY B O 1
ATOM 2709 N N . ARG B 1 93 ? 10.57 -4.969 -10.852 1 96.5 93 ARG B N 1
ATOM 2710 C CA . ARG B 1 93 ? 11.898 -4.375 -10.734 1 96.5 93 ARG B CA 1
ATOM 2711 C C . ARG B 1 93 ? 12.008 -3.533 -9.469 1 96.5 93 ARG B C 1
ATOM 2713 O O . ARG B 1 93 ? 11.008 -3.297 -8.781 1 96.5 93 ARG B O 1
ATOM 2720 N N . GLY B 1 94 ? 13.266 -3.189 -9.211 1 96.44 94 GLY B N 1
ATOM 2721 C CA . GLY B 1 94 ? 13.5 -2.334 -8.055 1 96.44 94 GLY B CA 1
ATOM 2722 C C . GLY B 1 94 ? 13.789 -0.891 -8.43 1 96.44 94 GLY B C 1
ATOM 2723 O O . GLY B 1 94 ? 14 -0.581 -9.602 1 96.44 94 GLY B O 1
ATOM 2724 N N . LEU B 1 95 ? 13.656 -0.037 -7.512 1 97.81 95 LEU B N 1
ATOM 2725 C CA . LEU B 1 95 ? 14.055 1.362 -7.598 1 97.81 95 LEU B CA 1
ATOM 2726 C C . LEU B 1 95 ? 14.625 1.847 -6.27 1 97.81 95 LEU B C 1
ATOM 2728 O O . LEU B 1 95 ? 13.969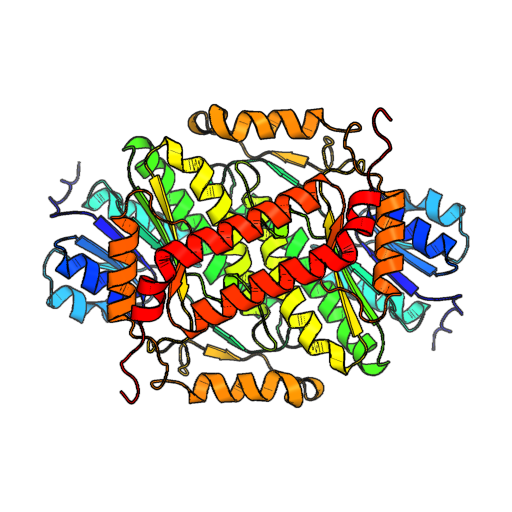 1.739 -5.23 1 97.81 95 LEU B O 1
ATOM 2732 N N . ILE B 1 96 ? 15.852 2.301 -6.316 1 98.12 96 ILE B N 1
ATOM 2733 C CA . ILE B 1 96 ? 16.469 2.875 -5.125 1 98.12 96 ILE B CA 1
ATOM 2734 C C . ILE B 1 96 ? 16.453 4.398 -5.219 1 98.12 96 ILE B C 1
ATOM 2736 O O . ILE B 1 96 ? 16.812 4.969 -6.25 1 98.12 96 ILE B O 1
ATOM 2740 N N . GLY B 1 97 ? 16.031 5.02 -4.188 1 98.56 97 GLY B N 1
ATOM 2741 C CA . GLY B 1 97 ? 16.016 6.469 -4.043 1 98.56 97 GLY B CA 1
ATOM 2742 C C . GLY B 1 97 ? 15.164 6.941 -2.887 1 98.56 97 GLY B C 1
ATOM 2743 O O . GLY B 1 97 ? 14.188 6.285 -2.521 1 98.56 97 GLY B O 1
ATOM 2744 N N . ALA B 1 98 ? 15.57 8.055 -2.338 1 98.88 98 ALA B N 1
ATOM 2745 C CA . ALA B 1 98 ? 14.695 8.672 -1.342 1 98.88 98 ALA B CA 1
ATOM 2746 C C . ALA B 1 98 ? 13.367 9.094 -1.964 1 98.88 98 ALA B C 1
ATOM 2748 O O . ALA B 1 98 ? 13.258 9.219 -3.186 1 98.88 98 ALA B O 1
ATOM 2749 N N . VAL B 1 99 ? 12.398 9.312 -1.111 1 98.94 99 VAL B N 1
ATOM 2750 C CA . VAL B 1 99 ? 11.086 9.75 -1.576 1 98.94 99 VAL B CA 1
ATOM 2751 C C . VAL B 1 99 ? 11.219 11.055 -2.348 1 98.94 99 VAL B C 1
ATOM 2753 O O . VAL B 1 99 ? 10.641 11.211 -3.426 1 98.94 99 VAL B O 1
ATOM 2756 N N . GLU B 1 100 ? 12 11.984 -1.864 1 98.88 100 GLU B N 1
ATOM 2757 C CA . GLU B 1 100 ? 12.188 13.266 -2.527 1 98.88 100 GLU B CA 1
ATOM 2758 C C . GLU B 1 100 ? 12.953 13.109 -3.84 1 98.88 100 GLU B C 1
ATOM 2760 O O . GLU B 1 100 ? 12.797 13.914 -4.758 1 98.88 100 GLU B O 1
ATOM 2765 N N . GLU B 1 101 ? 13.766 12.031 -3.943 1 98.81 101 GLU B N 1
ATOM 2766 C CA . GLU B 1 101 ? 14.562 11.781 -5.141 1 98.81 101 GLU B CA 1
ATOM 2767 C C . GLU B 1 101 ? 13.719 11.164 -6.25 1 98.81 101 GLU B C 1
ATOM 2769 O O . GLU B 1 101 ? 14.031 11.32 -7.434 1 98.81 101 GLU B O 1
ATOM 2774 N N . SER B 1 102 ? 12.656 10.469 -5.926 1 98.38 102 SER B N 1
ATOM 2775 C CA . SER B 1 102 ? 11.828 9.766 -6.898 1 98.38 102 SER B CA 1
ATOM 2776 C C . SER B 1 102 ? 10.938 10.742 -7.668 1 98.38 102 SER B C 1
ATOM 2778 O O . SER B 1 102 ? 10.266 11.578 -7.07 1 98.38 102 SER B O 1
ATOM 2780 N N . THR B 1 103 ? 10.945 10.648 -8.992 1 98 103 THR B N 1
ATOM 2781 C CA . THR B 1 103 ? 10.109 11.508 -9.812 1 98 103 THR B CA 1
ATOM 2782 C C . THR B 1 103 ? 8.703 10.93 -9.945 1 98 103 THR B C 1
ATOM 2784 O O . THR B 1 103 ? 8.477 9.758 -9.641 1 98 103 THR B O 1
ATOM 2787 N N . ASP B 1 104 ? 7.785 11.766 -10.398 1 97.69 104 ASP B N 1
ATOM 2788 C CA . ASP B 1 104 ? 6.426 11.297 -10.664 1 97.69 104 ASP B CA 1
ATOM 2789 C C . ASP B 1 104 ? 6.426 10.164 -11.68 1 97.69 104 ASP B C 1
ATOM 2791 O O . ASP B 1 104 ? 5.684 9.188 -11.531 1 97.69 104 ASP B O 1
ATOM 2795 N N . ARG B 1 105 ? 7.184 10.352 -12.688 1 98.06 105 ARG B N 1
ATOM 2796 C CA . ARG B 1 105 ? 7.25 9.336 -13.734 1 98.06 105 ARG B CA 1
ATOM 2797 C C . ARG B 1 105 ? 7.742 8.008 -13.172 1 98.06 105 ARG B C 1
ATOM 2799 O O . ARG B 1 105 ? 7.176 6.953 -13.461 1 98.06 105 ARG B O 1
ATOM 2806 N N . GLU B 1 106 ? 8.789 8 -12.359 1 98.5 106 GLU B N 1
ATOM 2807 C CA . GLU B 1 106 ? 9.336 6.789 -11.758 1 98.5 106 GLU B CA 1
ATOM 2808 C C . GLU B 1 106 ? 8.305 6.102 -10.867 1 98.5 106 GLU B C 1
ATOM 2810 O O . GLU B 1 106 ? 8.148 4.879 -10.922 1 98.5 106 GLU B O 1
ATOM 2815 N N . LEU B 1 107 ? 7.602 6.902 -10.07 1 98.69 107 LEU B N 1
ATOM 2816 C CA . LEU B 1 107 ? 6.57 6.348 -9.203 1 98.69 107 LEU B CA 1
ATOM 2817 C C . LEU B 1 107 ? 5.461 5.699 -10.023 1 98.69 107 LEU B C 1
ATOM 2819 O O . LEU B 1 107 ? 5.027 4.586 -9.711 1 98.69 107 LEU B O 1
ATOM 2823 N N . ARG B 1 108 ? 5.02 6.391 -11.055 1 98.5 108 ARG B N 1
ATOM 2824 C CA . ARG B 1 108 ? 3.924 5.906 -11.891 1 98.5 108 ARG B CA 1
ATOM 2825 C C . ARG B 1 108 ? 4.328 4.652 -12.648 1 98.5 108 ARG B C 1
ATOM 2827 O O . ARG B 1 108 ? 3.553 3.697 -12.742 1 98.5 108 ARG B O 1
ATOM 2834 N N . ASP B 1 109 ? 5.547 4.66 -13.18 1 98.38 109 ASP B N 1
ATOM 2835 C CA . ASP B 1 109 ? 6.035 3.492 -13.906 1 98.38 109 ASP B CA 1
ATOM 2836 C C . ASP B 1 109 ? 6.078 2.26 -13.008 1 98.38 109 ASP B C 1
ATOM 2838 O O . ASP B 1 109 ? 5.711 1.162 -13.43 1 98.38 109 ASP B O 1
ATOM 2842 N N . LEU B 1 110 ? 6.496 2.439 -11.82 1 98.69 110 LEU B N 1
ATOM 2843 C CA . LEU B 1 110 ? 6.586 1.322 -10.883 1 98.69 110 LEU B CA 1
ATOM 2844 C C . LEU B 1 110 ? 5.195 0.812 -10.516 1 98.69 110 LEU B C 1
ATOM 2846 O O . LEU B 1 110 ? 4.988 -0.397 -10.391 1 98.69 110 LEU B O 1
ATOM 2850 N N . MET B 1 111 ? 4.254 1.744 -10.312 1 98.88 111 MET B N 1
ATOM 2851 C CA . MET B 1 111 ? 2.889 1.354 -9.969 1 98.88 111 MET B CA 1
ATOM 2852 C C . MET B 1 111 ? 2.227 0.609 -11.125 1 98.88 111 MET B C 1
ATOM 2854 O O . MET B 1 111 ? 1.438 -0.312 -10.898 1 98.88 111 MET B O 1
ATOM 2858 N N . GLU B 1 112 ? 2.549 1.015 -12.367 1 98.69 112 GLU B N 1
ATOM 2859 C CA . GLU B 1 112 ? 2.047 0.285 -13.531 1 98.69 112 GLU B CA 1
ATOM 2860 C C . GLU B 1 112 ? 2.48 -1.177 -13.492 1 98.69 112 GLU B C 1
ATOM 2862 O O . GLU B 1 112 ? 1.681 -2.076 -13.758 1 98.69 112 GLU B O 1
ATOM 2867 N N . LEU B 1 113 ? 3.662 -1.358 -13.109 1 98.62 113 LEU B N 1
ATOM 2868 C CA . LEU B 1 113 ? 4.309 -2.662 -13.195 1 98.62 113 LEU B CA 1
ATOM 2869 C C . LEU B 1 113 ? 3.898 -3.553 -12.031 1 98.62 113 LEU B C 1
ATOM 2871 O O . LEU B 1 113 ? 3.594 -4.734 -12.219 1 98.62 113 LEU B O 1
ATOM 2875 N N . HIS B 1 114 ? 3.879 -2.99 -10.844 1 98.88 114 HIS B N 1
ATOM 2876 C CA . HIS B 1 114 ? 3.783 -3.811 -9.641 1 98.88 114 HIS B CA 1
ATOM 2877 C C . HIS B 1 114 ? 2.344 -3.887 -9.141 1 98.88 114 HIS B C 1
ATOM 2879 O O . HIS B 1 114 ? 2.008 -4.758 -8.336 1 98.88 114 HIS B O 1
ATOM 2885 N N . PHE B 1 115 ? 1.516 -2.959 -9.602 1 98.94 115 PHE B N 1
ATOM 2886 C CA . PHE B 1 115 ? 0.176 -2.926 -9.023 1 98.94 115 PHE B CA 1
ATOM 2887 C C . PHE B 1 115 ? -0.885 -3.037 -10.117 1 98.94 115 PHE B C 1
ATOM 2889 O O . PHE B 1 115 ? -1.672 -3.986 -10.125 1 98.94 115 PHE B O 1
ATOM 2896 N N . PHE B 1 116 ? -0.916 -2.068 -11.102 1 98.88 116 PHE B N 1
ATOM 2897 C CA . PHE B 1 116 ? -1.988 -2.035 -12.094 1 98.88 116 PHE B CA 1
ATOM 2898 C C . PHE B 1 116 ? -1.936 -3.266 -12.992 1 98.88 116 PHE B C 1
ATOM 2900 O O . PHE B 1 116 ? -2.975 -3.826 -13.344 1 98.88 116 PHE B O 1
ATOM 2907 N N . GLY B 1 117 ? -0.753 -3.672 -13.398 1 98.88 117 GLY B N 1
ATOM 2908 C CA . GLY B 1 117 ? -0.601 -4.883 -14.195 1 98.88 117 GLY B CA 1
ATOM 2909 C C . GLY B 1 117 ? -1.154 -6.117 -13.508 1 98.88 117 GLY B C 1
ATOM 2910 O O . GLY B 1 117 ? -2.092 -6.742 -14 1 98.88 117 GLY B O 1
ATOM 2911 N N . PRO B 1 118 ? -0.627 -6.418 -12.297 1 98.94 118 PRO B N 1
ATOM 2912 C CA . PRO B 1 118 ? -1.133 -7.559 -11.531 1 98.94 118 PRO B CA 1
ATOM 2913 C C . PRO B 1 118 ? -2.635 -7.469 -11.266 1 98.94 118 PRO B C 1
ATOM 2915 O O . PRO B 1 118 ? -3.336 -8.484 -11.328 1 98.94 118 PRO B O 1
ATOM 2918 N N . ALA B 1 119 ? -3.145 -6.281 -10.977 1 98.94 119 ALA B N 1
ATOM 2919 C CA . ALA B 1 119 ? -4.578 -6.113 -10.758 1 98.94 119 ALA B CA 1
ATOM 2920 C C . ALA B 1 119 ? -5.371 -6.461 -12.016 1 98.94 119 ALA B C 1
ATOM 2922 O O . ALA B 1 119 ? -6.395 -7.145 -11.945 1 98.94 119 ALA B O 1
ATOM 2923 N N . ALA B 1 120 ? -4.898 -6.008 -13.148 1 98.88 120 ALA B N 1
ATOM 2924 C CA . ALA B 1 120 ? -5.578 -6.258 -14.414 1 98.88 120 ALA B CA 1
ATOM 2925 C C . ALA B 1 120 ? -5.547 -7.742 -14.766 1 98.88 120 ALA B C 1
ATOM 2927 O O . ALA B 1 120 ? -6.562 -8.312 -15.172 1 98.88 120 ALA B O 1
ATOM 2928 N N . LEU B 1 121 ? -4.375 -8.367 -14.617 1 98.94 121 LEU B N 1
ATOM 2929 C CA . LEU B 1 121 ? -4.242 -9.797 -14.898 1 98.94 121 LEU B CA 1
ATOM 2930 C C . LEU B 1 121 ? -5.168 -10.609 -13.992 1 98.94 121 LEU B C 1
ATOM 2932 O O . LEU B 1 121 ? -5.836 -11.539 -14.461 1 98.94 121 LEU B O 1
ATOM 2936 N N . THR B 1 122 ? -5.195 -10.234 -12.703 1 98.94 122 THR B N 1
ATOM 2937 C CA . THR B 1 122 ? -6.047 -10.914 -11.734 1 98.94 122 THR B CA 1
ATOM 2938 C C . THR B 1 122 ? -7.516 -10.812 -12.133 1 98.94 122 THR B C 1
ATOM 2940 O O . THR B 1 122 ? -8.227 -11.82 -12.18 1 98.94 122 THR B O 1
ATOM 2943 N N . ARG B 1 123 ? -7.953 -9.625 -12.5 1 98.81 123 ARG B N 1
ATOM 2944 C CA . ARG B 1 123 ? -9.344 -9.414 -12.875 1 98.81 123 ARG B CA 1
ATOM 2945 C C . ARG B 1 123 ? -9.68 -10.148 -14.172 1 98.81 123 ARG B C 1
ATOM 2947 O O . ARG B 1 123 ? -10.82 -10.57 -14.375 1 98.81 123 ARG B O 1
ATOM 2954 N N . ALA B 1 124 ? -8.695 -10.344 -15.031 1 98.69 124 ALA B N 1
ATOM 2955 C CA . ALA B 1 124 ? -8.906 -11.023 -16.312 1 98.69 124 ALA B CA 1
ATOM 2956 C C . ALA B 1 124 ? -9.141 -12.516 -16.094 1 98.69 124 ALA B C 1
ATOM 2958 O O . ALA B 1 124 ? -9.875 -13.148 -16.859 1 98.69 124 ALA B O 1
ATOM 2959 N N . VAL B 1 125 ? -8.547 -13.102 -15.047 1 98.81 125 VAL B N 1
ATOM 2960 C CA . VAL B 1 125 ? -8.641 -14.547 -14.906 1 98.81 125 VAL B CA 1
ATOM 2961 C C . VAL B 1 125 ? -9.781 -14.898 -13.953 1 98.81 125 VAL B C 1
ATOM 2963 O O . VAL B 1 125 ? -10.297 -16.016 -13.984 1 98.81 125 VAL B O 1
ATOM 2966 N N . LEU B 1 126 ? -10.219 -14 -13.094 1 98.81 126 LEU B N 1
ATOM 2967 C CA . LEU B 1 126 ? -11.141 -14.273 -11.992 1 98.81 126 LEU B CA 1
ATOM 2968 C C . LEU B 1 126 ? -12.477 -14.797 -12.523 1 98.81 126 LEU B C 1
ATOM 2970 O O . LEU B 1 126 ? -13.031 -15.75 -11.977 1 98.81 126 LEU B O 1
ATOM 2974 N N . PRO B 1 127 ? -13.055 -14.141 -13.625 1 98.5 127 PRO B N 1
ATOM 2975 C CA . PRO B 1 127 ? -14.344 -14.664 -14.078 1 98.5 127 PRO B CA 1
ATOM 2976 C C . PRO B 1 127 ? -14.289 -16.141 -14.438 1 98.5 127 PRO B C 1
ATOM 2978 O O . PRO B 1 127 ? -15.242 -16.875 -14.18 1 98.5 127 PRO B O 1
ATOM 2981 N N . HIS B 1 128 ? -13.211 -16.594 -14.977 1 98.38 128 HIS B N 1
ATOM 2982 C CA . HIS B 1 128 ? -13.062 -17.984 -15.398 1 98.38 128 HIS B CA 1
ATOM 2983 C C . HIS B 1 128 ? -12.82 -18.906 -14.211 1 98.38 128 HIS B C 1
ATOM 2985 O O . HIS B 1 128 ? -13.359 -20.016 -14.164 1 98.38 128 HIS B O 1
ATOM 2991 N N . MET B 1 129 ? -12 -18.422 -13.25 1 98.75 129 MET B N 1
ATOM 2992 C CA . MET B 1 129 ? -11.781 -19.188 -12.031 1 98.75 129 MET B CA 1
ATOM 2993 C C . MET B 1 129 ? -13.07 -19.328 -11.234 1 98.75 129 MET B C 1
ATOM 2995 O O . MET B 1 129 ? -13.367 -20.406 -10.703 1 98.75 129 MET B O 1
ATOM 2999 N N . ARG B 1 130 ? -13.859 -18.219 -11.18 1 98.38 130 ARG B N 1
ATOM 3000 C CA . ARG B 1 130 ? -15.133 -18.25 -10.461 1 98.38 130 ARG B CA 1
ATOM 3001 C C . ARG B 1 130 ? -16.094 -19.25 -11.102 1 98.38 130 ARG B C 1
ATOM 3003 O O . ARG B 1 130 ? -16.734 -20.047 -10.406 1 98.38 130 ARG B O 1
ATOM 3010 N N . ALA B 1 131 ? -16.125 -19.234 -12.383 1 97.81 131 ALA B N 1
ATOM 3011 C CA . ALA B 1 131 ? -17.031 -20.141 -13.102 1 97.81 131 ALA B CA 1
ATOM 3012 C C . ALA B 1 131 ? -16.641 -21.594 -12.859 1 97.81 131 ALA B C 1
ATOM 3014 O O . ALA B 1 131 ? -17.516 -22.453 -12.734 1 97.81 131 ALA B O 1
ATOM 3015 N N . ARG B 1 132 ? -15.383 -21.891 -12.766 1 97.19 132 ARG B N 1
ATOM 3016 C CA . ARG B 1 132 ? -14.883 -23.25 -12.578 1 97.19 132 ARG B CA 1
ATOM 3017 C C . ARG B 1 132 ? -14.938 -23.656 -11.117 1 97.19 132 ARG B C 1
ATOM 3019 O O . ARG B 1 132 ? -14.93 -24.844 -10.797 1 97.19 132 ARG B O 1
ATOM 3026 N N . GLY B 1 133 ? -14.914 -22.672 -10.203 1 98.25 133 GLY B N 1
ATOM 3027 C CA . GLY B 1 133 ? -14.961 -22.938 -8.773 1 98.25 133 GLY B CA 1
ATOM 3028 C C . GLY B 1 133 ? -13.617 -23.344 -8.203 1 98.25 133 GLY B C 1
ATOM 3029 O O . GLY B 1 133 ? -13.547 -24.062 -7.199 1 98.25 133 GLY B O 1
ATOM 3030 N N . SER B 1 134 ? -12.555 -22.969 -8.883 1 98.25 134 SER B N 1
ATOM 3031 C CA . SER B 1 134 ? -11.195 -23.266 -8.453 1 98.25 134 SER B CA 1
ATOM 3032 C C . SER B 1 134 ? -10.188 -22.328 -9.102 1 98.25 134 SER B C 1
ATOM 3034 O O . SER B 1 134 ? -10.445 -21.766 -10.164 1 98.25 134 SER B O 1
ATOM 3036 N N . GLY B 1 135 ? -9.07 -22.125 -8.477 1 98.69 135 GLY B N 1
ATOM 3037 C CA . GLY B 1 135 ? -7.984 -21.297 -8.977 1 98.69 135 GLY B CA 1
ATOM 3038 C C . GLY B 1 135 ? -7.113 -20.719 -7.879 1 98.69 135 GLY B C 1
ATOM 3039 O O . GLY B 1 135 ? -7.461 -20.812 -6.699 1 98.69 135 GLY B O 1
ATOM 3040 N N . ALA B 1 136 ? -5.969 -20.25 -8.242 1 98.94 136 ALA B N 1
ATOM 3041 C CA . ALA B 1 136 ? -5.059 -19.594 -7.305 1 98.94 136 ALA B CA 1
ATOM 3042 C C . ALA B 1 136 ? -4.395 -18.391 -7.945 1 98.94 136 ALA B C 1
ATOM 3044 O O . ALA B 1 136 ? -4.023 -18.422 -9.117 1 98.94 136 ALA B O 1
ATOM 3045 N N . VAL B 1 137 ? -4.367 -17.344 -7.203 1 99 137 VAL B N 1
ATOM 3046 C CA . VAL B 1 137 ? -3.605 -16.156 -7.574 1 99 137 VAL B CA 1
ATOM 3047 C C . VAL B 1 137 ? -2.426 -15.977 -6.621 1 99 137 VAL B C 1
ATOM 3049 O O . VAL B 1 137 ? -2.615 -15.852 -5.406 1 99 137 VAL B O 1
ATOM 3052 N N . VAL B 1 138 ? -1.222 -16.047 -7.156 1 99 138 VAL B N 1
ATOM 3053 C CA . VAL B 1 138 ? 0.001 -15.781 -6.402 1 99 138 VAL B CA 1
ATOM 3054 C C . VAL B 1 138 ? 0.51 -14.375 -6.715 1 99 138 VAL B C 1
ATOM 3056 O O . VAL B 1 138 ? 0.766 -14.039 -7.875 1 99 138 VAL B O 1
ATOM 3059 N N . GLN B 1 139 ? 0.56 -13.562 -5.703 1 98.94 139 GLN B N 1
ATOM 3060 C CA . GLN B 1 139 ? 1.13 -12.219 -5.797 1 98.94 139 GLN B CA 1
ATOM 3061 C C . GLN B 1 139 ? 2.553 -12.188 -5.25 1 98.94 139 GLN B C 1
ATOM 3063 O O . GLN B 1 139 ? 2.768 -12.375 -4.051 1 98.94 139 GLN B O 1
ATOM 3068 N N . MET B 1 140 ? 3.518 -11.93 -6.129 1 98.88 140 MET B N 1
ATOM 3069 C CA . MET B 1 140 ? 4.891 -11.773 -5.656 1 98.88 140 MET B CA 1
ATOM 3070 C C . MET B 1 140 ? 5.113 -10.367 -5.105 1 98.88 140 MET B C 1
ATOM 3072 O O . MET B 1 140 ? 5.406 -9.438 -5.859 1 98.88 140 MET B O 1
ATOM 3076 N N . SER B 1 141 ? 4.984 -10.289 -3.854 1 98.81 141 SER B N 1
ATOM 3077 C CA . SER B 1 141 ? 5.277 -9.062 -3.127 1 98.81 141 SER B CA 1
ATOM 3078 C C . SER B 1 141 ? 6.723 -9.031 -2.65 1 98.81 141 SER B C 1
ATOM 3080 O O . SER B 1 141 ? 7.645 -9.273 -3.432 1 98.81 141 SER B O 1
ATOM 3082 N N . SER B 1 142 ? 7.012 -8.695 -1.472 1 98.56 142 SER B N 1
ATOM 3083 C CA . SER B 1 142 ? 8.305 -8.531 -0.822 1 98.56 142 SER B CA 1
ATOM 3084 C C . SER B 1 142 ? 8.148 -8.32 0.68 1 98.56 142 SER B C 1
ATOM 3086 O O . SER B 1 142 ? 7.062 -7.992 1.155 1 98.56 142 SER B O 1
ATOM 3088 N N . MET B 1 143 ? 9.258 -8.609 1.409 1 98.69 143 MET B N 1
ATOM 3089 C CA . MET B 1 143 ? 9.258 -8.062 2.764 1 98.69 143 MET B CA 1
ATOM 3090 C C . MET B 1 143 ? 9.008 -6.559 2.742 1 98.69 143 MET B C 1
ATOM 3092 O O . MET B 1 143 ? 8.406 -6.012 3.67 1 98.69 143 MET B O 1
ATOM 3096 N N . GLY B 1 144 ? 9.344 -5.922 1.607 1 98.44 144 GLY B N 1
ATOM 3097 C CA . GLY B 1 144 ? 9.125 -4.5 1.4 1 98.44 144 GLY B CA 1
ATOM 3098 C C . GLY B 1 144 ? 7.664 -4.137 1.232 1 98.44 144 GLY B C 1
ATOM 3099 O O . GLY B 1 144 ? 7.316 -2.961 1.124 1 98.44 144 GLY B O 1
ATOM 3100 N N . GLY B 1 145 ? 6.762 -5.102 1.194 1 98.81 145 GLY B N 1
ATOM 3101 C CA . GLY B 1 145 ? 5.32 -4.895 1.219 1 98.81 145 GLY B CA 1
ATOM 3102 C C . GLY B 1 145 ? 4.742 -4.887 2.621 1 98.81 145 GLY B C 1
ATOM 3103 O O . GLY B 1 145 ? 3.562 -4.586 2.809 1 98.81 145 GLY B O 1
ATOM 3104 N N . ARG B 1 146 ? 5.625 -5.203 3.619 1 98.62 146 ARG B N 1
ATOM 3105 C CA . ARG B 1 146 ? 5.203 -5.293 5.012 1 98.62 146 ARG B CA 1
ATOM 3106 C C . ARG B 1 146 ? 5.816 -4.172 5.848 1 98.62 146 ARG B C 1
ATOM 3108 O O . ARG B 1 146 ? 5.242 -3.756 6.855 1 98.62 146 ARG B O 1
ATOM 3115 N N . PHE B 1 147 ? 6.992 -3.746 5.453 1 98.62 147 PHE B N 1
ATOM 3116 C CA . PHE B 1 147 ? 7.641 -2.578 6.039 1 98.62 147 PHE B CA 1
ATOM 3117 C C . PHE B 1 147 ? 8.547 -1.898 5.02 1 98.62 147 PHE B C 1
ATOM 3119 O O . PHE B 1 147 ? 8.891 -2.486 3.992 1 98.62 147 PHE B O 1
ATOM 3126 N N . SER B 1 148 ? 8.875 -0.66 5.297 1 98.5 148 SER B N 1
ATOM 3127 C CA . SER B 1 148 ? 9.719 0.119 4.398 1 98.5 148 SER B CA 1
ATOM 3128 C C . SER B 1 148 ? 10.938 0.678 5.129 1 98.5 148 SER B C 1
ATOM 3130 O O . SER B 1 148 ? 11.031 0.586 6.355 1 98.5 148 SER B O 1
ATOM 3132 N N . PHE B 1 149 ? 11.922 1.091 4.422 1 97.5 149 PHE B N 1
ATOM 3133 C CA . PHE B 1 149 ? 13.133 1.684 4.965 1 97.5 149 PHE B CA 1
ATOM 3134 C C . PHE B 1 149 ? 13.75 2.66 3.971 1 97.5 149 PHE B C 1
ATOM 3136 O O . PHE B 1 149 ? 13.328 2.734 2.816 1 97.5 149 PHE B O 1
ATOM 3143 N N . PRO B 1 150 ? 14.688 3.453 4.395 1 98.56 150 PRO B N 1
ATOM 3144 C CA . PRO B 1 150 ? 15.211 4.52 3.537 1 98.56 150 PRO B CA 1
ATOM 3145 C C . PRO B 1 150 ? 15.742 3.998 2.205 1 98.56 150 PRO B C 1
ATOM 3147 O O . PRO B 1 150 ? 16.484 3.01 2.176 1 98.56 150 PRO B O 1
ATOM 3150 N N . GLY B 1 151 ? 15.344 4.652 1.183 1 98.56 151 GLY B N 1
ATOM 3151 C CA . GLY B 1 151 ? 15.883 4.355 -0.134 1 98.56 151 GLY B CA 1
ATOM 3152 C C . GLY B 1 151 ? 15 3.441 -0.954 1 98.56 151 GLY B C 1
ATOM 3153 O O . GLY B 1 151 ? 15.25 3.221 -2.141 1 98.56 151 GLY B O 1
ATOM 3154 N N . VAL B 1 152 ? 13.867 2.965 -0.342 1 98.5 152 VAL B N 1
ATOM 3155 C CA . VAL B 1 152 ? 13.07 2.008 -1.106 1 98.5 152 VAL B CA 1
ATOM 3156 C C . VAL B 1 152 ? 11.594 2.391 -1.039 1 98.5 152 VAL B C 1
ATOM 3158 O O . VAL B 1 152 ? 10.719 1.559 -1.284 1 98.5 152 VAL B O 1
ATOM 3161 N N . GLY B 1 153 ? 11.312 3.621 -0.669 1 98.81 153 GLY B N 1
ATOM 3162 C CA . GLY B 1 153 ? 9.938 4.062 -0.466 1 98.81 153 GLY B CA 1
ATOM 3163 C C . GLY B 1 153 ? 9.055 3.85 -1.683 1 98.81 153 GLY B C 1
ATOM 3164 O O . GLY B 1 153 ? 7.918 3.393 -1.56 1 98.81 153 GLY B O 1
ATOM 3165 N N . ALA B 1 154 ? 9.57 4.195 -2.871 1 98.81 154 ALA B N 1
ATOM 3166 C CA . ALA B 1 154 ? 8.797 4.035 -4.102 1 98.81 154 ALA B CA 1
ATOM 3167 C C . ALA B 1 154 ? 8.461 2.566 -4.352 1 98.81 154 ALA B C 1
ATOM 3169 O O . ALA B 1 154 ? 7.316 2.227 -4.648 1 98.81 154 ALA B O 1
ATOM 3170 N N . TYR B 1 155 ? 9.422 1.714 -4.207 1 98.69 155 TYR B N 1
ATOM 3171 C CA . TYR B 1 155 ? 9.234 0.277 -4.371 1 98.69 155 TYR B CA 1
ATOM 3172 C C . TYR B 1 155 ? 8.258 -0.267 -3.338 1 98.69 155 TYR B C 1
ATOM 3174 O O . TYR B 1 155 ? 7.305 -0.968 -3.684 1 98.69 155 TYR B O 1
ATOM 3182 N N . SER B 1 156 ? 8.445 0.089 -2.066 1 98.88 156 SER B N 1
ATOM 3183 C CA . SER B 1 156 ? 7.594 -0.382 -0.98 1 98.88 156 SER B CA 1
ATOM 3184 C C . SER B 1 156 ? 6.145 0.031 -1.198 1 98.88 156 SER B C 1
ATOM 3186 O O . SER B 1 156 ? 5.227 -0.752 -0.947 1 98.88 156 SER B O 1
ATOM 3188 N N . ALA B 1 157 ? 5.934 1.226 -1.674 1 98.94 157 ALA B N 1
ATOM 3189 C CA . ALA B 1 157 ? 4.574 1.699 -1.906 1 98.94 157 ALA B CA 1
ATOM 3190 C C . ALA B 1 157 ? 3.818 0.761 -2.842 1 98.94 157 ALA B C 1
ATOM 3192 O O . ALA B 1 157 ? 2.646 0.452 -2.609 1 98.94 157 ALA B O 1
ATOM 3193 N N . THR B 1 158 ? 4.461 0.305 -3.893 1 98.94 158 THR B N 1
ATOM 3194 C CA . THR B 1 158 ? 3.795 -0.554 -4.863 1 98.94 158 THR B CA 1
ATOM 3195 C C . THR B 1 158 ? 3.477 -1.916 -4.254 1 98.94 158 THR B C 1
ATOM 3197 O O . THR B 1 158 ? 2.393 -2.461 -4.473 1 98.94 158 THR B O 1
ATOM 3200 N N . LYS B 1 159 ? 4.434 -2.465 -3.502 1 98.94 159 LYS B N 1
ATOM 3201 C CA . LYS B 1 159 ? 4.219 -3.777 -2.898 1 98.94 159 LYS B CA 1
ATOM 3202 C C . LYS B 1 159 ? 3.189 -3.705 -1.775 1 98.94 159 LYS B C 1
ATOM 3204 O O . LYS B 1 159 ? 2.393 -4.629 -1.596 1 98.94 159 LYS B O 1
ATOM 3209 N N . PHE B 1 160 ? 3.135 -2.529 -1.057 1 98.94 160 PHE B N 1
ATOM 3210 C CA . PHE B 1 160 ? 2.072 -2.287 -0.089 1 98.94 160 PHE B CA 1
ATOM 3211 C C . PHE B 1 160 ? 0.709 -2.283 -0.771 1 98.94 160 PHE B C 1
ATOM 3213 O O . PHE B 1 160 ? -0.234 -2.916 -0.289 1 98.94 160 PHE B O 1
ATOM 3220 N N . ALA B 1 161 ? 0.631 -1.584 -1.842 1 98.94 161 ALA B N 1
ATOM 3221 C CA . ALA B 1 161 ? -0.633 -1.521 -2.572 1 98.94 161 ALA B CA 1
ATOM 3222 C C . ALA B 1 161 ? -1.099 -2.916 -2.982 1 98.94 161 ALA B C 1
ATOM 3224 O O . ALA B 1 161 ? -2.271 -3.26 -2.818 1 98.94 161 ALA B O 1
ATOM 3225 N N . LEU B 1 162 ? -0.163 -3.697 -3.471 1 98.94 162 LEU B N 1
ATOM 3226 C CA . LEU B 1 162 ? -0.47 -5.062 -3.887 1 98.94 162 LEU B CA 1
ATOM 3227 C C . LEU B 1 162 ? -0.97 -5.891 -2.709 1 98.94 162 LEU B C 1
ATOM 3229 O O . LEU B 1 162 ? -1.924 -6.66 -2.844 1 98.94 162 LEU B O 1
ATOM 3233 N N . GLU B 1 163 ? -0.348 -5.742 -1.553 1 98.94 163 GLU B N 1
ATOM 3234 C CA . GLU B 1 163 ? -0.764 -6.43 -0.334 1 98.94 163 GLU B CA 1
ATOM 3235 C C . GLU B 1 163 ? -2.197 -6.066 0.044 1 98.94 163 GLU B C 1
ATOM 3237 O O . GLU B 1 163 ? -3.018 -6.949 0.305 1 98.94 163 GLU B O 1
ATOM 3242 N N . GLY B 1 164 ? -2.469 -4.789 0.059 1 98.88 164 GLY B N 1
ATOM 3243 C CA . GLY B 1 164 ? -3.791 -4.328 0.454 1 98.88 164 GLY B CA 1
ATOM 3244 C C . GLY B 1 164 ? -4.895 -4.844 -0.446 1 98.88 164 GLY B C 1
ATOM 3245 O O . GLY B 1 164 ? -5.934 -5.305 0.037 1 98.88 164 GLY B O 1
ATOM 3246 N N . LEU B 1 165 ? -4.668 -4.828 -1.743 1 98.94 165 LEU B N 1
ATOM 3247 C CA . LEU B 1 165 ? -5.641 -5.344 -2.703 1 98.94 165 LEU B CA 1
ATOM 3248 C C . LEU B 1 165 ? -5.855 -6.84 -2.506 1 98.94 165 LEU B C 1
ATOM 3250 O O . LEU B 1 165 ? -6.992 -7.316 -2.535 1 98.94 165 LEU B O 1
ATOM 3254 N N . SER B 1 166 ? -4.785 -7.535 -2.281 1 98.94 166 SER B N 1
ATOM 3255 C CA . SER B 1 166 ? -4.809 -8.992 -2.236 1 98.94 166 SER B CA 1
ATOM 3256 C C . SER B 1 166 ? -5.492 -9.5 -0.968 1 98.94 166 SER B C 1
ATOM 3258 O O . SER B 1 166 ? -6.148 -10.539 -0.981 1 98.94 166 SER B O 1
ATOM 3260 N N . GLU B 1 167 ? -5.316 -8.742 0.114 1 98.88 167 GLU B N 1
ATOM 3261 C CA . GLU B 1 167 ? -5.988 -9.125 1.354 1 98.88 167 GLU B CA 1
ATOM 3262 C C . GLU B 1 167 ? -7.504 -9.109 1.186 1 98.88 167 GLU B C 1
ATOM 3264 O O . GLU B 1 167 ? -8.195 -10.023 1.646 1 98.88 167 GLU B O 1
ATOM 3269 N N . ALA B 1 168 ? -8.023 -8.086 0.559 1 98.88 168 ALA B N 1
ATOM 3270 C CA . ALA B 1 168 ? -9.461 -8.047 0.27 1 98.88 168 ALA B CA 1
ATOM 3271 C C . ALA B 1 168 ? -9.852 -9.164 -0.698 1 98.88 168 ALA B C 1
ATOM 3273 O O . ALA B 1 168 ? -10.844 -9.859 -0.478 1 98.88 168 ALA B O 1
ATOM 3274 N N . LEU B 1 169 ? -9.055 -9.352 -1.706 1 98.94 169 LEU B N 1
ATOM 3275 C CA . LEU B 1 169 ? -9.328 -10.344 -2.736 1 98.94 169 LEU B CA 1
ATOM 3276 C C . LEU B 1 169 ? -9.453 -11.742 -2.125 1 98.94 169 LEU B C 1
ATOM 3278 O O . LEU B 1 169 ? -10.367 -12.492 -2.465 1 98.94 169 LEU B O 1
ATOM 3282 N N . ALA B 1 170 ? -8.531 -12.078 -1.249 1 98.94 170 ALA B N 1
ATOM 3283 C CA . ALA B 1 170 ? -8.492 -13.414 -0.651 1 98.94 170 ALA B CA 1
ATOM 3284 C C . ALA B 1 170 ? -9.82 -13.758 0.017 1 98.94 170 ALA B C 1
ATOM 3286 O O . ALA B 1 170 ? -10.344 -14.859 -0.164 1 98.94 170 ALA B O 1
ATOM 3287 N N . LYS B 1 171 ? -10.328 -12.773 0.738 1 98.62 171 LYS B N 1
ATOM 3288 C CA . LYS B 1 171 ? -11.602 -13.008 1.424 1 98.62 171 LYS B CA 1
ATOM 3289 C C . LYS B 1 171 ? -12.758 -13.031 0.436 1 98.62 171 LYS B C 1
ATOM 3291 O O . LYS B 1 171 ? -13.695 -13.812 0.594 1 98.62 171 LYS B O 1
ATOM 3296 N N . GLU B 1 172 ? -12.711 -12.25 -0.56 1 98.88 172 GLU B N 1
ATOM 3297 C CA . GLU B 1 172 ? -13.789 -12.109 -1.537 1 98.88 172 GLU B CA 1
ATOM 3298 C C . GLU B 1 172 ? -13.961 -13.391 -2.352 1 98.88 172 GLU B C 1
ATOM 3300 O O . GLU B 1 172 ? -15.078 -13.773 -2.688 1 98.88 172 GLU B O 1
ATOM 3305 N N . VAL B 1 173 ? -12.867 -14.117 -2.625 1 98.88 173 VAL B N 1
ATOM 3306 C CA . VAL B 1 173 ? -12.961 -15.188 -3.615 1 98.88 173 VAL B CA 1
ATOM 3307 C C . VAL B 1 173 ? -12.906 -16.547 -2.916 1 98.88 173 VAL B C 1
ATOM 3309 O O . VAL B 1 173 ? -13.039 -17.594 -3.561 1 98.88 173 VAL B O 1
ATOM 3312 N N . ALA B 1 174 ? -12.68 -16.531 -1.595 1 98.56 174 ALA B N 1
ATOM 3313 C CA . ALA B 1 174 ? -12.539 -17.766 -0.846 1 98.56 174 ALA B CA 1
ATOM 3314 C C . ALA B 1 174 ? -13.758 -18.672 -1.05 1 98.56 174 ALA B C 1
ATOM 3316 O O . ALA B 1 174 ? -13.617 -19.891 -1.214 1 98.56 174 ALA B O 1
ATOM 3317 N N . GLY B 1 175 ? -14.922 -18.047 -1.135 1 98.19 175 GLY B N 1
ATOM 3318 C CA . GLY B 1 175 ? -16.156 -18.812 -1.27 1 98.19 175 GLY B CA 1
ATOM 3319 C C . GLY B 1 175 ? -16.297 -19.469 -2.625 1 98.19 175 GLY B C 1
ATOM 3320 O O . GLY B 1 175 ? -17.141 -20.359 -2.801 1 98.19 175 GLY B O 1
ATOM 3321 N N . PHE B 1 176 ? -15.484 -19.078 -3.582 1 98.5 176 PHE B N 1
ATOM 3322 C CA . PHE B 1 176 ? -15.539 -19.641 -4.922 1 98.5 176 PHE B CA 1
ATOM 3323 C C . PHE B 1 176 ? -14.5 -20.75 -5.09 1 98.5 176 PHE B C 1
ATOM 3325 O O . PHE B 1 176 ? -14.32 -21.281 -6.188 1 98.5 176 PHE B O 1
ATOM 3332 N N . GLY B 1 177 ? -13.75 -21.062 -3.971 1 98.38 177 GLY B N 1
ATOM 3333 C CA . GLY B 1 177 ? -12.703 -22.062 -4.082 1 98.38 177 GLY B CA 1
ATOM 3334 C C . GLY B 1 177 ? -11.422 -21.516 -4.68 1 98.38 177 GLY B C 1
ATOM 3335 O O . GLY B 1 177 ? -10.555 -22.281 -5.113 1 98.38 177 GLY B O 1
ATOM 3336 N N . ILE B 1 178 ? -11.273 -20.203 -4.797 1 98.88 178 ILE B N 1
ATOM 3337 C CA . ILE B 1 178 ? -10.086 -19.562 -5.355 1 98.88 178 ILE B CA 1
ATOM 3338 C C . ILE B 1 178 ? -9.141 -19.156 -4.23 1 98.88 178 ILE B C 1
ATOM 3340 O O . ILE B 1 178 ? -9.562 -18.531 -3.25 1 98.88 178 ILE B O 1
ATOM 3344 N N . LYS B 1 179 ? -7.875 -19.562 -4.312 1 98.88 179 LYS B N 1
ATOM 3345 C CA . LYS B 1 179 ? -6.84 -19.25 -3.33 1 98.88 179 LYS B CA 1
ATOM 3346 C C . LYS B 1 179 ? -6.082 -17.969 -3.713 1 98.88 179 LYS B C 1
ATOM 3348 O O . LYS B 1 179 ? -5.938 -17.672 -4.898 1 98.88 179 LYS B O 1
ATOM 3353 N N . VAL B 1 180 ? -5.691 -17.234 -2.73 1 98.94 180 VAL B N 1
ATOM 3354 C CA . VAL B 1 180 ? -4.785 -16.094 -2.908 1 98.94 180 VAL B CA 1
ATOM 3355 C C . VAL B 1 180 ? -3.578 -16.25 -1.983 1 98.94 180 VAL B C 1
ATOM 3357 O O . VAL B 1 180 ? -3.736 -16.5 -0.785 1 98.94 180 VAL B O 1
ATOM 3360 N N . LEU B 1 181 ? -2.406 -16.203 -2.543 1 98.94 181 LEU B N 1
ATOM 3361 C CA . LEU B 1 181 ? -1.15 -16.297 -1.806 1 98.94 181 LEU B CA 1
ATOM 3362 C C . LEU B 1 181 ? -0.272 -15.078 -2.078 1 98.94 181 LEU B C 1
ATOM 3364 O O . LEU B 1 181 ? 0.026 -14.766 -3.232 1 98.94 181 LEU B O 1
ATOM 3368 N N . ILE B 1 182 ? 0.063 -14.344 -1.031 1 98.94 182 ILE B N 1
ATOM 3369 C CA . ILE B 1 182 ? 1.03 -13.258 -1.114 1 98.94 182 ILE B CA 1
ATOM 3370 C C . ILE B 1 182 ? 2.41 -13.758 -0.691 1 98.94 182 ILE B C 1
ATOM 3372 O O . ILE B 1 182 ? 2.594 -14.211 0.443 1 98.94 182 ILE B O 1
ATOM 3376 N N . VAL B 1 183 ? 3.355 -13.703 -1.584 1 99 183 VAL B N 1
ATOM 3377 C CA . VAL B 1 183 ? 4.715 -14.156 -1.302 1 99 183 VAL B CA 1
ATOM 3378 C C . VAL B 1 183 ? 5.594 -12.953 -0.956 1 99 183 VAL B C 1
ATOM 3380 O O . VAL B 1 183 ? 5.605 -11.953 -1.684 1 99 183 VAL B O 1
ATOM 3383 N N . GLU B 1 184 ? 6.305 -13.039 0.16 1 98.94 184 GLU B N 1
ATOM 3384 C CA . GLU B 1 184 ? 7.062 -11.914 0.686 1 98.94 184 GLU B CA 1
ATOM 3385 C C . GLU B 1 184 ? 8.539 -12.273 0.865 1 98.94 184 GLU B C 1
ATOM 3387 O O . GLU B 1 184 ? 9.008 -12.445 1.991 1 98.94 184 GLU B O 1
ATOM 3392 N N . PRO B 1 185 ? 9.289 -12.289 -0.228 1 98.88 185 PRO B N 1
ATOM 3393 C CA . PRO B 1 185 ? 10.711 -12.641 -0.149 1 98.88 185 PRO B CA 1
ATOM 3394 C C . PRO B 1 185 ? 11.562 -11.523 0.435 1 98.88 185 PRO B C 1
ATOM 3396 O O . PRO B 1 185 ? 11.258 -10.344 0.246 1 98.88 185 PRO B O 1
ATOM 3399 N N . GLY B 1 186 ? 12.633 -11.953 1.154 1 98.44 186 GLY B N 1
ATOM 3400 C CA . GLY B 1 186 ? 13.75 -11.07 1.462 1 98.44 186 GLY B CA 1
ATOM 3401 C C . GLY B 1 186 ? 14.789 -11.023 0.363 1 98.44 186 GLY B C 1
ATOM 3402 O O . GLY B 1 186 ? 14.461 -10.828 -0.808 1 98.44 186 GLY B O 1
ATOM 3403 N N . ALA B 1 187 ? 16.016 -11.18 0.708 1 97.56 187 ALA B N 1
ATOM 3404 C CA . ALA B 1 187 ? 17.125 -11.141 -0.245 1 97.56 187 ALA B CA 1
ATOM 3405 C C . ALA B 1 187 ? 17.391 -12.516 -0.841 1 97.56 187 ALA B C 1
ATOM 3407 O O . ALA B 1 187 ? 17.844 -13.43 -0.141 1 97.56 187 ALA B O 1
ATOM 3408 N N . PHE B 1 188 ? 17.125 -12.648 -2.148 1 97.81 188 PHE B N 1
ATOM 3409 C CA . PHE B 1 188 ? 17.312 -13.914 -2.842 1 97.81 188 PHE B CA 1
ATOM 3410 C C . PHE B 1 188 ? 18.219 -13.742 -4.055 1 97.81 188 PHE B C 1
ATOM 3412 O O . PHE B 1 188 ? 18.266 -12.664 -4.652 1 97.81 188 PHE B O 1
ATOM 3419 N N . ARG B 1 189 ? 18.828 -14.805 -4.434 1 95.94 189 ARG B N 1
ATOM 3420 C CA . ARG B 1 189 ? 19.734 -14.773 -5.578 1 95.94 189 ARG B CA 1
ATOM 3421 C C . ARG B 1 189 ? 18.969 -14.883 -6.887 1 95.94 189 ARG B C 1
ATOM 3423 O O . ARG B 1 189 ? 18.922 -15.953 -7.508 1 95.94 189 ARG B O 1
ATOM 3430 N N . THR B 1 190 ? 18.188 -13.805 -7.535 1 91.56 190 THR B N 1
ATOM 3431 C CA . THR B 1 190 ? 17.359 -13.758 -8.734 1 91.56 190 THR B CA 1
ATOM 3432 C C . THR B 1 190 ? 17.906 -12.742 -9.734 1 91.56 190 THR B C 1
ATOM 3434 O O . THR B 1 190 ? 17.359 -12.586 -10.828 1 91.56 190 THR B O 1
ATOM 3437 N N . GLY B 1 191 ? 18.797 -11.969 -9.578 1 88.69 191 GLY B N 1
ATOM 3438 C CA . GLY B 1 191 ? 19.297 -10.852 -10.359 1 88.69 191 GLY B CA 1
ATOM 3439 C C . GLY B 1 191 ? 18.625 -9.531 -10.008 1 88.69 191 GLY B C 1
ATOM 3440 O O . GLY B 1 191 ? 18.906 -8.508 -10.633 1 88.69 191 GLY B O 1
ATOM 3441 N N . PHE B 1 192 ? 17.719 -9.539 -9.141 1 86.44 192 PHE B N 1
ATOM 3442 C CA . PHE B 1 192 ? 16.984 -8.344 -8.727 1 86.44 192 PHE B CA 1
ATOM 3443 C C . PHE B 1 192 ? 17.953 -7.238 -8.305 1 86.44 192 PHE B C 1
ATOM 3445 O O . PHE B 1 192 ? 17.734 -6.07 -8.641 1 86.44 192 PHE B O 1
ATOM 3452 N N . ALA B 1 193 ? 19 -7.648 -7.629 1 84.5 193 ALA B N 1
ATOM 3453 C CA . ALA B 1 193 ? 19.969 -6.68 -7.125 1 84.5 193 ALA B CA 1
ATOM 3454 C C . ALA B 1 193 ? 20.984 -6.32 -8.203 1 84.5 193 ALA B C 1
ATOM 3456 O O . ALA B 1 193 ? 21.828 -5.438 -8 1 84.5 193 ALA B O 1
ATOM 3457 N N . GLY B 1 194 ? 20.812 -7.023 -9.266 1 83.94 194 GLY B N 1
ATOM 3458 C CA . GLY B 1 194 ? 21.766 -6.789 -10.344 1 83.94 194 GLY B CA 1
ATOM 3459 C C . GLY B 1 194 ? 21.406 -5.617 -11.227 1 83.94 194 GLY B C 1
ATOM 3460 O O . GLY B 1 194 ? 20.328 -5.027 -11.07 1 83.94 194 GLY B O 1
ATOM 3461 N N . GLY B 1 195 ? 22.203 -5.23 -12.086 1 75.81 195 GLY B N 1
ATOM 3462 C CA . GLY B 1 195 ? 22.094 -4.008 -12.867 1 75.81 195 GLY B CA 1
ATOM 3463 C C . GLY B 1 195 ? 20.891 -3.986 -13.797 1 75.81 195 GLY B C 1
ATOM 3464 O O . GLY B 1 195 ? 20.438 -2.918 -14.203 1 75.81 195 GLY B O 1
ATOM 3465 N N . GLY B 1 196 ? 20.328 -5.016 -14.125 1 80.25 196 GLY B N 1
ATOM 3466 C CA . GLY B 1 196 ? 19.25 -5.027 -15.102 1 80.25 196 GLY B CA 1
ATOM 3467 C C . GLY B 1 196 ? 17.891 -4.777 -14.484 1 80.25 196 GLY B C 1
ATOM 3468 O O . GLY B 1 196 ? 17 -4.23 -15.141 1 80.25 196 GLY B O 1
ATOM 3469 N N . ALA B 1 197 ? 17.688 -5.086 -13.266 1 88.62 197 ALA B N 1
ATOM 3470 C CA . ALA B 1 197 ? 16.359 -5.047 -12.664 1 88.62 197 ALA B CA 1
ATOM 3471 C C . ALA B 1 197 ? 16.266 -3.975 -11.578 1 88.62 197 ALA B C 1
ATOM 3473 O O . ALA B 1 197 ? 15.203 -3.719 -11.031 1 88.62 197 ALA B O 1
ATOM 3474 N N . LEU B 1 198 ? 17.422 -3.344 -11.336 1 93.81 198 LEU B N 1
ATOM 3475 C CA . LEU B 1 198 ? 17.469 -2.34 -10.281 1 93.81 198 LEU B CA 1
ATOM 3476 C C . LEU B 1 198 ? 17.781 -0.96 -10.852 1 93.81 198 LEU B C 1
ATOM 3478 O O . LEU B 1 198 ? 18.859 -0.742 -11.406 1 93.81 198 LEU B O 1
ATOM 3482 N N . ALA B 1 199 ? 16.797 -0.076 -10.727 1 95.81 199 ALA B N 1
ATOM 3483 C CA . ALA B 1 199 ? 16.969 1.303 -11.172 1 95.81 199 ALA B CA 1
ATOM 3484 C C . ALA B 1 199 ? 17.312 2.221 -10 1 95.81 199 ALA B C 1
ATOM 3486 O O . ALA B 1 199 ? 17.188 1.828 -8.844 1 95.81 199 ALA B O 1
ATOM 3487 N N . HIS B 1 200 ? 17.797 3.363 -10.328 1 96.88 200 HIS B N 1
ATOM 3488 C CA . HIS B 1 200 ? 18.172 4.355 -9.336 1 96.88 200 HIS B CA 1
ATOM 3489 C C . HIS B 1 200 ? 17.594 5.727 -9.68 1 96.88 200 HIS B C 1
ATOM 3491 O O . HIS B 1 200 ? 17.734 6.195 -10.812 1 96.88 200 HIS B O 1
ATOM 3497 N N . SER B 1 201 ? 16.953 6.391 -8.688 1 98.31 201 SER B N 1
ATOM 3498 C CA . SER B 1 201 ? 16.625 7.801 -8.836 1 98.31 201 SER B CA 1
ATOM 3499 C C . SER B 1 201 ? 17.859 8.68 -8.742 1 98.31 201 SER B C 1
ATOM 3501 O O . SER B 1 201 ? 18.859 8.305 -8.117 1 98.31 201 SER B O 1
ATOM 3503 N N . ALA B 1 202 ? 17.797 9.875 -9.398 1 98.19 202 ALA B N 1
ATOM 3504 C CA . ALA B 1 202 ? 18.891 10.82 -9.266 1 98.19 202 ALA B CA 1
ATOM 3505 C C . ALA B 1 202 ? 19.078 11.242 -7.812 1 98.19 202 ALA B C 1
ATOM 3507 O O . ALA B 1 202 ? 18.141 11.672 -7.152 1 98.19 202 ALA B O 1
ATOM 3508 N N . PRO B 1 203 ? 20.328 11.156 -7.363 1 98.06 203 PRO B N 1
ATOM 3509 C CA . PRO B 1 203 ? 20.562 11.398 -5.938 1 98.06 203 PRO B CA 1
ATOM 3510 C C . PRO B 1 203 ? 20.5 12.883 -5.574 1 98.06 203 PRO B C 1
ATOM 3512 O O . PRO B 1 203 ? 20.812 13.734 -6.406 1 98.06 203 PRO B O 1
ATOM 3515 N N . ILE B 1 204 ? 20 13.227 -4.422 1 98.56 204 ILE B N 1
ATOM 3516 C CA . ILE B 1 204 ? 20.125 14.5 -3.721 1 98.56 204 ILE B CA 1
ATOM 3517 C C . ILE B 1 204 ? 21.156 14.359 -2.594 1 98.56 204 ILE B C 1
ATOM 3519 O O . ILE B 1 204 ? 20.984 13.523 -1.703 1 98.56 204 ILE B O 1
ATOM 3523 N N . GLY B 1 205 ? 22.172 15.125 -2.604 1 98.38 205 GLY B N 1
ATOM 3524 C CA . GLY B 1 205 ? 23.312 15.016 -1.701 1 98.38 205 GLY B CA 1
ATOM 3525 C C . GLY B 1 205 ? 22.906 14.898 -0.245 1 98.38 205 GLY B C 1
ATOM 3526 O O . GLY B 1 205 ? 23.5 14.141 0.514 1 98.38 205 GLY B O 1
ATOM 3527 N N . ALA B 1 206 ? 21.906 15.531 0.132 1 98.5 206 ALA B N 1
ATOM 3528 C CA . ALA B 1 206 ? 21.453 15.578 1.522 1 98.5 206 ALA B CA 1
ATOM 3529 C C . ALA B 1 206 ? 21.062 14.195 2.023 1 98.5 206 ALA B C 1
ATOM 3531 O O . ALA B 1 206 ? 21.109 13.922 3.227 1 98.5 206 ALA B O 1
ATOM 3532 N N . TYR B 1 207 ? 20.734 13.242 1.125 1 98.62 207 TYR B N 1
ATOM 3533 C CA . TYR B 1 207 ? 20.234 11.93 1.528 1 98.62 207 TYR B CA 1
ATOM 3534 C C . TYR B 1 207 ? 21.344 10.891 1.494 1 98.62 207 TYR B C 1
ATOM 3536 O O . TYR B 1 207 ? 21.141 9.734 1.861 1 98.62 207 TYR B O 1
ATOM 3544 N N . ASP B 1 208 ? 22.531 11.195 1.115 1 98.06 208 ASP B N 1
ATOM 3545 C CA . ASP B 1 208 ? 23.625 10.25 0.958 1 98.06 208 ASP B CA 1
ATOM 3546 C C . ASP B 1 208 ? 23.891 9.484 2.258 1 98.06 208 ASP B C 1
ATOM 3548 O O . ASP B 1 208 ? 24.109 8.273 2.24 1 98.06 208 ASP B O 1
ATOM 3552 N N . PRO B 1 209 ? 23.828 10.148 3.402 1 98.12 209 PRO B N 1
ATOM 3553 C CA . PRO B 1 209 ? 24.141 9.422 4.637 1 98.12 209 PRO B CA 1
ATOM 3554 C C . PRO B 1 209 ? 23.125 8.328 4.941 1 98.12 209 PRO B C 1
ATOM 3556 O O . PRO B 1 209 ? 23.469 7.316 5.566 1 98.12 209 PRO B O 1
ATOM 3559 N N . ILE B 1 210 ? 21.938 8.484 4.477 1 98 210 ILE B N 1
ATOM 3560 C CA . ILE B 1 210 ? 20.875 7.582 4.918 1 98 210 ILE B CA 1
ATOM 3561 C C . ILE B 1 210 ? 20.5 6.637 3.781 1 98 210 ILE B C 1
ATOM 3563 O O . ILE B 1 210 ? 20.109 5.488 4.023 1 98 210 ILE B O 1
ATOM 3567 N N . VAL B 1 211 ? 20.547 7.09 2.52 1 98.19 211 VAL B N 1
ATOM 3568 C CA . VAL B 1 211 ? 20.141 6.289 1.37 1 98.19 211 VAL B CA 1
ATOM 3569 C C . VAL B 1 211 ? 21.375 5.684 0.699 1 98.19 211 VAL B C 1
ATOM 3571 O O . VAL B 1 211 ? 21.281 4.656 0.024 1 98.19 211 VAL B O 1
ATOM 3574 N N . GLY B 1 212 ? 22.594 6.277 0.891 1 96.94 212 GLY B N 1
ATOM 3575 C CA . GLY B 1 212 ? 23.844 5.836 0.279 1 96.94 212 GLY B CA 1
ATOM 3576 C C . GLY B 1 212 ? 24.156 4.375 0.549 1 96.94 212 GLY B C 1
ATOM 3577 O O . GLY B 1 212 ? 24.453 3.617 -0.376 1 96.94 212 GLY B O 1
ATOM 3578 N N . PRO B 1 213 ? 24.016 4.008 1.819 1 96.44 213 PRO B N 1
ATOM 3579 C CA . PRO B 1 213 ? 24.297 2.607 2.143 1 96.44 213 PRO B CA 1
ATOM 3580 C C . PRO B 1 213 ? 23.406 1.637 1.38 1 96.44 213 PRO B C 1
ATOM 3582 O O . PRO B 1 213 ? 23.844 0.56 0.979 1 96.44 213 PRO B O 1
ATOM 3585 N N . VAL B 1 214 ? 22.188 1.953 1.188 1 96.19 214 VAL B N 1
ATOM 3586 C CA . VAL B 1 214 ? 21.266 1.113 0.43 1 96.19 214 VAL B CA 1
ATOM 3587 C C . VAL B 1 214 ? 21.625 1.161 -1.054 1 96.19 214 VAL B C 1
ATOM 3589 O O . VAL B 1 214 ? 21.625 0.131 -1.732 1 96.19 214 VAL B O 1
ATOM 3592 N N . ARG B 1 215 ? 21.953 2.324 -1.533 1 95.56 215 ARG B N 1
ATOM 3593 C CA . ARG B 1 215 ? 22.281 2.561 -2.936 1 95.56 215 ARG B CA 1
ATOM 3594 C C . ARG B 1 215 ? 23.484 1.715 -3.367 1 95.56 215 ARG B C 1
ATOM 3596 O O . ARG B 1 215 ? 23.516 1.226 -4.5 1 95.56 215 ARG B O 1
ATOM 3603 N N . THR B 1 216 ? 24.422 1.508 -2.51 1 94.75 216 THR B N 1
ATOM 3604 C CA . THR B 1 216 ? 25.625 0.751 -2.857 1 94.75 216 THR B CA 1
ATOM 3605 C C . THR B 1 216 ? 25.516 -0.688 -2.361 1 94.75 216 THR B C 1
ATOM 3607 O O . THR B 1 216 ? 25.984 -1.614 -3.02 1 94.75 216 THR B O 1
ATOM 3610 N N . GLY B 1 217 ? 24.844 -0.852 -1.248 1 93.81 217 GLY B N 1
ATOM 3611 C CA . GLY B 1 217 ? 24.781 -2.158 -0.611 1 93.81 217 GLY B CA 1
ATOM 3612 C C . GLY B 1 217 ? 23.984 -3.172 -1.398 1 93.81 217 GLY B C 1
ATOM 3613 O O . GLY B 1 217 ? 24.375 -4.332 -1.521 1 93.81 217 GLY B O 1
ATOM 3614 N N . LEU B 1 218 ? 22.828 -2.738 -1.892 1 92.56 218 LEU B N 1
ATOM 3615 C CA . LEU B 1 218 ? 21.953 -3.672 -2.58 1 92.56 218 LEU B CA 1
ATOM 3616 C C . LEU B 1 218 ? 22.609 -4.211 -3.846 1 92.56 218 LEU B C 1
ATOM 3618 O O . LEU B 1 218 ? 22.719 -5.426 -4.027 1 92.56 218 LEU B O 1
ATOM 3622 N N . PRO B 1 219 ? 23.203 -3.41 -4.688 1 91.62 219 PRO B N 1
ATOM 3623 C CA . PRO B 1 219 ? 23.906 -3.941 -5.855 1 91.62 219 PRO B CA 1
ATOM 3624 C C . PRO B 1 219 ? 25.109 -4.805 -5.48 1 91.62 219 PRO B C 1
ATOM 3626 O O . PRO B 1 219 ? 25.391 -5.805 -6.148 1 91.62 219 PRO B O 1
ATOM 3629 N N . ASP B 1 220 ? 25.734 -4.457 -4.434 1 92.81 220 ASP B N 1
ATOM 3630 C CA . ASP B 1 220 ? 26.938 -5.184 -4.004 1 92.81 220 ASP B CA 1
ATOM 3631 C C . ASP B 1 220 ? 26.578 -6.582 -3.508 1 92.81 220 ASP B C 1
ATOM 3633 O O . ASP B 1 220 ? 27.438 -7.453 -3.412 1 92.81 220 ASP B O 1
ATOM 3637 N N . SER B 1 221 ? 25.297 -6.727 -3.184 1 92.56 221 SER B N 1
ATOM 3638 C CA . SER B 1 221 ? 24.859 -8 -2.631 1 92.56 221 SER B CA 1
ATOM 3639 C C . SER B 1 221 ? 24.531 -9 -3.738 1 92.56 221 SER B C 1
ATOM 3641 O O . SER B 1 221 ? 24.328 -10.188 -3.469 1 92.56 221 SER B O 1
ATOM 3643 N N . ASP B 1 222 ? 24.609 -8.57 -4.961 1 93.69 222 ASP B N 1
ATOM 3644 C CA . ASP B 1 222 ? 24.172 -9.414 -6.074 1 93.69 222 ASP B CA 1
ATOM 3645 C C . ASP B 1 222 ? 24.953 -10.719 -6.117 1 93.69 222 ASP B C 1
ATOM 3647 O O . ASP B 1 222 ? 26.188 -10.711 -6.164 1 93.69 222 ASP B O 1
ATOM 3651 N N . GLY B 1 223 ? 24.203 -11.773 -6.07 1 93.38 223 GLY B N 1
ATOM 3652 C CA . GLY B 1 223 ? 24.797 -13.102 -6.145 1 93.38 223 GLY B CA 1
ATOM 3653 C C . GLY B 1 223 ? 25.234 -13.633 -4.793 1 93.38 223 GLY B C 1
ATOM 3654 O O . GLY B 1 223 ? 25.625 -14.797 -4.676 1 93.38 223 GLY B O 1
ATOM 3655 N N . LYS B 1 224 ? 25.078 -12.789 -3.729 1 94.88 224 LYS B N 1
ATOM 3656 C CA . LYS B 1 224 ? 25.531 -13.172 -2.395 1 94.88 224 LYS B CA 1
ATOM 3657 C C . LYS B 1 224 ? 24.359 -13.211 -1.41 1 94.88 224 LYS B C 1
ATOM 3659 O O . LYS B 1 224 ? 24.562 -13.391 -0.208 1 94.88 224 LYS B O 1
ATOM 3664 N N . GLN B 1 225 ? 23.234 -13.039 -1.938 1 96.44 225 GLN B N 1
ATOM 3665 C CA . GLN B 1 225 ? 22.047 -13.023 -1.091 1 96.44 225 GLN B CA 1
ATOM 3666 C C . GLN B 1 225 ? 21.812 -14.383 -0.432 1 96.44 225 GLN B C 1
ATOM 3668 O O . GLN B 1 225 ? 22.125 -15.422 -1.021 1 96.44 225 GLN B O 1
ATOM 3673 N N . PRO B 1 226 ? 21.188 -14.375 0.713 1 97.38 226 PRO B N 1
ATOM 3674 C CA . PRO B 1 226 ? 21.062 -15.617 1.479 1 97.38 226 PRO B CA 1
ATOM 3675 C C . PRO B 1 226 ? 20 -16.547 0.911 1 97.38 226 PRO B C 1
ATOM 3677 O O . PRO B 1 226 ? 20.031 -17.766 1.154 1 97.38 226 PRO B O 1
ATOM 3680 N N . GLY B 1 227 ? 19.031 -16.047 0.175 1 98.44 227 GLY B N 1
ATOM 3681 C CA . GLY B 1 227 ? 17.875 -16.844 -0.231 1 98.44 227 GLY B CA 1
ATOM 3682 C C . GLY B 1 227 ? 18.109 -17.609 -1.519 1 98.44 227 GLY B C 1
ATOM 3683 O O . GLY B 1 227 ? 18.75 -17.109 -2.441 1 98.44 227 GLY B O 1
ATOM 3684 N N . ASP B 1 228 ? 17.562 -18.812 -1.621 1 98.62 228 ASP B N 1
ATOM 3685 C CA . ASP B 1 228 ? 17.625 -19.703 -2.779 1 98.62 228 ASP B CA 1
ATOM 3686 C C . ASP B 1 228 ? 16.297 -19.688 -3.535 1 98.62 228 ASP B C 1
ATOM 3688 O O . ASP B 1 228 ? 15.281 -20.188 -3.039 1 98.62 228 ASP B O 1
ATOM 3692 N N . PRO B 1 229 ? 16.297 -19.172 -4.746 1 98.44 229 PRO B N 1
ATOM 3693 C CA . PRO B 1 229 ? 15.031 -19.094 -5.488 1 98.44 229 PRO B CA 1
ATOM 3694 C C . PRO B 1 229 ? 14.398 -20.453 -5.73 1 98.44 229 PRO B C 1
ATOM 3696 O O . PRO B 1 229 ? 13.172 -20.578 -5.801 1 98.44 229 PRO B O 1
ATOM 3699 N N . VAL B 1 230 ? 15.195 -21.531 -5.836 1 98.56 230 VAL B N 1
ATOM 3700 C CA . VAL B 1 230 ? 14.664 -22.875 -6.035 1 98.56 230 VAL B CA 1
ATOM 3701 C C . VAL B 1 230 ? 13.875 -23.297 -4.797 1 98.56 230 VAL B C 1
ATOM 3703 O O . VAL B 1 230 ? 12.75 -23.797 -4.914 1 98.56 230 VAL B O 1
ATOM 3706 N N . LYS B 1 231 ? 14.445 -23.062 -3.627 1 98.81 231 LYS B N 1
ATOM 3707 C CA . LYS B 1 231 ? 13.758 -23.391 -2.385 1 98.81 231 LYS B CA 1
ATOM 3708 C C . LYS B 1 231 ? 12.516 -22.516 -2.195 1 98.81 231 LYS B C 1
ATOM 3710 O O . LYS B 1 231 ? 11.508 -22.969 -1.642 1 98.81 231 LYS B O 1
ATOM 3715 N N . ALA B 1 232 ? 12.617 -21.266 -2.607 1 98.88 232 ALA B N 1
ATOM 3716 C CA . ALA B 1 232 ? 11.453 -20.391 -2.559 1 98.88 232 ALA B CA 1
ATOM 3717 C C . ALA B 1 232 ? 10.305 -20.938 -3.393 1 98.88 232 ALA B C 1
ATOM 3719 O O . ALA B 1 232 ? 9.148 -20.953 -2.949 1 98.88 232 ALA B O 1
ATOM 3720 N N . ALA B 1 233 ? 10.633 -21.391 -4.609 1 98.94 233 ALA B N 1
ATOM 3721 C CA . ALA B 1 233 ? 9.609 -21.953 -5.496 1 98.94 233 ALA B CA 1
ATOM 3722 C C . ALA B 1 233 ? 8.945 -23.172 -4.871 1 98.94 233 ALA B C 1
ATOM 3724 O O . ALA B 1 233 ? 7.727 -23.328 -4.949 1 98.94 233 ALA B O 1
ATOM 3725 N N . GLU B 1 234 ? 9.742 -24.047 -4.215 1 98.81 234 GLU B N 1
ATOM 3726 C CA . GLU B 1 234 ? 9.211 -25.219 -3.527 1 98.81 234 GLU B CA 1
ATOM 3727 C C . GLU B 1 234 ? 8.273 -24.812 -2.389 1 98.81 234 GLU B C 1
ATOM 3729 O O . GLU B 1 234 ? 7.223 -25.422 -2.195 1 98.81 234 GLU B O 1
ATOM 3734 N N . ALA B 1 235 ? 8.68 -23.781 -1.672 1 98.94 235 ALA B N 1
ATOM 3735 C CA . ALA B 1 235 ? 7.859 -23.281 -0.571 1 98.94 235 ALA B CA 1
ATOM 3736 C C . ALA B 1 235 ? 6.531 -22.734 -1.082 1 98.94 235 ALA B C 1
ATOM 3738 O O . ALA B 1 235 ? 5.488 -22.922 -0.446 1 98.94 235 ALA B O 1
ATOM 3739 N N . ILE B 1 236 ? 6.535 -22.062 -2.199 1 98.94 236 ILE B N 1
ATOM 3740 C CA . ILE B 1 236 ? 5.332 -21.5 -2.799 1 98.94 236 ILE B CA 1
ATOM 3741 C C . ILE B 1 236 ? 4.371 -22.625 -3.184 1 98.94 236 ILE B C 1
ATOM 3743 O O . ILE B 1 236 ? 3.178 -22.547 -2.883 1 98.94 236 ILE B O 1
ATOM 3747 N N . LEU B 1 237 ? 4.902 -23.703 -3.84 1 98.88 237 LEU B N 1
ATOM 3748 C CA . LEU B 1 237 ? 4.051 -24.828 -4.211 1 98.88 237 LEU B CA 1
ATOM 3749 C C . LEU B 1 237 ? 3.5 -25.531 -2.969 1 98.88 237 LEU B C 1
ATOM 3751 O O . LEU B 1 237 ? 2.336 -25.922 -2.943 1 98.88 237 LEU B O 1
ATOM 3755 N N . ALA B 1 238 ? 4.344 -25.641 -1.905 1 98.81 238 ALA B N 1
ATOM 3756 C CA . ALA B 1 238 ? 3.893 -26.234 -0.656 1 98.81 238 ALA B CA 1
ATOM 3757 C C . ALA B 1 238 ? 2.77 -25.422 -0.021 1 98.81 238 ALA B C 1
ATOM 3759 O O . ALA B 1 238 ? 1.795 -25.984 0.486 1 98.81 238 ALA B O 1
ATOM 3760 N N . ALA B 1 239 ? 2.893 -24.125 -0.02 1 98.88 239 ALA B N 1
ATOM 3761 C CA . ALA B 1 239 ? 1.867 -23.234 0.536 1 98.88 239 ALA B CA 1
ATOM 3762 C C . ALA B 1 239 ? 0.554 -23.375 -0.23 1 98.88 239 ALA B C 1
ATOM 3764 O O . ALA B 1 239 ? -0.52 -23.438 0.373 1 98.88 239 ALA B O 1
ATOM 3765 N N . LEU B 1 240 ? 0.64 -23.438 -1.546 1 98.75 240 LEU B N 1
ATOM 3766 C CA . LEU B 1 240 ? -0.551 -23.562 -2.379 1 98.75 240 LEU B CA 1
ATOM 3767 C C . LEU B 1 240 ? -1.249 -24.891 -2.129 1 98.75 240 LEU B C 1
ATOM 3769 O O . LEU B 1 240 ? -2.475 -24.984 -2.234 1 98.75 240 LEU B O 1
ATOM 3773 N N . ALA B 1 241 ? -0.47 -25.938 -1.757 1 98.19 241 ALA B N 1
ATOM 3774 C CA . ALA B 1 241 ? -1.013 -27.281 -1.547 1 98.19 241 ALA B CA 1
ATOM 3775 C C . ALA B 1 241 ? -1.588 -27.422 -0.141 1 98.19 241 ALA B C 1
ATOM 3777 O O . ALA B 1 241 ? -2.35 -28.344 0.133 1 98.19 241 ALA B O 1
ATOM 3778 N N . ALA B 1 242 ? -1.284 -26.469 0.72 1 98.12 242 ALA B N 1
ATOM 3779 C CA . ALA B 1 242 ? -1.721 -26.562 2.111 1 98.12 242 ALA B CA 1
ATOM 3780 C C . ALA B 1 242 ? -3.193 -26.188 2.248 1 98.12 242 ALA B C 1
ATOM 3782 O O . ALA B 1 242 ? -3.721 -25.406 1.441 1 98.12 242 ALA B O 1
ATOM 3783 N N . GLU B 1 243 ? -3.842 -26.828 3.311 1 96.38 243 GLU B N 1
ATOM 3784 C CA . GLU B 1 243 ? -5.203 -26.484 3.709 1 96.38 243 GLU B CA 1
ATOM 3785 C C . GLU B 1 243 ? -5.273 -26.125 5.188 1 96.38 243 GLU B C 1
ATOM 3787 O O . GLU B 1 243 ? -5.082 -26.984 6.055 1 96.38 243 GLU B O 1
ATOM 3792 N N . PRO B 1 244 ? -5.52 -24.875 5.527 1 95.94 244 PRO B N 1
ATOM 3793 C CA . PRO B 1 244 ? -5.754 -23.781 4.586 1 95.94 244 PRO B CA 1
ATOM 3794 C C . PRO B 1 244 ? -4.461 -23.25 3.973 1 95.94 244 PRO B C 1
ATOM 3796 O O . PRO B 1 244 ? -3.402 -23.297 4.602 1 95.94 244 PRO B O 1
ATOM 3799 N N . THR B 1 245 ? -4.539 -22.75 2.727 1 98.44 245 THR B N 1
ATOM 3800 C CA . THR B 1 245 ? -3.469 -21.953 2.143 1 98.44 245 THR B CA 1
ATOM 3801 C C . THR B 1 245 ? -3.25 -20.672 2.941 1 98.44 245 THR B C 1
ATOM 3803 O O . THR B 1 245 ? -4.211 -19.969 3.27 1 98.44 245 THR B O 1
ATOM 3806 N N . PRO B 1 246 ? -1.989 -20.422 3.355 1 98.75 246 PRO B N 1
ATOM 3807 C CA . PRO B 1 246 ? -1.758 -19.156 4.039 1 98.75 246 PRO B CA 1
ATOM 3808 C C . PRO B 1 246 ? -2 -17.953 3.137 1 98.75 246 PRO B C 1
ATOM 3810 O O . PRO B 1 246 ? -1.889 -18.047 1.913 1 98.75 246 PRO B O 1
ATOM 3813 N N . LEU B 1 247 ? -2.375 -16.844 3.697 1 98.81 247 LEU B N 1
ATOM 3814 C CA . LEU B 1 247 ? -2.477 -15.609 2.922 1 98.81 247 LEU B CA 1
ATOM 3815 C C . LEU B 1 247 ? -1.093 -15.078 2.553 1 98.81 247 LEU B C 1
ATOM 3817 O O . LEU B 1 247 ? -0.88 -14.609 1.434 1 98.81 247 LEU B O 1
ATOM 3821 N N . ARG B 1 248 ? -0.212 -15.133 3.562 1 98.88 248 ARG B N 1
ATOM 3822 C CA . ARG B 1 248 ? 1.127 -14.586 3.371 1 98.88 248 ARG B CA 1
ATOM 3823 C C . ARG B 1 248 ? 2.193 -15.641 3.635 1 98.88 248 ARG B C 1
ATOM 3825 O O . ARG B 1 248 ? 2.059 -16.453 4.555 1 98.88 248 ARG B O 1
ATOM 3832 N N . LEU B 1 249 ? 3.205 -15.602 2.863 1 98.94 249 LEU B N 1
ATOM 3833 C CA . LEU B 1 249 ? 4.375 -16.469 2.988 1 98.94 249 LEU B CA 1
ATOM 3834 C C . LEU B 1 249 ? 5.66 -15.648 2.949 1 98.94 249 LEU B C 1
ATOM 3836 O O . LEU B 1 249 ? 6.152 -15.312 1.87 1 98.94 249 LEU B O 1
ATOM 3840 N N . ALA B 1 250 ? 6.195 -15.367 4.129 1 98.94 250 ALA B N 1
ATOM 3841 C CA . ALA B 1 250 ? 7.512 -14.734 4.203 1 98.94 250 ALA B CA 1
ATOM 3842 C C . ALA B 1 250 ? 8.617 -15.727 3.881 1 98.94 250 ALA B C 1
ATOM 3844 O O . ALA B 1 250 ? 8.633 -16.844 4.41 1 98.94 250 ALA B O 1
ATOM 3845 N N . LEU B 1 251 ? 9.5 -15.352 2.99 1 98.94 251 LEU B N 1
ATOM 3846 C CA . LEU B 1 251 ? 10.578 -16.234 2.564 1 98.94 251 LEU B CA 1
ATOM 3847 C C . LEU B 1 251 ? 11.938 -15.633 2.885 1 98.94 251 LEU B C 1
ATOM 3849 O O . LEU B 1 251 ? 12.234 -14.508 2.484 1 98.94 251 LEU B O 1
ATOM 3853 N N . GLY B 1 252 ? 12.773 -16.406 3.508 1 98.81 252 GLY B N 1
ATOM 3854 C CA . GLY B 1 252 ? 14.086 -15.969 3.949 1 98.81 252 GLY B CA 1
ATOM 3855 C C . GLY B 1 252 ? 14.109 -15.539 5.406 1 98.81 252 GLY B C 1
ATOM 3856 O O . GLY B 1 252 ? 13.164 -14.93 5.898 1 98.81 252 GLY B O 1
ATOM 3857 N N . SER B 1 253 ? 15.219 -15.82 6.125 1 98.75 253 SER B N 1
ATOM 3858 C CA . SER B 1 253 ? 15.344 -15.461 7.531 1 98.75 253 SER B CA 1
ATOM 3859 C C . SER B 1 253 ? 15.273 -13.945 7.719 1 98.75 253 SER B C 1
ATOM 3861 O O . SER B 1 253 ? 14.734 -13.461 8.719 1 98.75 253 SER B O 1
ATOM 3863 N N . ASP B 1 254 ? 15.805 -13.266 6.762 1 98.38 254 ASP B N 1
ATOM 3864 C CA . ASP B 1 254 ? 15.781 -11.805 6.867 1 98.38 254 ASP B CA 1
ATOM 3865 C C . ASP B 1 254 ? 14.352 -11.273 6.789 1 98.38 254 ASP B C 1
ATOM 3867 O O . ASP B 1 254 ? 13.969 -10.391 7.559 1 98.38 254 ASP B O 1
ATOM 3871 N N . ALA B 1 255 ? 13.547 -11.82 5.883 1 98.81 255 ALA B N 1
ATOM 3872 C CA . ALA B 1 255 ? 12.148 -11.406 5.777 1 98.81 255 ALA B CA 1
ATOM 3873 C C . ALA B 1 255 ? 11.375 -11.781 7.031 1 98.81 255 ALA B C 1
ATOM 3875 O O . ALA B 1 255 ? 10.609 -10.969 7.562 1 98.81 255 ALA B O 1
ATOM 3876 N N . VAL B 1 256 ? 11.555 -13.016 7.52 1 98.88 256 VAL B N 1
ATOM 3877 C CA . VAL B 1 256 ? 10.859 -13.477 8.719 1 98.88 256 VAL B CA 1
ATOM 3878 C C . VAL B 1 256 ? 11.203 -12.57 9.898 1 98.88 256 VAL B C 1
ATOM 3880 O O . VAL B 1 256 ? 10.312 -12.062 10.578 1 98.88 256 VAL B O 1
ATOM 3883 N N . ASP B 1 257 ? 12.531 -12.32 10.117 1 98.81 257 ASP B N 1
ATOM 3884 C CA . ASP B 1 257 ? 12.977 -11.477 11.219 1 98.81 257 ASP B CA 1
ATOM 3885 C C . ASP B 1 257 ? 12.445 -10.055 11.078 1 98.81 257 ASP B C 1
ATOM 3887 O O . ASP B 1 257 ? 11.984 -9.453 12.047 1 98.81 257 ASP B O 1
ATOM 3891 N N . GLY B 1 258 ? 12.531 -9.523 9.852 1 98.75 258 GLY B N 1
ATOM 3892 C CA . GLY B 1 258 ? 12.102 -8.156 9.609 1 98.75 258 GLY B CA 1
ATOM 3893 C C . GLY B 1 258 ? 10.609 -7.953 9.828 1 98.75 258 GLY B C 1
ATOM 3894 O O . GLY B 1 258 ? 10.203 -6.969 10.453 1 98.75 258 GLY B O 1
ATOM 3895 N N . VAL B 1 259 ? 9.812 -8.867 9.32 1 98.88 259 VAL B N 1
ATOM 3896 C CA . VAL B 1 259 ? 8.367 -8.75 9.461 1 98.88 259 VAL B CA 1
ATOM 3897 C C . VAL B 1 259 ? 7.984 -8.898 10.938 1 98.88 259 VAL B C 1
ATOM 3899 O O . VAL B 1 259 ? 7.156 -8.133 11.445 1 98.88 259 VAL B O 1
ATOM 3902 N N . LEU B 1 260 ? 8.617 -9.859 11.641 1 98.69 260 LEU B N 1
ATOM 3903 C CA . LEU B 1 260 ? 8.328 -10.039 13.062 1 98.69 260 LEU B CA 1
ATOM 3904 C C . LEU B 1 260 ? 8.695 -8.789 13.852 1 98.69 260 LEU B C 1
ATOM 3906 O O . LEU B 1 260 ? 7.918 -8.336 14.695 1 98.69 260 LEU B O 1
ATOM 3910 N N . ALA B 1 261 ? 9.875 -8.227 13.57 1 98.62 261 ALA B N 1
ATOM 3911 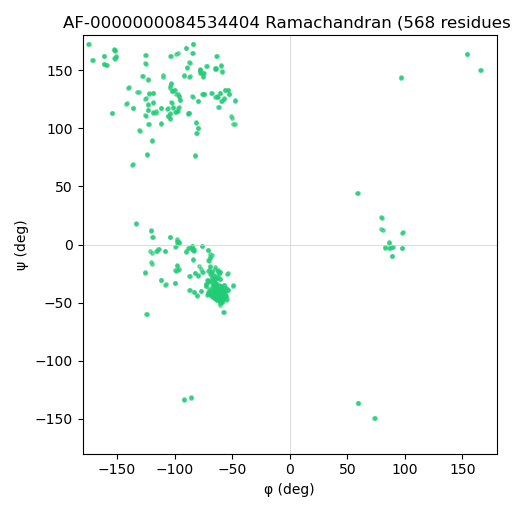C CA . ALA B 1 261 ? 10.305 -7.008 14.25 1 98.62 261 ALA B CA 1
ATOM 3912 C C . ALA B 1 261 ? 9.336 -5.859 13.984 1 98.62 261 ALA B C 1
ATOM 3914 O O . ALA B 1 261 ? 9.031 -5.074 14.891 1 98.62 261 ALA B O 1
ATOM 3915 N N . ASN B 1 262 ? 8.906 -5.77 12.773 1 98.5 262 ASN B N 1
ATOM 3916 C CA . ASN B 1 262 ? 7.965 -4.715 12.422 1 98.5 262 ASN B CA 1
ATOM 3917 C C . ASN B 1 262 ? 6.633 -4.887 13.148 1 98.5 262 ASN B C 1
ATOM 3919 O O . ASN B 1 262 ? 6.031 -3.91 13.594 1 98.5 262 ASN B O 1
ATOM 3923 N N . LEU B 1 263 ? 6.102 -6.125 13.203 1 98.56 263 LEU B N 1
ATOM 3924 C CA . LEU B 1 263 ? 4.848 -6.41 13.898 1 98.56 263 LEU B CA 1
ATOM 3925 C C . LEU B 1 263 ? 4.953 -6.043 15.375 1 98.56 263 LEU B C 1
ATOM 3927 O O . LEU B 1 263 ? 4.043 -5.418 15.922 1 98.56 263 LEU B O 1
ATOM 3931 N N . ASP B 1 264 ? 6.059 -6.398 15.977 1 98.31 264 ASP B N 1
ATOM 3932 C CA . ASP B 1 264 ? 6.258 -6.109 17.391 1 98.31 264 ASP B CA 1
ATOM 3933 C C . ASP B 1 264 ? 6.371 -4.605 17.641 1 98.31 264 ASP B C 1
ATOM 3935 O O . ASP B 1 264 ? 5.789 -4.078 18.594 1 98.31 264 ASP B O 1
ATOM 3939 N N . GLY B 1 265 ? 7.117 -3.949 16.781 1 98.31 265 GLY B N 1
ATOM 3940 C CA . GLY B 1 265 ? 7.262 -2.506 16.891 1 98.31 265 GLY B CA 1
ATOM 3941 C C . GLY B 1 265 ? 5.957 -1.759 16.703 1 98.31 265 GLY B C 1
ATOM 3942 O O . GLY B 1 265 ? 5.676 -0.799 17.438 1 98.31 265 GLY B O 1
ATOM 3943 N N . ALA B 1 266 ? 5.191 -2.201 15.727 1 98.38 266 ALA B N 1
ATOM 3944 C CA . ALA B 1 266 ? 3.893 -1.58 15.469 1 98.38 266 ALA B CA 1
ATOM 3945 C C . ALA B 1 266 ? 2.959 -1.741 16.656 1 98.38 266 ALA B C 1
ATOM 3947 O O . ALA B 1 266 ? 2.23 -0.813 17.016 1 98.38 266 ALA B O 1
ATOM 3948 N N . ARG B 1 267 ? 2.961 -2.939 17.219 1 98.31 267 ARG B N 1
ATOM 3949 C CA . ARG B 1 267 ? 2.117 -3.199 18.391 1 98.31 267 ARG B CA 1
ATOM 3950 C C . ARG B 1 267 ? 2.525 -2.32 19.562 1 98.31 267 ARG B C 1
ATOM 3952 O O . ARG B 1 267 ? 1.668 -1.787 20.281 1 98.31 267 ARG B O 1
ATOM 3959 N N . GLU B 1 268 ? 3.816 -2.211 19.766 1 98.5 268 GLU B N 1
ATOM 3960 C CA . GLU B 1 268 ? 4.328 -1.381 20.859 1 98.5 268 GLU B CA 1
ATOM 3961 C C . GLU B 1 268 ? 3.92 0.078 20.672 1 98.5 268 GLU B C 1
ATOM 3963 O O . GLU B 1 268 ? 3.463 0.723 21.625 1 98.5 268 GLU B O 1
ATOM 3968 N N . GLU B 1 269 ? 4.094 0.594 19.484 1 98.44 269 GLU B N 1
ATOM 3969 C CA . GLU B 1 269 ? 3.744 1.986 19.219 1 98.44 269 GLU B CA 1
ATOM 3970 C C . GLU B 1 269 ? 2.244 2.221 19.391 1 98.44 269 GLU B C 1
ATOM 3972 O O . GLU B 1 269 ? 1.828 3.232 19.953 1 98.44 269 GLU B O 1
ATOM 3977 N N . LEU B 1 270 ? 1.443 1.312 18.844 1 98.62 270 LEU B N 1
ATOM 3978 C CA . LEU B 1 270 ? -0.003 1.417 19 1 98.62 270 LEU B CA 1
ATOM 3979 C C . LEU B 1 270 ? -0.39 1.425 20.469 1 98.62 270 LEU B C 1
ATOM 3981 O O . LEU B 1 270 ? -1.26 2.195 20.891 1 98.62 270 LEU B O 1
ATOM 3985 N N . GLY B 1 271 ? 0.262 0.554 21.25 1 98.56 271 GLY B N 1
ATOM 3986 C CA . GLY B 1 271 ? -0.007 0.503 22.672 1 98.56 271 GLY B CA 1
ATOM 3987 C C . GLY B 1 271 ? 0.28 1.814 23.375 1 98.56 271 GLY B C 1
ATOM 3988 O O . GLY B 1 271 ? -0.474 2.227 24.266 1 98.56 271 GLY B O 1
ATOM 3989 N N . ALA B 1 272 ? 1.338 2.531 22.984 1 98.5 272 ALA B N 1
ATOM 3990 C CA . ALA B 1 272 ? 1.748 3.789 23.609 1 98.5 272 ALA B CA 1
ATOM 3991 C C . ALA B 1 272 ? 0.728 4.891 23.344 1 98.5 272 ALA B C 1
ATOM 3993 O O . ALA B 1 272 ? 0.602 5.832 24.125 1 98.5 272 ALA B O 1
ATOM 3994 N N . TRP B 1 273 ? -0.063 4.777 22.297 1 98.75 273 TRP B N 1
ATOM 3995 C CA . TRP B 1 273 ? -0.993 5.832 21.906 1 98.75 273 TRP B CA 1
ATOM 3996 C C . TRP B 1 273 ? -2.432 5.324 21.922 1 98.75 273 TRP B C 1
ATOM 3998 O O . TRP B 1 273 ? -3.336 5.984 21.406 1 98.75 273 TRP B O 1
ATOM 4008 N N . GLU B 1 274 ? -2.631 4.133 22.516 1 98.75 274 GLU B N 1
ATOM 4009 C CA . GLU B 1 274 ? -3.938 3.48 22.531 1 98.75 274 GLU B CA 1
ATOM 4010 C C . GLU B 1 274 ? -4.988 4.355 23.203 1 98.75 274 GLU B C 1
ATOM 4012 O O . GLU B 1 274 ? -6.102 4.508 22.688 1 98.75 274 GLU B O 1
ATOM 4017 N N . ALA B 1 275 ? -4.633 4.914 24.344 1 98.69 275 ALA B N 1
ATOM 4018 C CA . ALA B 1 275 ? -5.59 5.727 25.094 1 98.69 275 ALA B CA 1
ATOM 4019 C C . ALA B 1 275 ? -6.023 6.945 24.281 1 98.69 275 ALA B C 1
ATOM 4021 O O . ALA B 1 275 ? -7.199 7.32 24.297 1 98.69 275 ALA B O 1
ATOM 4022 N N . VAL B 1 276 ? -5.09 7.582 23.578 1 98.75 276 VAL B N 1
ATOM 4023 C CA . VAL B 1 276 ? -5.406 8.734 22.75 1 98.75 276 VAL B CA 1
ATOM 4024 C C . VAL B 1 276 ? -6.344 8.312 21.609 1 98.75 276 VAL B C 1
ATOM 4026 O O . VAL B 1 276 ? -7.352 8.969 21.359 1 98.75 276 VAL B O 1
ATOM 4029 N N . GLY B 1 277 ? -6.012 7.18 20.906 1 98.75 277 GLY B N 1
ATOM 4030 C CA . GLY B 1 277 ? -6.84 6.676 19.828 1 98.75 277 GLY B CA 1
ATOM 4031 C C . GLY B 1 277 ? -8.258 6.352 20.266 1 98.75 277 GLY B C 1
ATOM 4032 O O . GLY B 1 277 ? -9.219 6.816 19.641 1 98.75 277 GLY B O 1
ATOM 4033 N N . ARG B 1 278 ? -8.375 5.66 21.406 1 98.56 278 ARG B N 1
ATOM 4034 C CA . ARG B 1 278 ? -9.688 5.246 21.906 1 98.56 278 ARG B CA 1
ATOM 4035 C C . ARG B 1 278 ? -10.477 6.441 22.422 1 98.56 278 ARG B C 1
ATOM 4037 O O . ARG B 1 278 ? -11.711 6.43 22.406 1 98.56 278 ARG B O 1
ATOM 4044 N N . GLY B 1 279 ? -9.82 7.488 22.781 1 98.62 279 GLY B N 1
ATOM 4045 C CA . GLY B 1 279 ? -10.445 8.688 23.328 1 98.62 279 GLY B CA 1
ATOM 4046 C C . GLY B 1 279 ? -11.125 9.531 22.266 1 98.62 279 GLY B C 1
ATOM 4047 O O . GLY B 1 279 ? -11.789 10.523 22.594 1 98.62 279 GLY B O 1
ATOM 4048 N N . THR B 1 280 ? -11.07 9.125 20.984 1 98.75 280 THR B N 1
ATOM 4049 C CA . THR B 1 280 ? -11.609 9.961 19.922 1 98.75 280 THR B CA 1
ATOM 4050 C C . THR B 1 280 ? -13.023 9.539 19.562 1 98.75 280 THR B C 1
ATOM 4052 O O . THR B 1 280 ? -13.656 10.125 18.672 1 98.75 280 THR B O 1
ATOM 4055 N N . ASP B 1 281 ? -13.586 8.555 20.25 1 98.31 281 ASP B N 1
ATOM 4056 C CA . ASP B 1 281 ? -14.977 8.156 20.062 1 98.31 281 ASP B CA 1
ATOM 4057 C C . ASP B 1 281 ? -15.922 9.117 20.766 1 98.31 281 ASP B C 1
ATOM 4059 O O . ASP B 1 281 ? -15.57 9.727 21.766 1 98.31 281 ASP B O 1
ATOM 4063 N N . PHE B 1 282 ? -17.094 9.297 20.188 1 97.25 282 PHE B N 1
ATOM 4064 C CA . PHE B 1 282 ? -18.172 9.906 20.953 1 97.25 282 PHE B CA 1
ATOM 4065 C C . PHE B 1 282 ? -18.484 9.062 22.188 1 97.25 282 PHE B C 1
ATOM 4067 O O . PHE B 1 282 ? -18.234 7.855 22.203 1 97.25 282 PHE B O 1
ATOM 4074 N N . PRO B 1 283 ? -19.016 9.727 23.203 1 92.62 283 PRO B N 1
ATOM 4075 C CA . PRO B 1 283 ? -19.5 8.906 24.312 1 92.62 283 PRO B CA 1
ATOM 4076 C C . PRO B 1 283 ? -20.562 7.902 23.875 1 92.62 283 PRO B C 1
ATOM 4078 O O . PRO B 1 283 ? -21.281 8.133 22.891 1 92.62 283 PRO B O 1
ATOM 4081 N N . ALA B 1 284 ? -20.531 6.809 24.609 1 80.94 284 ALA B N 1
ATOM 4082 C CA . ALA B 1 284 ? -21.531 5.781 24.281 1 80.94 284 ALA B CA 1
ATOM 4083 C C . ALA B 1 284 ? -22.938 6.359 24.266 1 80.94 284 ALA B C 1
ATOM 4085 O O . ALA B 1 284 ? -23.312 7.129 25.156 1 80.94 284 ALA B O 1
ATOM 4086 N N . GLY B 1 285 ? -23.672 6.098 23.188 1 73.38 285 GLY B N 1
ATOM 4087 C CA . GLY B 1 285 ? -25.062 6.547 23.109 1 73.38 285 GLY B CA 1
ATOM 4088 C C . GLY B 1 285 ? -25.203 7.961 22.578 1 73.38 285 GLY B C 1
ATOM 4089 O O . GLY B 1 285 ? -26.312 8.477 22.469 1 73.38 285 GLY B O 1
ATOM 4090 N N . ALA B 1 286 ? -24.203 8.57 22.25 1 74.12 286 ALA B N 1
ATOM 4091 C CA . ALA B 1 286 ? -24.25 9.922 21.703 1 74.12 286 ALA B CA 1
ATOM 4092 C C . ALA B 1 286 ? -24.641 9.914 20.234 1 74.12 286 ALA B C 1
ATOM 4094 O O . ALA B 1 286 ? -24.344 8.961 19.516 1 74.12 286 ALA B O 1
#

Sequence (572 aa):
MTEQQETTGRVWLITGANSGFGQAVAEAALAAGDTVVAAARRPETLSGLAAAHPGRVVPVRLDVTDQAQIAAAVDETLARFGRVDVLVNNAGRGLIGAVEESTDRELRDLMELHFFGPAALTRAVLPHMRARGSGAVVQMSSMGGRFSFPGVGAYSATKFALEGLSEALAKEVAGFGIKVLIVEPGAFRTGFAGGGALAHSAPIGAYDPIVGPVRTGLPDSDGKQPGDPVKAAEAILAALAAEPTPLRLALGSDAVDGVLANLDGAREELGAWEAVGRGTDFPAGAMTEQQETTGRVWLITGANSGFGQAVAEAALAAGDTVVAAARRPETLSGLAAAHPGRVVPVRLDVTDQAQIAAAVDETLARFGRVDVLVNNAGRGLIGAVEESTDRELRDLMELHFFGPAALTRAVLPHMRARGSGAVVQMSSMGGRFSFPGVGAYSATKFALEGLSEALAKEVAGFGIKVLIVEPGAFRTGFAGGGALAHSAPIGAYDPIVGPVRTGLPDSDGKQPGDPVKAAEAILAALAAEPTPLRLALGSDAVDGVLANLDGAREELGAWEAVGRGTDFPAGA

Secondary structure (DSSP, 8-state):
---PPP-SS-EEEEETTTSHHHHHHHHHHHHTT-EEEEEESSGGGGHHHHHHSTTTEEEEE--TT-HHHHHHHHHHHHHHHS--SEEEE----EEEB-TTT--HHHHHHHHIIIIIHHHHHHHHHHHHHHHHT-EEEEEE--GGGT---TTBHHHHHHHHHHHHHHHHHHHHHGGGTEEEEEEEE-SBSSSTTSTTTEEEPPPPGGGHHHHHHHHHHHHHTTTT-SB-HHHHHHHHHHHHHSSSPPSEEEESHHHHHHHHHHHHHHHHHHHHTHHHHHTTBPPTT-/---PPP-SS-EEEEETTTSHHHHHHHHHHHHTT-EEEEEESSGGGGHHHHHHSTTTEEEEE--TT-HHHHHHHHHHHHHHHS--SEEEE----EEEB-TTT--HHHHHHHHIIIIIHHHHHHHHHHHHHHHHT-EEEEEE--GGGT---TTBHHHHHHHHHHHHHHHHHHHHHGGGTEEEEEEEE-SBSSSTTSTTTEEEPPPPGGGHHHHHHHHHHHHHTTT--SB-HHHHHHHHHHHHHSSSPPSEEEESHHHHHHHHHHHHHHHHHHHHTHHHHHTTBPPTT-

Solvent-accessible surface area (backbone atoms only — not comparable to full-atom values): 27577 Å² total; per-residue (Å²): 128,75,73,54,50,89,71,53,72,50,34,32,42,29,30,35,25,70,43,34,58,28,29,28,37,48,51,46,40,46,74,71,47,25,26,35,38,33,21,19,73,57,34,73,71,36,48,67,61,27,68,76,34,74,90,36,40,44,66,34,62,33,47,60,69,35,70,69,38,44,53,48,48,52,51,52,42,34,54,42,53,70,49,62,39,30,40,35,43,47,45,72,69,46,43,36,26,42,59,73,35,46,48,71,65,59,47,51,54,45,32,32,42,46,29,53,18,42,51,51,51,49,46,67,46,42,67,58,19,51,74,70,43,37,28,34,42,35,39,59,50,25,35,42,32,77,49,46,42,48,18,29,9,64,44,9,12,24,26,12,18,38,47,19,30,47,48,6,39,33,63,62,35,44,88,35,49,29,46,39,34,36,34,15,42,40,59,48,50,43,52,52,42,28,80,87,30,38,45,70,39,65,84,54,79,90,44,41,85,66,26,39,60,48,64,52,46,46,47,68,36,48,83,66,37,52,16,32,36,60,46,43,25,51,48,52,55,50,39,70,70,35,88,76,52,50,56,64,44,44,28,13,52,63,15,46,52,50,50,50,51,49,47,52,50,50,51,52,52,46,60,75,43,39,69,62,13,44,61,14,35,52,61,89,92,108,129,76,74,53,50,88,72,52,74,50,34,31,41,30,30,36,25,70,43,31,59,27,29,27,37,47,52,46,41,46,74,72,48,25,27,33,38,34,20,20,74,56,32,74,70,34,48,66,62,27,68,75,34,72,90,34,41,44,65,35,60,32,47,60,70,36,68,69,35,44,54,49,47,54,50,52,42,33,55,42,52,68,49,62,40,31,40,34,43,46,45,73,69,46,43,36,26,41,59,74,36,46,47,71,65,57,47,49,53,45,33,32,42,46,28,54,18,43,52,50,51,49,46,67,46,43,66,57,20,52,74,71,43,36,30,34,41,36,40,57,51,25,36,42,33,77,50,44,43,48,18,30,8,61,44,8,13,24,25,11,19,38,47,20,30,46,48,6,38,33,64,62,35,43,86,35,48,29,46,41,33,37,35,17,42,42,58,47,50,43,52,53,42,26,82,87,29,39,45,71,39,66,84,53,79,89,44,42,86,65,25,39,60,48,64,52,46,46,46,70,36,49,82,66,36,53,17,33,37,60,46,44,24,52,48,51,55,50,40,68,71,36,89,76,52,52,55,61,46,45,29,13,52,65,15,45,53,50,52,50,49,49,46,53,50,51,52,53,51,46,61,76,43,40,68,61,13,44,62,13,34,52,60,89,91,108